Protein AF-0000000065782827 (afdb_homodimer)

Foldseek 3Di:
DAEEEEEAEQVCLVQFALCVLVLQVVCVVVVYFYAYFYYNVVQLCVQCVVVPHHWDDDQLDTQAAPVSQVSRCCCQQVPSQVVVCVSSVVVVQAEDEDECPVVVQWAWDCDDVRSHQAIATDDGPPVVVVVCRNPHHYYYYQWHAHPVVGDIGGYDRLRVSLVVLLNVLHEYEYADQDQAQDFVRDFDLEDALVCLVVCVVVVRQDDNVNCNVVSQSVSQVRRHAKYFYGHSNDRPQSVCVVVVNRTTYIYHNDDD/DAEEEEEAEQVCLVQFALCVLVLQVVCVVVVYFYAYFYYNVVQLCVQCVVVPHHWDDDQLHTQAAPVSQVSRCCRQQVPSQVVVCVSNVVVVQAEDEDECPVVVQWAWDCDDVRSHQAIATDDGPPVSVVVCRNPHHYYYYQWHAHPVVGDIGGYDRLRVSLVVLLNVLHEYEYADQDQAQDFVNDFDLEDALVCLVVCVVVVRQDDNVNCNVVSQSVSQVRRHAKYFYGHSNDRPVSVCVVVVVRTTYIYHNDDD

Organism: Staphylococcus aureus (strain bovine RF122 / ET3-1) (NCBI:txid273036)

Solvent-accessible surface area (backbone atoms only — not comparable to full-atom values): 25688 Å² total; per-residue (Å²): 136,50,53,35,30,36,31,40,31,32,77,17,65,85,55,44,30,75,42,49,59,55,39,54,48,50,40,44,76,69,68,28,40,56,36,37,27,36,47,40,58,65,58,36,51,51,55,33,48,75,70,73,43,80,88,46,72,58,96,83,36,68,47,19,49,73,70,52,42,52,51,40,46,29,36,38,54,44,46,51,34,47,53,51,30,48,55,32,41,76,70,72,34,50,18,29,52,41,40,19,57,36,50,55,33,28,40,40,44,75,65,44,77,91,30,44,38,24,29,41,79,76,45,71,32,59,68,52,52,53,57,48,43,75,76,29,37,43,37,31,35,38,44,32,38,25,82,88,80,72,43,68,21,49,31,58,36,65,58,50,40,31,49,52,14,12,76,66,50,15,37,32,41,37,26,25,86,43,59,31,53,47,50,90,86,34,69,36,59,64,45,37,52,82,48,49,64,56,36,42,74,72,57,50,40,52,76,72,51,42,62,54,52,49,42,46,46,52,17,41,76,56,44,13,66,34,39,33,30,23,35,32,58,43,77,46,43,60,50,33,51,73,69,65,40,92,58,34,13,37,36,30,76,60,82,129,135,50,53,36,29,37,31,41,31,32,78,18,65,85,56,45,30,74,42,48,58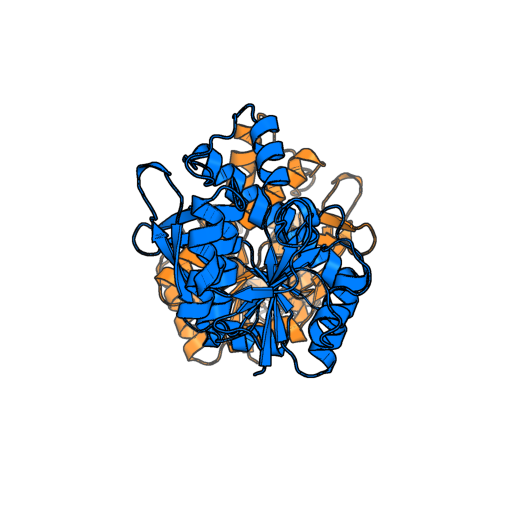,55,39,52,47,50,38,42,76,68,67,28,39,55,36,35,27,35,47,42,61,63,59,35,49,51,56,32,46,78,69,74,41,79,86,46,69,57,96,84,37,68,46,19,50,73,70,52,41,54,51,39,46,29,36,37,55,44,44,50,34,47,51,52,30,48,54,32,40,76,68,73,34,51,18,30,52,39,40,18,56,35,48,55,34,28,41,40,44,76,64,46,78,91,30,43,38,24,28,41,77,75,44,73,33,57,67,54,52,52,58,48,43,75,78,31,36,44,36,31,35,40,43,31,38,26,82,87,80,73,43,69,22,48,30,59,36,64,57,50,40,32,51,54,14,12,74,66,50,15,38,32,40,38,25,25,85,42,58,30,54,48,50,91,89,33,69,36,59,64,44,38,51,81,48,49,63,57,35,41,74,72,56,49,42,50,76,72,49,42,60,54,53,51,43,47,46,51,18,40,76,56,43,11,67,33,38,33,30,22,35,33,61,41,78,45,41,60,51,32,51,74,71,64,42,89,64,34,15,36,36,28,76,61,84,128

Nearest PDB structures (foldseek):
  2bty-assembly1_A  TM=9.067E-01  e=7.007E-28  Thermotoga maritima
  2v5h-assembly1_D  TM=9.063E-01  e=8.331E-27  Synechococcus elongatus PCC 7942 = FACHB-805
  2rd5-assembly1_B  TM=9.238E-01  e=1.991E-25  Arabidopsis thaliana
  3t7b-assembly1_B-2  TM=8.990E-01  e=4.314E-22  Yersinia pestis CO92
  3t7b-assembly1_A-2  TM=8.815E-01  e=3.505E-21  Yersinia pestis CO92

Radius of gyration: 24.43 Å; Cα contacts (8 Å, |Δi|>4): 1159; chains: 2; bounding box: 47×82×51 Å

Secondary structure (DSSP, 8-state):
-EEEEEEE-HHHHTT--THHHHHHHHHHHTTEEEEEEE--HHHHHHHHHHTT----EETTEE-B-HHHHHHHHIIIIIIIIHHHHHHHHHTT--EEEE-TTGGG-EEEEE--GGGBSBEEEEEE-HHHHHHHHTTSEEEE-SEEEETTTTEEEE--HHHHHHHHHHHHT--EEEEESSSS-EETTEE-SEEEHHHHHHHHHTTSS-TTHHHHHHHHHHHHHTT---EEEEETTSTTHHHHHHTT---SEEEESS--/-EEEEEEE-HHHHTT--THHHHHHHHHHHTTEEEEEEE--HHHHHHHHHHTT----EETTEE-B-HHHHHHHHIIIIIIIIHHHHHHHHHTT--EEEE-TTGGG-EEEEE--GGGBSBEEEEEE-HHHHHHHHTTSEEEE-SEEEETTTTEEEE--HHHHHHHHHHHHT--EEEEESSSS-EETTEE-SEEEHHHHHHHHHTTSS-TTHHHHHHHHHHHHHTT---EEEEETTSTTHHHHHHTT---SEEEESS--

Sequence (512 aa):
MKFIVIKIGGSTLSDMHPSIINNIKHLRSNNIYPIIVHGGGPFINEALSNQQIEPHFVNGLRVTDKATMTITKHTLIADVNTALVAQFNQHQCSAIGLCGLDAQLFEIKRFDQQYGYVGVPTTLNIDSLSYLCTKFVPIINSIGFNNHDGEFYNINADTLAYFIAASLEAPIYVLSNIAGVLINDVVIPQLPLADINQYIEHGDIYGGMIPKVLDAKNAIENGCPKVIIASGNKPNIIEAIYNNDFVGTTILKSLVMKFIVIKIGGSTLSDMHPSIINNIKHLRSNNIYPIIVHGGGPFINEALSNQQIEPHFVNGLRVTDKATMTITKHTLIADVNTALVAQFNQHQCSAIGLCGLDAQLFEIKRFDQQYGYVGVPTTLNIDSLSYLCTKFVPIINSIGFNNHDGEFYNINADTLAYFIAASLEAPIYVLSNIAGVLINDVVIPQLPLADINQYIEHGDIYGGMIPKVLDAKNAIENGCPKVIIASGNKPNIIEAIYNNDFVGTTILKSLV

InterPro domains:
  IPR001048 Aspartate/glutamate/uridylate kinase [PF00696] (2-231)
  IPR004662 Acetylglutamate kinase family [PIRSF000728] (2-253)
  IPR004662 Acetylglutamate kinase family [TIGR00761] (3-229)
  IPR036393 Acetylglutamate kinase-like superfamily [G3DSA:3.40.1160.10] (1-255)
  IPR036393 Acetylglutamate kinase-like superfamily [SSF53633] (1-253)
  IPR037528 Acetylglutamate kinase ArgB [MF_00082] (1-247)

Structure (mmCIF, N/CA/C/O backbone):
data_AF-0000000065782827-model_v1
#
loop_
_entity.id
_entity.type
_entity.pdbx_description
1 polymer 'Acetylglutamate kinase'
#
loop_
_atom_site.group_PDB
_atom_site.id
_atom_site.type_symbol
_atom_site.label_atom_id
_atom_site.label_alt_id
_atom_site.label_comp_id
_atom_site.label_asym_id
_atom_site.label_entity_id
_atom_site.label_seq_id
_atom_site.pdbx_PDB_ins_code
_atom_site.Cartn_x
_atom_site.Cartn_y
_atom_site.Cartn_z
_atom_site.occupancy
_atom_site.B_iso_or_equiv
_atom_site.auth_seq_id
_atom_site.auth_comp_id
_atom_site.auth_asym_id
_atom_site.auth_atom_id
_atom_site.pdbx_PDB_model_num
ATOM 1 N N . MET A 1 1 ? -21.578 10.297 5.32 1 92.56 1 MET A N 1
ATOM 2 C CA . MET A 1 1 ? -20.516 9.875 6.23 1 92.56 1 MET A CA 1
ATOM 3 C C . MET A 1 1 ? -19.828 11.078 6.855 1 92.56 1 MET A C 1
ATOM 5 O O . MET A 1 1 ? -19.625 12.102 6.191 1 92.56 1 MET A O 1
ATOM 9 N N . LYS A 1 2 ? -19.578 11.047 8.148 1 97.31 2 LYS A N 1
ATOM 10 C CA . LYS A 1 2 ? -18.859 12.117 8.836 1 97.31 2 LYS A CA 1
ATOM 11 C C . LYS A 1 2 ? -17.359 11.836 8.859 1 97.31 2 LYS A C 1
ATOM 13 O O . LYS A 1 2 ? -16.891 10.969 9.609 1 97.31 2 LYS A O 1
ATOM 18 N N . PHE A 1 3 ? -16.609 12.617 8.062 1 98.56 3 PHE A N 1
ATOM 19 C CA . PHE A 1 3 ? -15.18 12.406 7.949 1 98.56 3 PHE A CA 1
ATOM 20 C C . PHE A 1 3 ? -14.414 13.391 8.836 1 98.56 3 PHE A C 1
ATOM 22 O O . PHE A 1 3 ? -14.875 14.508 9.07 1 98.56 3 PHE A O 1
ATOM 29 N N . ILE A 1 4 ? -13.258 12.977 9.281 1 98.38 4 ILE A N 1
ATOM 30 C CA . ILE A 1 4 ? -12.227 13.844 9.852 1 98.38 4 ILE A CA 1
ATOM 31 C C . ILE A 1 4 ? -10.867 13.477 9.266 1 98.38 4 ILE A C 1
ATOM 33 O O . ILE A 1 4 ? -10.484 12.305 9.25 1 98.38 4 ILE A O 1
ATOM 37 N N . VAL A 1 5 ? -10.18 14.445 8.766 1 98.75 5 VAL A N 1
ATOM 38 C CA . VAL A 1 5 ? -8.828 14.211 8.281 1 98.75 5 VAL A CA 1
ATOM 39 C C . VAL A 1 5 ? -7.82 14.508 9.391 1 98.75 5 VAL A C 1
ATOM 41 O O . VAL A 1 5 ? -7.918 15.547 10.062 1 98.75 5 VAL A O 1
ATOM 44 N N . ILE A 1 6 ? -6.938 13.617 9.648 1 98.44 6 ILE A N 1
ATOM 45 C CA . ILE A 1 6 ? -5.891 13.781 10.648 1 98.44 6 ILE A CA 1
ATOM 46 C C . ILE A 1 6 ? -4.52 13.695 9.984 1 98.44 6 ILE A C 1
ATOM 48 O O . ILE A 1 6 ? -4.137 12.641 9.469 1 98.44 6 ILE A O 1
ATOM 52 N N . LYS A 1 7 ? -3.865 14.797 9.953 1 97.69 7 LYS A N 1
ATOM 53 C CA . LYS A 1 7 ? -2.5 14.852 9.445 1 97.69 7 LYS A CA 1
ATOM 54 C C . LYS A 1 7 ? -1.484 14.688 10.57 1 97.69 7 LYS A C 1
ATOM 56 O O . LYS A 1 7 ? -1.479 15.477 11.523 1 97.69 7 LYS A O 1
ATOM 61 N N . ILE A 1 8 ? -0.674 13.68 10.477 1 97.25 8 ILE A N 1
ATOM 62 C CA . ILE A 1 8 ? 0.397 13.477 11.445 1 97.25 8 ILE A CA 1
ATOM 63 C C . ILE A 1 8 ? 1.738 13.852 10.82 1 97.25 8 ILE A C 1
ATOM 65 O O . ILE A 1 8 ? 2.207 13.188 9.898 1 97.25 8 ILE A O 1
ATOM 69 N N . GLY A 1 9 ? 2.355 14.875 11.375 1 94.62 9 GLY A N 1
ATOM 70 C CA . GLY A 1 9 ? 3.635 15.328 10.859 1 94.62 9 GLY A CA 1
ATOM 71 C C . GLY A 1 9 ? 4.742 14.305 11.016 1 94.62 9 GLY A C 1
ATOM 72 O O . GLY A 1 9 ? 4.746 13.531 11.977 1 94.62 9 GLY A O 1
ATOM 73 N N . GLY A 1 10 ? 5.703 14.344 10.086 1 92.38 10 GLY A N 1
ATOM 74 C CA . GLY A 1 10 ? 6.82 13.414 10.141 1 92.38 10 GLY A CA 1
ATOM 75 C C . GLY A 1 10 ? 7.586 13.469 11.445 1 92.38 10 GLY A C 1
ATOM 76 O O . GLY A 1 10 ? 7.973 12.438 11.992 1 92.38 10 GLY A O 1
ATOM 77 N N . SER A 1 11 ? 7.762 14.641 11.93 1 89.19 11 SER A N 1
ATOM 78 C CA . SER A 1 11 ? 8.5 14.828 13.18 1 89.19 11 SER A CA 1
ATOM 79 C C . SER A 1 11 ? 7.699 14.336 14.375 1 89.19 11 SER A C 1
ATOM 81 O O . SER A 1 11 ? 8.258 14.109 15.453 1 89.19 11 SER A O 1
ATOM 83 N N . THR A 1 12 ? 6.418 14.258 14.164 1 91.31 12 THR A N 1
ATOM 84 C CA . THR A 1 12 ? 5.523 13.844 15.242 1 91.31 12 THR A CA 1
ATOM 85 C C . THR A 1 12 ? 5.426 12.328 15.312 1 91.31 12 THR A C 1
ATOM 87 O O . THR A 1 12 ? 5.09 11.766 16.359 1 91.31 12 THR A O 1
ATOM 90 N N . LEU A 1 13 ? 5.754 11.648 14.289 1 93.25 13 LEU A N 1
ATOM 91 C CA . LEU A 1 13 ? 5.551 10.211 14.188 1 93.25 13 LEU A CA 1
ATOM 92 C C . LEU A 1 13 ? 6.383 9.469 15.227 1 93.25 13 LEU A C 1
ATOM 94 O O . LEU A 1 13 ? 5.945 8.453 15.766 1 93.25 13 LEU A O 1
ATOM 98 N N . SER A 1 14 ? 7.57 9.961 15.539 1 89.44 14 SER A N 1
ATOM 99 C CA . SER A 1 14 ? 8.469 9.289 16.469 1 89.44 14 SER A CA 1
ATOM 100 C C . SER A 1 14 ? 8.039 9.492 17.922 1 89.44 14 SER A C 1
ATOM 102 O O . SER A 1 14 ? 8.367 8.688 18.797 1 89.44 14 SER A O 1
ATOM 104 N N . ASP A 1 15 ? 7.297 10.578 18.172 1 89.94 15 ASP A N 1
ATOM 105 C CA . ASP A 1 15 ? 6.926 10.906 19.547 1 89.94 15 ASP A CA 1
ATOM 106 C C . ASP A 1 15 ? 5.41 11.062 19.688 1 89.94 15 ASP A C 1
ATOM 108 O O . ASP A 1 15 ? 4.934 11.766 20.578 1 89.94 15 ASP A O 1
ATOM 112 N N . MET A 1 16 ? 4.746 10.484 18.703 1 91.31 16 MET A N 1
ATOM 113 C CA . MET A 1 16 ? 3.293 10.578 18.766 1 91.31 16 MET A CA 1
ATOM 114 C C . MET A 1 16 ? 2.752 9.875 20.016 1 91.31 16 MET A C 1
ATOM 116 O O . MET A 1 16 ? 3.186 8.766 20.328 1 91.31 16 MET A O 1
ATOM 120 N N . HIS A 1 17 ? 1.92 10.523 20.703 1 92.75 17 HIS A N 1
ATOM 121 C CA . HIS A 1 17 ? 1.367 9.914 21.906 1 92.75 17 HIS A CA 1
ATOM 122 C C . HIS A 1 17 ? 0.542 8.68 21.578 1 92.75 17 HIS A C 1
ATOM 124 O O . HIS A 1 17 ? -0.251 8.695 20.625 1 92.75 17 HIS A O 1
ATOM 130 N N . PRO A 1 18 ? 0.599 7.645 22.344 1 91.06 18 PRO A N 1
ATOM 131 C CA . PRO A 1 18 ? -0.082 6.383 22.047 1 91.06 18 PRO A CA 1
ATOM 132 C C . PRO A 1 18 ? -1.604 6.512 22.062 1 91.06 18 PRO A C 1
ATOM 134 O O . PRO A 1 18 ? -2.305 5.738 21.406 1 91.06 18 PRO A O 1
ATOM 137 N N . SER A 1 19 ? -2.088 7.551 22.797 1 95.94 19 SER A N 1
ATOM 138 C CA . SER A 1 19 ? -3.533 7.715 22.922 1 95.94 19 SER A CA 1
ATOM 139 C C . SER A 1 19 ? -4.156 8.102 21.578 1 95.94 19 SER A C 1
ATOM 141 O O . SER A 1 19 ? -5.371 8 21.406 1 95.94 19 SER A O 1
ATOM 143 N N . ILE A 1 20 ? -3.342 8.523 20.672 1 96.38 20 ILE A N 1
ATOM 144 C CA . ILE A 1 20 ? -3.844 8.969 19.375 1 96.38 20 ILE A CA 1
ATOM 145 C C . ILE A 1 20 ? -4.582 7.824 18.688 1 96.38 20 ILE A C 1
ATOM 147 O O . ILE A 1 20 ? -5.691 8.008 18.188 1 96.38 20 ILE A O 1
ATOM 151 N N . ILE A 1 21 ? -4.023 6.656 18.703 1 97 21 ILE A N 1
ATOM 152 C CA . ILE A 1 21 ? -4.629 5.504 18.047 1 97 21 ILE A CA 1
ATOM 153 C C . ILE A 1 21 ? -5.938 5.141 18.75 1 97 21 ILE A C 1
ATOM 155 O O . ILE A 1 21 ? -6.938 4.848 18.094 1 97 21 ILE A O 1
ATOM 159 N N . ASN A 1 22 ? -5.93 5.211 20.047 1 96.75 22 ASN A N 1
ATOM 160 C CA . ASN A 1 22 ? -7.148 4.941 20.812 1 96.75 22 ASN A CA 1
ATOM 161 C C . ASN A 1 22 ? -8.227 5.984 20.516 1 96.75 22 ASN A C 1
ATOM 163 O O . ASN A 1 22 ? -9.414 5.66 20.453 1 96.75 22 ASN A O 1
ATOM 167 N N . ASN A 1 23 ? -7.777 7.23 20.422 1 97.69 23 ASN A N 1
ATOM 168 C CA . ASN A 1 23 ? -8.711 8.289 20.062 1 97.69 23 ASN A CA 1
ATOM 169 C C . ASN A 1 23 ? -9.359 8.023 18.703 1 97.69 23 ASN A C 1
ATOM 171 O O . ASN A 1 23 ? -10.57 8.219 18.531 1 97.69 23 ASN A O 1
ATOM 175 N N . ILE A 1 24 ? -8.594 7.594 17.766 1 97.62 24 ILE A N 1
ATOM 176 C CA . ILE A 1 24 ? -9.062 7.316 16.422 1 97.62 24 ILE A CA 1
ATOM 177 C C . ILE A 1 24 ? -10.039 6.145 16.438 1 97.62 24 ILE A C 1
ATOM 179 O O . ILE A 1 24 ? -11.086 6.184 15.781 1 97.62 24 ILE A O 1
ATOM 183 N N . LYS A 1 25 ? -9.758 5.113 17.219 1 96.44 25 LYS A N 1
ATOM 184 C CA . LYS A 1 25 ? -10.656 3.977 17.391 1 96.44 25 LYS A CA 1
ATOM 185 C C . LYS A 1 25 ? -12.008 4.422 17.953 1 96.44 25 LYS A C 1
ATOM 187 O O . LYS A 1 25 ? -13.055 3.936 17.531 1 96.44 25 LYS A O 1
ATOM 192 N N . HIS A 1 26 ? -11.875 5.32 18.891 1 96.5 26 HIS A N 1
ATOM 193 C CA . HIS A 1 26 ? -13.086 5.836 19.516 1 96.5 26 HIS A CA 1
ATOM 194 C C . HIS A 1 26 ? -13.945 6.605 18.516 1 96.5 26 HIS A C 1
ATOM 196 O O . HIS A 1 26 ? -15.172 6.473 18.516 1 96.5 26 HIS A O 1
ATOM 202 N N . LEU A 1 27 ? -13.312 7.449 17.703 1 96.94 27 LEU A N 1
ATOM 203 C CA . LEU A 1 27 ? -14.055 8.141 16.656 1 96.94 27 LEU A CA 1
ATOM 204 C C . LEU A 1 27 ? -14.797 7.148 15.773 1 96.94 27 LEU A C 1
ATOM 206 O O . LEU A 1 27 ? -15.992 7.328 15.5 1 96.94 27 LEU A O 1
ATOM 210 N N . ARG A 1 28 ? -14.141 6.121 15.422 1 96.25 28 ARG A N 1
ATOM 211 C CA . ARG A 1 28 ? -14.727 5.109 14.547 1 96.25 28 ARG A CA 1
ATOM 212 C C . ARG A 1 28 ? -15.938 4.453 15.203 1 96.25 28 ARG A C 1
ATOM 214 O O . ARG A 1 28 ? -16.953 4.203 14.547 1 96.25 28 ARG A O 1
ATOM 221 N N . SER A 1 29 ? -15.812 4.164 16.438 1 95.5 29 SER A N 1
ATOM 222 C CA . SER A 1 29 ? -16.891 3.527 17.188 1 95.5 29 SER A CA 1
ATOM 223 C C . SER A 1 29 ? -18.109 4.441 17.266 1 95.5 29 SER A C 1
ATOM 225 O O . SER A 1 29 ? -19.234 3.977 17.531 1 95.5 29 SER A O 1
ATOM 227 N N . ASN A 1 30 ? -17.938 5.715 17.031 1 96.12 30 ASN A N 1
ATOM 228 C CA . ASN A 1 30 ? -19.016 6.695 17.062 1 96.12 30 ASN A CA 1
ATOM 229 C C . ASN A 1 30 ? -19.469 7.07 15.656 1 96.12 30 ASN A C 1
ATOM 231 O O . ASN A 1 30 ? -20.047 8.141 15.453 1 96.12 30 ASN A O 1
ATOM 235 N N . ASN A 1 31 ? -19.094 6.266 14.695 1 96.81 31 ASN A N 1
ATOM 236 C CA . ASN A 1 31 ? -19.5 6.398 13.305 1 96.81 31 ASN A CA 1
ATOM 237 C C . ASN A 1 31 ? -18.891 7.648 12.664 1 96.81 31 ASN A C 1
ATOM 239 O O . ASN A 1 31 ? -19.547 8.312 11.852 1 96.81 31 ASN A O 1
ATOM 243 N N . ILE A 1 32 ? -17.781 8.07 13.203 1 97.62 32 ILE A N 1
ATOM 244 C CA . ILE A 1 32 ? -16.922 9.07 12.562 1 97.62 32 ILE A CA 1
ATOM 245 C C . ILE A 1 32 ? -15.781 8.367 11.82 1 97.62 32 ILE A C 1
ATOM 247 O O . ILE A 1 32 ? -15.227 7.383 12.312 1 97.62 32 ILE A O 1
ATOM 251 N N . TYR A 1 33 ? -15.43 8.836 10.672 1 98.44 33 TYR A N 1
ATOM 252 C CA . TYR A 1 33 ? -14.492 8.133 9.805 1 98.44 33 TYR A CA 1
ATOM 253 C C . TYR A 1 33 ? -13.203 8.93 9.641 1 98.44 33 TYR A C 1
ATOM 255 O O . TYR A 1 33 ? -13.102 9.805 8.781 1 98.44 33 TYR A O 1
ATOM 263 N N . PRO A 1 34 ? -12.188 8.586 10.438 1 98.56 34 PRO A N 1
ATOM 264 C CA . PRO A 1 34 ? -10.906 9.281 10.344 1 98.56 34 PRO A CA 1
ATOM 265 C C . PRO A 1 34 ? -10.07 8.828 9.148 1 98.56 34 PRO A C 1
ATOM 267 O O . PRO A 1 34 ? -10.047 7.641 8.82 1 98.56 34 PRO A O 1
ATOM 270 N N . ILE A 1 35 ? -9.492 9.742 8.469 1 98.81 35 ILE A N 1
ATOM 271 C CA . ILE A 1 35 ? -8.531 9.531 7.391 1 98.81 35 ILE A CA 1
ATOM 272 C C . ILE A 1 35 ? -7.172 10.102 7.789 1 98.81 35 ILE A C 1
ATOM 274 O O . ILE A 1 35 ? -7.051 11.289 8.086 1 98.81 35 ILE A O 1
ATOM 278 N N . ILE A 1 36 ? -6.18 9.258 7.82 1 98.81 36 ILE A N 1
ATOM 279 C CA . ILE A 1 36 ? -4.859 9.664 8.297 1 98.81 36 ILE A CA 1
ATOM 280 C C . ILE A 1 36 ? -3.953 9.961 7.102 1 98.81 36 ILE A C 1
ATOM 282 O O . ILE A 1 36 ? -3.881 9.172 6.156 1 98.81 36 ILE A O 1
ATOM 286 N N . VAL A 1 37 ? -3.379 11.078 7.082 1 98.81 37 VAL A N 1
ATOM 287 C CA . VAL A 1 37 ? -2.299 11.438 6.164 1 98.81 37 VAL A CA 1
ATOM 288 C C . VAL A 1 37 ? -1.019 11.695 6.953 1 98.81 37 VAL A C 1
ATOM 290 O O . VAL A 1 37 ? -1.032 12.43 7.949 1 98.81 37 VAL A O 1
ATOM 293 N N . HIS A 1 38 ? 0.056 11.062 6.555 1 98.44 38 HIS A N 1
ATOM 294 C CA . HIS A 1 38 ? 1.264 11.258 7.352 1 98.44 38 HIS A CA 1
ATOM 295 C C . HIS A 1 38 ? 2.381 11.867 6.516 1 98.44 38 HIS A C 1
ATOM 297 O O . HIS A 1 38 ? 2.408 11.711 5.293 1 98.44 38 HIS A O 1
ATOM 303 N N . GLY A 1 39 ? 3.254 12.609 7.219 1 96.25 39 GLY A N 1
ATOM 304 C CA . GLY A 1 39 ? 4.496 13.055 6.609 1 96.25 39 GLY A CA 1
ATOM 305 C C . GLY A 1 39 ? 5.621 12.039 6.746 1 96.25 39 GLY A C 1
ATOM 306 O O . GLY A 1 39 ? 5.371 10.852 6.922 1 96.25 39 GLY A O 1
ATOM 307 N N . GLY A 1 40 ? 6.84 12.516 6.488 1 96.69 40 GLY A N 1
ATOM 308 C CA . GLY A 1 40 ? 7.984 11.633 6.621 1 96.69 40 GLY A CA 1
ATOM 309 C C . GLY A 1 40 ? 9.312 12.336 6.426 1 96.69 40 GLY A C 1
ATOM 310 O O . GLY A 1 40 ? 10.32 11.703 6.125 1 96.69 40 GLY A O 1
ATOM 311 N N . GLY A 1 41 ? 9.344 13.672 6.578 1 95.12 41 GLY A N 1
ATOM 312 C CA . GLY A 1 41 ? 10.508 14.492 6.293 1 95.12 41 GLY A CA 1
ATOM 313 C C . GLY A 1 41 ? 11.781 13.977 6.938 1 95.12 41 GLY A C 1
ATOM 314 O O . GLY A 1 41 ? 12.773 13.727 6.254 1 95.12 41 GLY A O 1
ATOM 315 N N . PRO A 1 42 ? 11.766 13.812 8.297 1 95.62 42 PRO A N 1
ATOM 316 C CA . PRO A 1 42 ? 12.977 13.336 8.969 1 95.62 42 PRO A CA 1
ATOM 317 C C . PRO A 1 42 ? 13.453 11.984 8.445 1 95.62 42 PRO A C 1
ATOM 319 O O . PRO A 1 42 ? 14.656 11.75 8.344 1 95.62 42 PRO A O 1
ATOM 322 N N . PHE A 1 43 ? 12.547 11.109 8.078 1 97.69 43 PHE A N 1
ATOM 323 C CA . PHE A 1 43 ? 12.891 9.781 7.594 1 97.69 43 PHE A CA 1
ATOM 324 C C . PHE A 1 43 ? 13.461 9.844 6.184 1 97.69 43 PHE A C 1
ATOM 326 O O . PHE A 1 43 ? 14.398 9.117 5.852 1 97.69 43 PHE A O 1
ATOM 333 N N . ILE A 1 44 ? 12.867 10.703 5.355 1 98.19 44 ILE A N 1
ATOM 334 C CA . ILE A 1 44 ? 13.406 10.914 4.016 1 98.19 44 ILE A CA 1
ATOM 335 C C . ILE A 1 44 ? 14.82 11.477 4.109 1 98.19 44 ILE A C 1
ATOM 337 O O . ILE A 1 44 ? 15.727 11.023 3.406 1 98.19 44 ILE A O 1
ATOM 341 N N . ASN A 1 45 ? 14.977 12.484 5.016 1 97.56 45 ASN A N 1
ATOM 342 C CA . ASN A 1 45 ? 16.297 13.086 5.203 1 97.56 45 ASN A CA 1
ATOM 343 C C . ASN A 1 45 ? 17.328 12.047 5.625 1 97.56 45 ASN A C 1
ATOM 345 O O . ASN A 1 45 ? 18.453 12.039 5.121 1 97.56 45 ASN A O 1
ATOM 349 N N . GLU A 1 46 ? 16.969 11.227 6.566 1 97.62 46 GLU A N 1
ATOM 350 C CA . GLU A 1 46 ? 17.875 10.164 7.023 1 97.62 46 GLU A CA 1
ATOM 351 C C . GLU A 1 46 ? 18.219 9.211 5.887 1 97.62 46 GLU A C 1
ATOM 353 O O . GLU A 1 46 ? 19.375 8.836 5.719 1 97.62 46 GLU A O 1
ATOM 358 N N . ALA A 1 47 ? 17.25 8.797 5.113 1 97.69 47 ALA A N 1
ATOM 359 C CA . ALA A 1 47 ? 17.453 7.883 3.996 1 97.69 47 ALA A CA 1
ATOM 360 C C . ALA A 1 47 ? 18.375 8.5 2.943 1 97.69 47 ALA A C 1
ATOM 362 O O . ALA A 1 47 ? 19.234 7.82 2.381 1 97.69 47 ALA A O 1
ATOM 363 N N . LEU A 1 48 ? 18.141 9.812 2.637 1 98 48 LEU A N 1
ATOM 364 C CA . LEU A 1 48 ? 19 10.531 1.699 1 98 48 LEU A CA 1
ATOM 365 C C . LEU A 1 48 ? 20.438 10.586 2.209 1 98 48 LEU A C 1
ATOM 367 O O . LEU A 1 48 ? 21.375 10.336 1.454 1 98 48 LEU A O 1
ATOM 371 N N . SER A 1 49 ? 20.562 10.875 3.49 1 97.5 49 SER A N 1
ATOM 372 C CA . SER A 1 49 ? 21.891 10.953 4.105 1 97.5 49 SER A CA 1
ATOM 373 C C . SER A 1 49 ? 22.625 9.617 4.008 1 97.5 49 SER A C 1
ATOM 375 O O . SER A 1 49 ? 23.828 9.586 3.752 1 97.5 49 SER A O 1
ATOM 377 N N . ASN A 1 50 ? 21.953 8.523 4.234 1 95.69 50 ASN A N 1
ATOM 378 C CA . ASN A 1 50 ? 22.531 7.184 4.141 1 95.69 50 ASN A CA 1
ATOM 379 C C . ASN A 1 50 ? 23.078 6.91 2.748 1 95.69 50 ASN A C 1
ATOM 381 O O . ASN A 1 50 ? 23.938 6.043 2.578 1 95.69 50 ASN A O 1
ATOM 385 N N . GLN A 1 51 ? 22.594 7.578 1.753 1 94.56 51 GLN A N 1
ATOM 386 C CA . GLN A 1 51 ? 23.062 7.422 0.379 1 94.56 51 GLN A CA 1
ATOM 387 C C . GLN A 1 51 ? 23.953 8.602 -0.038 1 94.56 51 GLN A C 1
ATOM 389 O O . GLN A 1 51 ? 24.219 8.789 -1.226 1 94.56 51 GLN A O 1
ATOM 394 N N . GLN A 1 52 ? 24.25 9.5 0.909 1 96.06 52 GLN A N 1
ATOM 395 C CA . GLN A 1 52 ? 25.141 10.641 0.73 1 96.06 52 GLN A CA 1
ATOM 396 C C . GLN A 1 52 ? 24.547 11.68 -0.209 1 96.06 52 GLN A C 1
ATOM 398 O O . GLN A 1 52 ? 25.25 12.273 -1.026 1 96.06 52 GLN A O 1
ATOM 403 N N . ILE A 1 53 ? 23.281 11.805 -0.19 1 96.94 53 ILE A N 1
ATOM 404 C CA . ILE A 1 53 ? 22.578 12.836 -0.934 1 96.94 53 ILE A CA 1
ATOM 405 C C . ILE A 1 53 ? 22.109 13.93 0.021 1 96.94 53 ILE A C 1
ATOM 407 O O . ILE A 1 53 ? 21.484 13.648 1.044 1 96.94 53 ILE A O 1
ATOM 411 N N . GLU A 1 54 ? 22.438 15.172 -0.253 1 96.62 54 GLU A N 1
ATOM 412 C CA . GLU A 1 54 ? 22.016 16.297 0.577 1 96.62 54 GLU A CA 1
ATOM 413 C C . GLU A 1 54 ? 20.625 16.766 0.186 1 96.62 54 GLU A C 1
ATOM 415 O O . GLU A 1 54 ? 20.359 17.078 -0.981 1 96.62 54 GLU A O 1
ATOM 420 N N . PRO A 1 55 ? 19.75 16.812 1.153 1 95.75 55 PRO A N 1
ATOM 421 C CA . PRO A 1 55 ? 18.438 17.391 0.832 1 95.75 55 PRO A CA 1
ATOM 422 C C . PRO A 1 55 ? 18.531 18.844 0.384 1 95.75 55 PRO A C 1
ATOM 424 O O . PRO A 1 55 ? 19.344 19.609 0.896 1 95.75 55 PRO A O 1
ATOM 427 N N . HIS A 1 56 ? 17.719 19.203 -0.566 1 94.12 56 HIS A N 1
ATOM 428 C CA . HIS A 1 56 ? 17.641 20.562 -1.093 1 94.12 56 HIS A CA 1
ATOM 429 C C . HIS A 1 56 ? 16.203 21.062 -1.072 1 94.12 56 HIS A C 1
ATOM 431 O O . HIS A 1 56 ? 15.281 20.375 -1.53 1 94.12 56 HIS A O 1
ATOM 437 N N . PHE A 1 57 ? 16.016 22.281 -0.519 1 92.31 57 PHE A N 1
ATOM 438 C CA . PHE A 1 57 ? 14.695 22.875 -0.408 1 92.31 57 PHE A CA 1
ATOM 439 C C . PHE A 1 57 ? 14.648 24.234 -1.07 1 92.31 57 PHE A C 1
ATOM 441 O O . PHE A 1 57 ? 15.602 25.016 -0.962 1 92.31 57 PHE A O 1
ATOM 448 N N . VAL A 1 58 ? 13.578 24.469 -1.77 1 89.94 58 VAL A N 1
ATOM 449 C CA . VAL A 1 58 ? 13.273 25.781 -2.34 1 89.94 58 VAL A CA 1
ATOM 450 C C . VAL A 1 58 ? 11.867 26.203 -1.923 1 89.94 58 VAL A C 1
ATOM 452 O O . VAL A 1 58 ? 10.891 25.484 -2.156 1 89.94 58 VAL A O 1
ATOM 455 N N . ASN A 1 59 ? 11.695 27.312 -1.21 1 82.12 59 ASN A N 1
ATOM 456 C CA . ASN A 1 59 ? 10.422 27.844 -0.743 1 82.12 59 ASN A CA 1
ATOM 457 C C . ASN A 1 59 ? 9.672 26.828 0.113 1 82.12 59 ASN A C 1
ATOM 459 O O . ASN A 1 59 ? 8.461 26.625 -0.055 1 82.12 59 ASN A O 1
ATOM 463 N N . GLY A 1 60 ? 10.406 26.062 0.881 1 82.12 60 GLY A N 1
ATOM 464 C CA . GLY A 1 60 ? 9.812 25.141 1.845 1 82.12 60 GLY A CA 1
ATOM 465 C C . GLY A 1 60 ? 9.461 23.797 1.246 1 82.12 60 GLY A C 1
ATOM 466 O O . GLY A 1 60 ? 9.008 22.891 1.955 1 82.12 60 GLY A O 1
ATOM 467 N N . LEU A 1 61 ? 9.711 23.688 -0.038 1 89.25 61 LEU A N 1
ATOM 468 C CA . LEU A 1 61 ? 9.391 22.438 -0.716 1 89.25 61 LEU A CA 1
ATOM 469 C C . LEU A 1 61 ? 10.656 21.656 -1.056 1 89.25 61 LEU A C 1
ATOM 471 O O . LEU A 1 61 ? 11.656 22.25 -1.486 1 89.25 61 LEU A O 1
ATOM 475 N N . ARG A 1 62 ? 10.641 20.422 -0.792 1 93.19 62 ARG A N 1
ATOM 476 C CA . ARG A 1 62 ? 11.781 19.578 -1.144 1 93.19 62 ARG A CA 1
ATOM 477 C C . ARG A 1 62 ? 11.938 19.469 -2.656 1 93.19 62 ARG A C 1
ATOM 479 O O . ARG A 1 62 ? 11.016 19.031 -3.348 1 93.19 62 ARG A O 1
ATOM 486 N N . VAL A 1 63 ? 13.078 19.938 -3.131 1 96.5 63 VAL A N 1
ATOM 487 C CA . VAL A 1 63 ? 13.406 19.672 -4.527 1 96.5 63 VAL A CA 1
ATOM 488 C C . VAL A 1 63 ? 13.641 18.172 -4.715 1 96.5 63 VAL A C 1
ATOM 490 O O . VAL A 1 63 ? 14.406 17.562 -3.973 1 96.5 63 VAL A O 1
ATOM 493 N N . THR A 1 64 ? 12.961 17.562 -5.645 1 98.06 64 THR A N 1
ATOM 494 C CA . THR A 1 64 ? 12.938 16.125 -5.773 1 98.06 64 THR A CA 1
ATOM 495 C C . THR A 1 64 ? 13.406 15.688 -7.16 1 98.06 64 THR A C 1
ATOM 497 O O . THR A 1 64 ? 12.609 15.578 -8.086 1 98.06 64 THR A O 1
ATOM 500 N N . ASP A 1 65 ? 14.68 15.43 -7.324 1 97.88 65 ASP A N 1
ATOM 501 C CA . ASP A 1 65 ? 15.172 14.836 -8.562 1 97.88 65 ASP A CA 1
ATOM 502 C C . ASP A 1 65 ? 14.891 13.336 -8.609 1 97.88 65 ASP A C 1
ATOM 504 O O . ASP A 1 65 ? 14.195 12.805 -7.738 1 97.88 65 ASP A O 1
ATOM 508 N N . LYS A 1 66 ? 15.336 12.641 -9.633 1 97.19 66 LYS A N 1
ATOM 509 C CA . LYS A 1 66 ? 14.992 11.242 -9.844 1 97.19 66 LYS A CA 1
ATOM 510 C C . LYS A 1 66 ? 15.477 10.375 -8.688 1 97.19 66 LYS A C 1
ATOM 512 O O . LYS A 1 66 ? 14.742 9.508 -8.203 1 97.19 66 LYS A O 1
ATOM 517 N N . ALA A 1 67 ? 16.719 10.555 -8.266 1 97.06 67 ALA A N 1
ATOM 518 C CA . ALA A 1 67 ? 17.281 9.789 -7.16 1 97.06 67 ALA A CA 1
ATOM 519 C C . ALA A 1 67 ? 16.516 10.055 -5.867 1 97.06 67 ALA A C 1
ATOM 521 O O . ALA A 1 67 ? 16.188 9.125 -5.133 1 97.06 67 ALA A O 1
ATOM 522 N N . THR A 1 68 ? 16.25 11.352 -5.582 1 98.25 68 THR A N 1
ATOM 523 C CA . THR A 1 68 ? 15.484 11.742 -4.398 1 98.25 68 THR A CA 1
ATOM 524 C C . THR A 1 68 ? 14.078 11.156 -4.438 1 98.25 68 THR A C 1
ATOM 526 O O . THR A 1 68 ? 13.547 10.734 -3.408 1 98.25 68 THR A O 1
ATOM 529 N N . MET A 1 69 ? 13.523 11.102 -5.605 1 98.5 69 MET A N 1
ATOM 530 C CA . MET A 1 69 ? 12.172 10.555 -5.754 1 98.5 69 MET A CA 1
ATOM 531 C C . MET A 1 69 ? 12.148 9.07 -5.391 1 98.5 69 MET A C 1
ATOM 533 O O . MET A 1 69 ? 11.234 8.609 -4.703 1 98.5 69 MET A O 1
ATOM 537 N N . THR A 1 70 ? 13.117 8.336 -5.887 1 97.94 70 THR A N 1
ATOM 538 C CA . THR A 1 70 ? 13.203 6.906 -5.598 1 97.94 70 THR A CA 1
ATOM 539 C C . THR A 1 70 ? 13.312 6.664 -4.094 1 97.94 70 THR A C 1
ATOM 541 O O . THR A 1 70 ? 12.586 5.832 -3.541 1 97.94 70 THR A O 1
ATOM 544 N N . ILE A 1 71 ? 14.156 7.406 -3.449 1 98.19 71 ILE A N 1
ATOM 545 C CA . ILE A 1 71 ? 14.398 7.27 -2.016 1 98.19 71 ILE A CA 1
ATOM 546 C C . ILE A 1 71 ? 13.141 7.684 -1.245 1 98.19 71 ILE A C 1
ATOM 548 O O . ILE A 1 71 ? 12.75 7.016 -0.285 1 98.19 71 ILE A O 1
ATOM 552 N N . THR A 1 72 ? 12.547 8.781 -1.665 1 98.69 72 THR A N 1
ATOM 553 C CA . THR A 1 72 ? 11.328 9.281 -1.025 1 98.69 72 THR A CA 1
ATOM 554 C C . THR A 1 72 ? 10.203 8.258 -1.142 1 98.69 72 THR A C 1
ATOM 556 O O . THR A 1 72 ? 9.516 7.973 -0.158 1 98.69 72 THR A O 1
ATOM 559 N N . LYS A 1 73 ? 10.031 7.703 -2.326 1 98.75 73 LYS A N 1
ATOM 560 C CA . LYS A 1 73 ? 9 6.707 -2.578 1 98.75 73 LYS A CA 1
ATOM 561 C C . LYS A 1 73 ? 9.195 5.477 -1.698 1 98.75 73 LYS A C 1
ATOM 563 O O . LYS A 1 73 ? 8.258 5.023 -1.036 1 98.75 73 LYS A O 1
ATOM 568 N N . HIS A 1 74 ? 10.414 4.957 -1.629 1 98.75 74 HIS A N 1
ATOM 569 C CA . HIS A 1 74 ? 10.734 3.803 -0.797 1 98.75 74 HIS A CA 1
ATOM 570 C C . HIS A 1 74 ? 10.461 4.09 0.675 1 98.75 74 HIS A C 1
ATOM 572 O O . HIS A 1 74 ? 9.852 3.273 1.369 1 98.75 74 HIS A O 1
ATOM 578 N N . THR A 1 75 ? 10.898 5.246 1.073 1 98.75 75 THR A N 1
ATOM 579 C CA . THR A 1 75 ? 10.812 5.621 2.48 1 98.75 75 THR A CA 1
ATOM 580 C C . THR A 1 75 ? 9.359 5.797 2.912 1 98.75 75 THR A C 1
ATOM 582 O O . THR A 1 75 ? 8.938 5.25 3.934 1 98.75 75 THR A O 1
ATOM 585 N N . LEU A 1 76 ? 8.594 6.531 2.131 1 98.81 76 LEU A N 1
ATOM 586 C CA . LEU A 1 76 ? 7.234 6.859 2.543 1 98.81 76 LEU A CA 1
ATOM 587 C C . LEU A 1 76 ? 6.316 5.648 2.398 1 98.81 76 LEU A C 1
ATOM 589 O O . LEU A 1 76 ? 5.477 5.395 3.266 1 98.81 76 LEU A O 1
ATOM 593 N N . ILE A 1 77 ? 6.449 4.875 1.331 1 98.81 77 ILE A N 1
ATOM 594 C CA . ILE A 1 77 ? 5.539 3.768 1.063 1 98.81 77 ILE A CA 1
ATOM 595 C C . ILE A 1 77 ? 5.93 2.561 1.911 1 98.81 77 ILE A C 1
ATOM 597 O O . ILE A 1 77 ? 5.102 2.004 2.633 1 98.81 77 ILE A O 1
ATOM 601 N N . ALA A 1 78 ? 7.215 2.209 1.91 1 98.69 78 ALA A N 1
ATOM 602 C CA . ALA A 1 78 ? 7.617 0.907 2.436 1 98.69 78 ALA A CA 1
ATOM 603 C C . ALA A 1 78 ? 8.062 1.018 3.891 1 98.69 78 ALA A C 1
ATOM 605 O O . ALA A 1 78 ? 8.102 0.018 4.613 1 98.69 78 ALA A O 1
ATOM 606 N N . ASP A 1 79 ? 8.477 2.184 4.355 1 98.38 79 ASP A N 1
ATOM 607 C CA . ASP A 1 79 ? 9 2.297 5.711 1 98.38 79 ASP A CA 1
ATOM 608 C C . ASP A 1 79 ? 8.016 3.025 6.625 1 98.38 79 ASP A C 1
ATOM 610 O O . ASP A 1 79 ? 7.465 2.43 7.555 1 98.38 79 ASP A O 1
ATOM 614 N N . VAL A 1 80 ? 7.695 4.254 6.281 1 98.56 80 VAL A N 1
ATOM 615 C CA . VAL A 1 80 ? 6.922 5.09 7.195 1 98.56 80 VAL A CA 1
ATOM 616 C C . VAL A 1 80 ? 5.473 4.617 7.223 1 98.56 80 VAL A C 1
ATOM 618 O O . VAL A 1 80 ? 4.906 4.391 8.297 1 98.56 80 VAL A O 1
ATOM 621 N N . ASN A 1 81 ? 4.883 4.48 6.047 1 98.75 81 ASN A N 1
ATOM 622 C CA . ASN A 1 81 ? 3.48 4.086 5.977 1 98.75 81 ASN A CA 1
ATOM 623 C C . ASN A 1 81 ? 3.246 2.723 6.621 1 98.75 81 ASN A C 1
ATOM 625 O O . ASN A 1 81 ? 2.32 2.561 7.418 1 98.75 81 ASN A O 1
ATOM 629 N N . THR A 1 82 ? 4.098 1.751 6.281 1 98.5 82 THR A N 1
ATOM 630 C CA . THR A 1 82 ? 3.92 0.405 6.816 1 98.5 82 THR A CA 1
ATOM 631 C C . THR A 1 82 ? 4.121 0.394 8.328 1 98.5 82 THR A C 1
ATOM 633 O O . THR A 1 82 ? 3.432 -0.335 9.047 1 98.5 82 THR A O 1
ATOM 636 N N . ALA A 1 83 ? 5.062 1.185 8.852 1 97.38 83 ALA A N 1
ATOM 637 C CA . ALA A 1 83 ? 5.281 1.264 10.289 1 97.38 83 ALA A CA 1
ATOM 638 C C . ALA A 1 83 ? 4.047 1.81 11 1 97.38 83 ALA A C 1
ATOM 640 O O . ALA A 1 83 ? 3.664 1.312 12.062 1 97.38 83 ALA A O 1
ATOM 641 N N . LEU A 1 84 ? 3.486 2.82 10.422 1 97.69 84 LEU A N 1
ATOM 642 C CA . LEU A 1 84 ? 2.299 3.416 11.023 1 97.69 84 LEU A CA 1
ATOM 643 C C . LEU A 1 84 ? 1.118 2.451 10.969 1 97.69 84 LEU A C 1
ATOM 645 O O . LEU A 1 84 ? 0.381 2.309 11.945 1 97.69 84 LEU A O 1
ATOM 649 N N . VAL A 1 85 ? 0.895 1.753 9.867 1 98.25 85 VAL A N 1
ATOM 650 C CA . VAL A 1 85 ? -0.164 0.757 9.734 1 98.25 85 VAL A CA 1
ATOM 651 C C . VAL A 1 85 ? 0.034 -0.347 10.773 1 98.25 85 VAL A C 1
ATOM 653 O O . VAL A 1 85 ? -0.926 -0.796 11.406 1 98.25 85 VAL A O 1
ATOM 656 N N . ALA A 1 86 ? 1.27 -0.791 10.922 1 97.19 86 ALA A N 1
ATOM 657 C CA . ALA A 1 86 ? 1.578 -1.817 11.914 1 97.19 86 ALA A CA 1
ATOM 658 C C . ALA A 1 86 ? 1.166 -1.37 13.312 1 97.19 86 ALA A C 1
ATOM 660 O O . ALA A 1 86 ? 0.589 -2.148 14.07 1 97.19 86 ALA A O 1
ATOM 661 N N . GLN A 1 87 ? 1.48 -0.129 13.641 1 95.81 87 GLN A N 1
ATOM 662 C CA . GLN A 1 87 ? 1.14 0.405 14.953 1 95.81 87 GLN A CA 1
ATOM 663 C C . GLN A 1 87 ? -0.37 0.402 15.172 1 95.81 87 GLN A C 1
ATOM 665 O O . GLN A 1 87 ? -0.845 0.019 16.25 1 95.81 87 GLN A O 1
ATOM 670 N N . PHE A 1 88 ? -1.11 0.854 14.172 1 96.69 88 PHE A N 1
ATOM 671 C CA . PHE A 1 88 ? -2.566 0.865 14.266 1 96.69 88 PHE A CA 1
ATOM 672 C C . PHE A 1 88 ? -3.107 -0.548 14.445 1 96.69 88 PHE A C 1
ATOM 674 O O . PHE A 1 88 ? -3.945 -0.789 15.312 1 96.69 88 PHE A O 1
ATOM 681 N N . ASN A 1 89 ? -2.607 -1.456 13.633 1 93.88 89 ASN A N 1
ATOM 682 C CA . ASN A 1 89 ? -3.105 -2.828 13.664 1 93.88 89 ASN A CA 1
ATOM 683 C C . ASN A 1 89 ? -2.77 -3.518 14.984 1 93.88 89 ASN A C 1
ATOM 685 O O . ASN A 1 89 ? -3.553 -4.328 15.484 1 93.88 89 ASN A O 1
ATOM 689 N N . GLN A 1 90 ? -1.615 -3.229 15.539 1 92.25 90 GLN A N 1
ATOM 690 C CA . GLN A 1 90 ? -1.209 -3.783 16.828 1 92.25 90 GLN A CA 1
ATOM 691 C C . GLN A 1 90 ? -2.148 -3.334 17.938 1 92.25 90 GLN A C 1
ATOM 693 O O . GLN A 1 90 ? -2.273 -4.008 18.969 1 92.25 90 GLN A O 1
ATOM 698 N N . HIS A 1 91 ? -2.781 -2.213 17.734 1 93 91 HIS A N 1
ATOM 699 C CA . HIS A 1 91 ? -3.746 -1.705 18.703 1 93 91 HIS A CA 1
ATOM 700 C C . HIS A 1 91 ? -5.172 -2.043 18.281 1 93 91 HIS A C 1
ATOM 702 O O . HIS A 1 91 ? -6.125 -1.398 18.734 1 93 91 HIS A O 1
ATOM 708 N N . GLN A 1 92 ? -5.309 -2.959 17.375 1 92.38 92 GLN A N 1
ATOM 709 C CA . GLN A 1 92 ? -6.586 -3.498 16.922 1 92.38 92 GLN A CA 1
ATOM 710 C C . GLN A 1 92 ? -7.414 -2.428 16.203 1 92.38 92 GLN A C 1
ATOM 712 O O . GLN A 1 92 ? -8.633 -2.385 16.359 1 92.38 92 GLN A O 1
ATOM 717 N N . CYS A 1 93 ? -6.766 -1.505 15.672 1 95.12 93 CYS A N 1
ATOM 718 C CA . CYS A 1 93 ? -7.363 -0.537 14.758 1 95.12 93 CYS A CA 1
ATOM 719 C C . CYS A 1 93 ? -7.082 -0.911 13.305 1 95.12 93 CYS A C 1
ATOM 721 O O . CYS A 1 93 ? -6.012 -0.598 12.773 1 95.12 93 CYS A O 1
ATOM 723 N N . SER A 1 94 ? -8.016 -1.576 12.664 1 96.12 94 SER A N 1
ATOM 724 C CA . SER A 1 94 ? -7.797 -2.115 11.328 1 96.12 94 SER A CA 1
ATOM 725 C C . SER A 1 94 ? -7.484 -1.005 10.328 1 96.12 94 SER A C 1
ATOM 727 O O . SER A 1 94 ? -8.391 -0.32 9.852 1 96.12 94 SER A O 1
ATOM 729 N N . ALA A 1 95 ? -6.242 -0.89 10.039 1 98.31 95 ALA A N 1
ATOM 730 C CA . ALA A 1 95 ? -5.777 0.153 9.125 1 98.31 95 ALA A CA 1
ATOM 731 C C . ALA A 1 95 ? -5.344 -0.441 7.789 1 98.31 95 ALA A C 1
ATOM 733 O O . ALA A 1 95 ? -5.07 -1.64 7.695 1 98.31 95 ALA A O 1
ATOM 734 N N . ILE A 1 96 ? -5.383 0.36 6.777 1 98.75 96 ILE A N 1
ATOM 735 C CA . ILE A 1 96 ? -4.918 0.019 5.438 1 98.75 96 ILE A CA 1
ATOM 736 C C . ILE A 1 96 ? -4.02 1.133 4.902 1 98.75 96 ILE A C 1
ATOM 738 O O . ILE A 1 96 ? -4.375 2.312 4.977 1 98.75 96 ILE A O 1
ATOM 742 N N . GLY A 1 97 ? -2.816 0.72 4.504 1 98.81 97 GLY A N 1
ATOM 743 C CA . GLY A 1 97 ? -1.888 1.678 3.926 1 98.81 97 GLY A CA 1
ATOM 744 C C . GLY A 1 97 ? -2.152 1.957 2.457 1 98.81 97 GLY A C 1
ATOM 745 O O . GLY A 1 97 ? -2.402 1.034 1.68 1 98.81 97 GLY A O 1
ATOM 746 N N . LEU A 1 98 ? -2.086 3.299 2.074 1 98.75 98 LEU A N 1
ATOM 747 C CA . LEU A 1 98 ? -2.436 3.672 0.708 1 98.75 98 LEU A CA 1
ATOM 748 C C . LEU A 1 98 ? -1.513 4.77 0.191 1 98.75 98 LEU A C 1
ATOM 750 O O . LEU A 1 98 ? -0.961 5.543 0.977 1 98.75 98 LEU A O 1
ATOM 754 N N . CYS A 1 99 ? -1.302 4.797 -1.072 1 98.31 99 CYS A N 1
ATOM 755 C CA . CYS A 1 99 ? -0.81 5.965 -1.796 1 98.31 99 CYS A CA 1
ATOM 756 C C . CYS A 1 99 ? -1.78 6.371 -2.898 1 98.31 99 CYS A C 1
ATOM 758 O O . CYS A 1 99 ? -2.871 5.809 -3.01 1 98.31 99 CYS A O 1
ATOM 760 N N . GLY A 1 100 ? -1.44 7.367 -3.666 1 97.94 100 GLY A N 1
ATOM 761 C CA . GLY A 1 100 ? -2.348 7.906 -4.668 1 97.94 100 GLY A CA 1
ATOM 762 C C . GLY A 1 100 ? -2.773 6.879 -5.699 1 97.94 100 GLY A C 1
ATOM 763 O O . GLY A 1 100 ? -3.891 6.938 -6.219 1 97.94 100 GLY A O 1
ATOM 764 N N . LEU A 1 101 ? -1.932 5.926 -5.98 1 96.69 101 LEU A N 1
ATOM 765 C CA . LEU A 1 101 ? -2.125 4.926 -7.027 1 96.69 101 LEU A CA 1
ATOM 766 C C . LEU A 1 101 ? -3.166 3.895 -6.605 1 96.69 101 LEU A C 1
ATOM 768 O O . LEU A 1 101 ? -3.914 3.385 -7.441 1 96.69 101 LEU A O 1
ATOM 772 N N . ASP A 1 102 ? -3.285 3.541 -5.359 1 97.69 102 ASP A N 1
ATOM 773 C CA . ASP A 1 102 ? -4.168 2.5 -4.84 1 97.69 102 ASP A CA 1
ATOM 774 C C . ASP A 1 102 ? -5.633 2.896 -4.992 1 97.69 102 ASP A C 1
ATOM 776 O O . ASP A 1 102 ? -6.055 3.938 -4.484 1 97.69 102 ASP A O 1
ATOM 780 N N . ALA A 1 103 ? -6.418 2.064 -5.746 1 96.62 103 ALA A N 1
ATOM 781 C CA . ALA A 1 103 ? -7.84 2.328 -5.949 1 96.62 103 ALA A CA 1
ATOM 782 C C . ALA A 1 103 ? -8.055 3.66 -6.66 1 96.62 103 ALA A C 1
ATOM 784 O O . ALA A 1 103 ? -9.102 4.293 -6.504 1 96.62 103 ALA A O 1
ATOM 785 N N . GLN A 1 104 ? -6.965 4.109 -7.352 1 96.19 104 GLN A N 1
ATOM 786 C CA . GLN A 1 104 ? -7.016 5.402 -8.031 1 96.19 104 GLN A CA 1
ATOM 787 C C . GLN A 1 104 ? -7.5 6.5 -7.09 1 96.19 104 GLN A C 1
ATOM 789 O O . GLN A 1 104 ? -8.391 7.277 -7.441 1 96.19 104 GLN A O 1
ATOM 794 N N . LEU A 1 105 ? -6.902 6.551 -5.949 1 98.06 105 LEU A N 1
ATOM 795 C CA . LEU A 1 105 ? -7.395 7.336 -4.82 1 98.06 105 LEU A CA 1
ATOM 796 C C . LEU A 1 105 ? -7.391 8.82 -5.148 1 98.06 105 LEU A C 1
ATOM 798 O O . LEU A 1 105 ? -8.328 9.539 -4.797 1 98.06 105 LEU A O 1
ATOM 802 N N . PHE A 1 106 ? -6.316 9.352 -5.785 1 98.12 106 PHE A N 1
ATOM 803 C CA . PHE A 1 106 ? -6.297 10.742 -6.23 1 98.12 106 PHE A CA 1
ATOM 804 C C . PHE A 1 106 ? -5.398 10.906 -7.449 1 98.12 106 PHE A C 1
ATOM 806 O O . PHE A 1 106 ? -4.422 10.172 -7.609 1 98.12 106 PHE A O 1
ATOM 813 N N . GLU A 1 107 ? -5.73 11.836 -8.258 1 97.56 107 GLU A N 1
ATOM 814 C CA . GLU A 1 107 ? -4.918 12.242 -9.398 1 97.56 107 GLU A CA 1
ATOM 815 C C . GLU A 1 107 ? -4.016 13.422 -9.047 1 97.56 107 GLU A C 1
ATOM 817 O O . GLU A 1 107 ? -4.293 14.164 -8.109 1 97.56 107 GLU A O 1
ATOM 822 N N . ILE A 1 108 ? -2.906 13.492 -9.766 1 98.06 108 ILE A N 1
ATOM 823 C CA . ILE A 1 108 ? -1.993 14.602 -9.516 1 98.06 108 ILE A CA 1
ATOM 824 C C . ILE A 1 108 ? -1.537 15.203 -10.836 1 98.06 108 ILE A C 1
ATOM 826 O O . ILE A 1 108 ? -1.733 14.609 -11.898 1 98.06 108 ILE A O 1
ATOM 830 N N . LYS A 1 109 ? -1.033 16.375 -10.781 1 97.62 109 LYS A N 1
ATOM 831 C CA . LYS A 1 109 ? -0.24 16.984 -11.844 1 97.62 109 LYS A CA 1
ATOM 832 C C . LYS A 1 109 ? 1.097 17.484 -11.305 1 97.62 109 LYS A C 1
ATOM 834 O O . LYS A 1 109 ? 1.233 17.75 -10.109 1 97.62 109 LYS A O 1
ATOM 839 N N . ARG A 1 110 ? 2.037 17.562 -12.156 1 97.12 110 ARG A N 1
ATOM 840 C CA . ARG A 1 110 ? 3.32 18.141 -11.773 1 97.12 110 ARG A CA 1
ATOM 841 C C . ARG A 1 110 ? 3.154 19.578 -11.305 1 97.12 110 ARG A C 1
ATOM 843 O O . ARG A 1 110 ? 2.387 20.344 -11.898 1 97.12 110 ARG A O 1
ATOM 850 N N . PHE A 1 111 ? 3.803 19.953 -10.219 1 95.19 111 PHE A N 1
ATOM 851 C CA . PHE A 1 111 ? 3.697 21.297 -9.664 1 95.19 111 PHE A CA 1
ATOM 852 C C . PHE A 1 111 ? 4.473 22.297 -10.516 1 95.19 111 PHE A C 1
ATOM 854 O O . PHE A 1 111 ? 3.875 23.156 -11.164 1 95.19 111 PHE A O 1
ATOM 861 N N . ASP A 1 112 ? 5.738 22.188 -10.508 1 94.75 112 ASP A N 1
ATOM 862 C CA . ASP A 1 112 ? 6.656 23.047 -11.234 1 94.75 112 ASP A CA 1
ATOM 863 C C . ASP A 1 112 ? 7.949 22.328 -11.586 1 94.75 112 ASP A C 1
ATOM 865 O O . ASP A 1 112 ? 8.469 21.547 -10.773 1 94.75 112 ASP A O 1
ATOM 869 N N . GLN A 1 113 ? 8.477 22.609 -12.758 1 94.06 113 GLN A N 1
ATOM 870 C CA . GLN A 1 113 ? 9.664 21.906 -13.234 1 94.06 113 GLN A CA 1
ATOM 871 C C . GLN A 1 113 ? 10.859 22.156 -12.328 1 94.06 113 GLN A C 1
ATOM 873 O O . GLN A 1 113 ? 11.734 21.312 -12.188 1 94.06 113 GLN A O 1
ATOM 878 N N . GLN A 1 114 ? 10.844 23.312 -11.727 1 95.12 114 GLN A N 1
ATOM 879 C CA . GLN A 1 114 ? 11.992 23.703 -10.914 1 95.12 114 GLN A CA 1
ATOM 880 C C . GLN A 1 114 ? 12.141 22.766 -9.703 1 95.12 114 GLN A C 1
ATOM 882 O O . GLN A 1 114 ? 13.234 22.609 -9.164 1 95.12 114 GLN A O 1
ATOM 887 N N . TYR A 1 115 ? 11.078 22.094 -9.352 1 96.31 115 TYR A N 1
ATOM 888 C CA . TYR A 1 115 ? 11.117 21.25 -8.156 1 96.31 115 TYR A CA 1
ATOM 889 C C . TYR A 1 115 ? 11.32 19.797 -8.531 1 96.31 115 TYR A C 1
ATOM 891 O O . TYR A 1 115 ? 11.461 18.938 -7.652 1 96.31 115 TYR A O 1
ATOM 899 N N . GLY A 1 116 ? 11.336 19.422 -9.867 1 97.81 116 GLY A N 1
ATOM 900 C CA . GLY A 1 116 ? 11.477 18.047 -10.297 1 97.81 116 GLY A CA 1
ATOM 901 C C . GLY A 1 116 ? 10.195 17.234 -10.141 1 97.81 116 GLY A C 1
ATOM 902 O O . GLY A 1 116 ? 9.141 17.656 -10.609 1 97.81 116 GLY A O 1
ATOM 903 N N . TYR A 1 117 ? 10.258 16.172 -9.445 1 98.38 117 TYR A N 1
ATOM 904 C CA . TYR A 1 117 ? 9.133 15.258 -9.281 1 98.38 117 TYR A CA 1
ATOM 905 C C . TYR A 1 117 ? 8.297 15.633 -8.062 1 98.38 117 TYR A C 1
ATOM 907 O O . TYR A 1 117 ? 8.07 14.805 -7.176 1 98.38 117 TYR A O 1
ATOM 915 N N . VAL A 1 118 ? 7.879 16.844 -8.07 1 98.12 118 VAL A N 1
ATOM 916 C CA . VAL A 1 118 ? 6.934 17.344 -7.078 1 98.12 118 VAL A CA 1
ATOM 917 C C . VAL A 1 118 ? 5.566 17.547 -7.723 1 98.12 118 VAL A C 1
ATOM 919 O O . VAL A 1 118 ? 5.469 18.062 -8.844 1 98.12 118 VAL A O 1
ATOM 922 N N . GLY A 1 119 ? 4.512 17 -7.074 1 97.62 119 GLY A N 1
ATOM 923 C CA . GLY A 1 119 ? 3.178 17.094 -7.648 1 97.62 119 GLY A CA 1
ATOM 924 C C . GLY A 1 119 ? 2.172 17.734 -6.707 1 97.62 119 GLY A C 1
ATOM 925 O O . GLY A 1 119 ? 2.48 17.984 -5.543 1 97.62 119 GLY A O 1
ATOM 926 N N . VAL A 1 120 ? 1.015 18.094 -7.25 1 96.56 120 VAL A N 1
ATOM 927 C CA . VAL A 1 120 ? -0.134 18.562 -6.48 1 96.56 120 VAL A CA 1
ATOM 928 C C . VAL A 1 120 ? -1.371 17.75 -6.848 1 96.56 120 VAL A C 1
ATOM 930 O O . VAL A 1 120 ? -1.555 17.375 -8.008 1 96.56 120 VAL A O 1
ATOM 933 N N . PRO A 1 121 ? -2.133 17.422 -5.836 1 97.31 121 PRO A N 1
ATOM 934 C CA . PRO A 1 121 ? -3.338 16.641 -6.129 1 97.31 121 PRO A CA 1
ATOM 935 C C . PRO A 1 121 ? -4.398 17.453 -6.871 1 97.31 121 PRO A C 1
ATOM 937 O O . PRO A 1 121 ? -4.539 18.656 -6.637 1 97.31 121 PRO A O 1
ATOM 940 N N . THR A 1 122 ? -5.234 16.781 -7.73 1 97.5 122 THR A N 1
ATOM 941 C CA . THR A 1 122 ? -6.219 17.484 -8.555 1 97.5 122 THR A CA 1
ATOM 942 C C . THR A 1 122 ? -7.613 16.906 -8.336 1 97.5 122 THR A C 1
ATOM 944 O O . THR A 1 122 ? -8.609 17.625 -8.406 1 97.5 122 THR A O 1
ATOM 947 N N . THR A 1 123 ? -7.711 15.641 -8.195 1 97.44 123 THR A N 1
ATOM 948 C CA . THR A 1 123 ? -9 14.969 -8.039 1 97.44 123 THR A CA 1
ATOM 949 C C . THR A 1 123 ? -8.914 13.875 -6.984 1 97.44 123 THR A C 1
ATOM 951 O O . THR A 1 123 ? -7.934 13.125 -6.934 1 97.44 123 THR A O 1
ATOM 954 N N . LEU A 1 124 ? -9.953 13.852 -6.145 1 98.5 124 LEU A N 1
ATOM 955 C CA . LEU A 1 124 ? -10.07 12.797 -5.137 1 98.5 124 LEU A CA 1
ATOM 956 C C . LEU A 1 124 ? -11.156 11.805 -5.512 1 98.5 124 LEU A C 1
ATOM 958 O O . LEU A 1 124 ? -12.25 12.195 -5.922 1 98.5 124 LEU A O 1
ATOM 962 N N . ASN A 1 125 ? -10.82 10.547 -5.473 1 98.5 125 ASN A N 1
ATOM 963 C CA . ASN A 1 125 ? -11.82 9.492 -5.648 1 98.5 125 ASN A CA 1
ATOM 964 C C . ASN A 1 125 ? -12.617 9.258 -4.371 1 98.5 125 ASN A C 1
ATOM 966 O O . ASN A 1 125 ? -12.344 8.305 -3.635 1 98.5 125 ASN A O 1
ATOM 970 N N . ILE A 1 126 ? -13.602 10.094 -4.207 1 98.62 126 ILE A N 1
ATOM 971 C CA . ILE A 1 126 ? -14.375 10.109 -2.971 1 98.62 126 ILE A CA 1
ATOM 972 C C . ILE A 1 126 ? -15.086 8.766 -2.795 1 98.62 126 ILE A C 1
ATOM 974 O O . ILE A 1 126 ? -15.172 8.242 -1.68 1 98.62 126 ILE A O 1
ATOM 978 N N . ASP A 1 127 ? -15.523 8.203 -3.865 1 98.38 127 ASP A N 1
ATOM 979 C CA . ASP A 1 127 ? -16.25 6.934 -3.818 1 98.38 127 ASP A CA 1
ATOM 980 C C . ASP A 1 127 ? -15.359 5.824 -3.256 1 98.38 127 ASP A C 1
ATOM 982 O O . ASP A 1 127 ? -15.766 5.109 -2.334 1 98.38 127 ASP A O 1
ATOM 986 N N . SER A 1 128 ? -14.18 5.668 -3.77 1 98.44 128 SER A N 1
ATOM 987 C CA . SER A 1 128 ? -13.258 4.641 -3.301 1 98.44 128 SER A CA 1
ATOM 988 C C . SER A 1 128 ? -12.828 4.895 -1.858 1 98.44 128 SER A C 1
ATOM 990 O O . SER A 1 128 ? -12.742 3.957 -1.061 1 98.44 128 SER A O 1
ATOM 992 N N . LEU A 1 129 ? -12.547 6.141 -1.543 1 98.75 129 LEU A N 1
ATOM 993 C CA . LEU A 1 129 ? -12.133 6.477 -0.186 1 98.75 129 LEU A CA 1
ATOM 994 C C . LEU A 1 129 ? -13.242 6.18 0.814 1 98.75 129 LEU A C 1
ATOM 996 O O . LEU A 1 129 ? -12.992 5.609 1.879 1 98.75 129 LEU A O 1
ATOM 1000 N N . SER A 1 130 ? -14.484 6.566 0.45 1 98.62 130 SER A N 1
ATOM 1001 C CA . SER A 1 130 ? -15.633 6.305 1.31 1 98.62 130 SER A CA 1
ATOM 1002 C C . SER A 1 130 ? -15.836 4.809 1.524 1 98.62 130 SER A C 1
ATOM 1004 O O . SER A 1 130 ? -16.094 4.367 2.645 1 98.62 130 SER A O 1
ATOM 1006 N N . TYR A 1 131 ? -15.719 4.082 0.439 1 98.69 131 TYR A N 1
ATOM 1007 C CA . TYR A 1 131 ? -15.852 2.631 0.524 1 98.69 131 TYR A CA 1
ATOM 1008 C C . TYR A 1 131 ? -14.844 2.045 1.506 1 98.69 131 TYR A C 1
ATOM 1010 O O . TYR A 1 131 ? -15.211 1.268 2.391 1 98.69 131 TYR A O 1
ATOM 1018 N N . LEU A 1 132 ? -13.562 2.438 1.401 1 98.69 132 LEU A N 1
ATOM 1019 C CA . LEU A 1 132 ? -12.5 1.937 2.271 1 98.69 132 LEU A CA 1
ATOM 1020 C C . LEU A 1 132 ? -12.758 2.34 3.721 1 98.69 132 LEU A C 1
ATOM 1022 O O . LEU A 1 132 ? -12.516 1.554 4.641 1 98.69 132 LEU A O 1
ATOM 1026 N N . CYS A 1 133 ? -13.305 3.525 3.951 1 98.38 133 CYS A N 1
ATOM 1027 C CA . CYS A 1 133 ? -13.531 4.066 5.285 1 98.38 133 CYS A CA 1
ATOM 1028 C C . CYS A 1 133 ? -14.617 3.279 6.016 1 98.38 133 CYS A C 1
ATOM 1030 O O . CYS A 1 133 ? -14.664 3.279 7.246 1 98.38 133 CYS A O 1
ATOM 1032 N N . THR A 1 134 ? -15.516 2.602 5.258 1 97.88 134 THR A N 1
ATOM 1033 C CA . THR A 1 134 ? -16.578 1.849 5.906 1 97.88 134 THR A CA 1
ATOM 1034 C C . THR A 1 134 ? -16 0.686 6.715 1 97.88 134 THR A C 1
ATOM 1036 O O . THR A 1 134 ? -16.625 0.227 7.676 1 97.88 134 THR A O 1
ATOM 1039 N N . LYS A 1 135 ? -14.789 0.26 6.387 1 97.75 135 LYS A N 1
ATOM 1040 C CA . LYS A 1 135 ? -14.281 -0.935 7.059 1 97.75 135 LYS A CA 1
ATOM 1041 C C . LYS A 1 135 ? -12.922 -0.671 7.703 1 97.75 135 LYS A C 1
ATOM 1043 O O . LYS A 1 135 ? -12.586 -1.273 8.727 1 97.75 135 LYS A O 1
ATOM 1048 N N . PHE A 1 136 ? -12.148 0.21 7.141 1 98.38 136 PHE A N 1
ATOM 1049 C CA . PHE A 1 136 ? -10.773 0.389 7.586 1 98.38 136 PHE A CA 1
ATOM 1050 C C . PHE A 1 136 ? -10.5 1.85 7.93 1 98.38 136 PHE A C 1
ATOM 1052 O O . PHE A 1 136 ? -11.289 2.732 7.57 1 98.38 136 PHE A O 1
ATOM 1059 N N . VAL A 1 137 ? -9.445 2.129 8.664 1 98.62 137 VAL A N 1
ATOM 1060 C CA . VAL A 1 137 ? -8.836 3.449 8.773 1 98.62 137 VAL A CA 1
ATOM 1061 C C . VAL A 1 137 ? -7.766 3.619 7.703 1 98.62 137 VAL A C 1
ATOM 1063 O O . VAL A 1 137 ? -6.707 2.988 7.77 1 98.62 137 VAL A O 1
ATOM 1066 N N . PRO A 1 138 ? -8.031 4.469 6.711 1 98.81 138 PRO A N 1
ATOM 1067 C CA . PRO A 1 138 ? -6.996 4.688 5.695 1 98.81 138 PRO A CA 1
ATOM 1068 C C . PRO A 1 138 ? -5.809 5.488 6.223 1 98.81 138 PRO A C 1
ATOM 1070 O O . PRO A 1 138 ? -5.996 6.512 6.887 1 98.81 138 PRO A O 1
ATOM 1073 N N . ILE A 1 139 ? -4.648 4.98 6.023 1 98.88 139 ILE A N 1
ATOM 1074 C CA . ILE A 1 139 ? -3.396 5.684 6.281 1 98.88 139 ILE A CA 1
ATOM 1075 C C . ILE A 1 139 ? -2.686 5.973 4.961 1 98.88 139 ILE A C 1
ATOM 1077 O O . ILE A 1 139 ? -2.174 5.059 4.309 1 98.88 139 ILE A O 1
ATOM 1081 N N . ILE A 1 140 ? -2.658 7.254 4.594 1 98.94 140 ILE A N 1
ATOM 1082 C CA . ILE A 1 140 ? -2.287 7.664 3.244 1 98.94 140 ILE A CA 1
ATOM 1083 C C . ILE A 1 140 ? -0.952 8.406 3.279 1 98.94 140 ILE A C 1
ATOM 1085 O O . ILE A 1 140 ? -0.791 9.375 4.027 1 98.94 140 ILE A O 1
ATOM 1089 N N . ASN A 1 141 ? 0.019 7.84 2.549 1 98.81 141 ASN A N 1
ATOM 1090 C CA . ASN A 1 141 ? 1.241 8.609 2.336 1 98.81 141 ASN A CA 1
ATOM 1091 C C . ASN A 1 141 ? 1.11 9.555 1.146 1 98.81 141 ASN A C 1
ATOM 1093 O O . ASN A 1 141 ? 0.133 9.484 0.398 1 98.81 141 ASN A O 1
ATOM 1097 N N . SER A 1 142 ? 2.055 10.422 0.945 1 98.44 142 SER A N 1
ATOM 1098 C CA . SER A 1 142 ? 1.895 11.547 0.026 1 98.44 142 SER A CA 1
ATOM 1099 C C . SER A 1 142 ? 2.574 11.266 -1.311 1 98.44 142 SER A C 1
ATOM 1101 O O . SER A 1 142 ? 3.078 12.188 -1.96 1 98.44 142 SER A O 1
ATOM 1103 N N . ILE A 1 143 ? 2.67 10 -1.715 1 98.81 143 ILE A N 1
ATOM 1104 C CA . ILE A 1 143 ? 3.195 9.664 -3.033 1 98.81 143 ILE A CA 1
ATOM 1105 C C . ILE A 1 143 ? 2.049 9.57 -4.035 1 98.81 143 ILE A C 1
ATOM 1107 O O . ILE A 1 143 ? 1.057 8.875 -3.793 1 98.81 143 ILE A O 1
ATOM 1111 N N . GLY A 1 144 ? 2.154 10.359 -5.082 1 98.44 144 GLY A N 1
ATOM 1112 C CA . GLY A 1 144 ? 1.164 10.328 -6.145 1 98.44 144 GLY A CA 1
ATOM 1113 C C . GLY A 1 144 ? 1.702 9.758 -7.445 1 98.44 144 GLY A C 1
ATOM 1114 O O . GLY A 1 144 ? 2.914 9.594 -7.602 1 98.44 144 GLY A O 1
ATOM 1115 N N . PHE A 1 145 ? 0.85 9.359 -8.258 1 97.88 145 PHE A N 1
ATOM 1116 C CA . PHE A 1 145 ? 1.17 8.859 -9.594 1 97.88 145 PHE A CA 1
ATOM 1117 C C . PHE A 1 145 ? 0.441 9.664 -10.664 1 97.88 145 PHE A C 1
ATOM 1119 O O . PHE A 1 145 ? -0.766 9.898 -10.555 1 97.88 145 PHE A O 1
ATOM 1126 N N . ASN A 1 146 ? 1.178 10.164 -11.57 1 96.56 146 ASN A N 1
ATOM 1127 C CA . ASN A 1 146 ? 0.598 10.891 -12.695 1 96.56 146 ASN A CA 1
ATOM 1128 C C . ASN A 1 146 ? 0.307 9.961 -13.875 1 96.56 146 ASN A C 1
ATOM 1130 O O . ASN A 1 146 ? 1.228 9.531 -14.57 1 96.56 146 ASN A O 1
ATOM 1134 N N . ASN A 1 147 ? -0.924 9.781 -14.195 1 91.88 147 ASN A N 1
ATOM 1135 C CA . ASN A 1 147 ? -1.34 8.844 -15.234 1 91.88 147 ASN A CA 1
ATOM 1136 C C . ASN A 1 147 ? -0.959 9.344 -16.625 1 91.88 147 ASN A C 1
ATOM 1138 O O . ASN A 1 147 ? -0.913 8.562 -17.578 1 91.88 147 ASN A O 1
ATOM 1142 N N . HIS A 1 148 ? -0.76 10.586 -16.766 1 92.44 148 HIS A N 1
ATOM 1143 C CA . HIS A 1 148 ? -0.451 11.156 -18.078 1 92.44 148 HIS A CA 1
ATOM 1144 C C . HIS A 1 148 ? 0.983 10.844 -18.484 1 92.44 148 HIS A C 1
ATOM 1146 O O . HIS A 1 148 ? 1.24 10.5 -19.641 1 92.44 148 HIS A O 1
ATOM 1152 N N . ASP A 1 149 ? 1.948 10.914 -17.562 1 94.56 149 ASP A N 1
ATOM 1153 C CA . ASP A 1 149 ? 3.34 10.695 -17.938 1 94.56 149 ASP A CA 1
ATOM 1154 C C . ASP A 1 149 ? 3.893 9.422 -17.312 1 94.56 149 ASP A C 1
ATOM 1156 O O . ASP A 1 149 ? 5.023 9.016 -17.594 1 94.56 149 ASP A O 1
ATOM 1160 N N . GLY A 1 150 ? 3.117 8.773 -16.469 1 94.94 150 GLY A N 1
ATOM 1161 C CA . GLY A 1 150 ? 3.482 7.477 -15.922 1 94.94 150 GLY A CA 1
ATOM 1162 C C . GLY A 1 150 ? 4.559 7.559 -14.859 1 94.94 150 GLY A C 1
ATOM 1163 O O . GLY A 1 150 ? 5.309 6.602 -14.656 1 94.94 150 GLY A O 1
ATOM 1164 N N . GLU A 1 151 ? 4.652 8.727 -14.148 1 96.88 151 GLU A N 1
ATOM 1165 C CA . GLU A 1 151 ? 5.703 8.93 -13.156 1 96.88 151 GLU A CA 1
ATOM 1166 C C . GLU A 1 151 ? 5.109 9.141 -11.766 1 96.88 151 GLU A C 1
ATOM 1168 O O . GLU A 1 151 ? 3.953 9.539 -11.625 1 96.88 151 GLU A O 1
ATOM 1173 N N . PHE A 1 152 ? 5.926 8.766 -10.789 1 98.19 152 PHE A N 1
ATOM 1174 C CA . PHE A 1 152 ? 5.582 9.039 -9.398 1 98.19 152 PHE A CA 1
ATOM 1175 C C . PHE A 1 152 ? 6.039 10.43 -8.984 1 98.19 152 PHE A C 1
ATOM 1177 O O . PHE A 1 152 ? 7.039 10.938 -9.5 1 98.19 152 PHE A O 1
ATOM 1184 N N . TYR A 1 153 ? 5.297 11.039 -8.102 1 98.62 153 TYR A N 1
ATOM 1185 C CA . TYR A 1 153 ? 5.613 12.375 -7.613 1 98.62 153 TYR A CA 1
ATOM 1186 C C . TYR A 1 153 ? 5.5 12.445 -6.094 1 98.62 153 TYR A C 1
ATOM 1188 O O . TYR A 1 153 ? 4.668 11.758 -5.496 1 98.62 153 TYR A O 1
ATOM 1196 N N . ASN A 1 154 ? 6.41 13.234 -5.555 1 98.19 154 ASN A N 1
ATOM 1197 C CA . ASN A 1 154 ? 6.344 13.617 -4.148 1 98.19 154 ASN A CA 1
ATOM 1198 C C . ASN A 1 154 ? 5.371 14.781 -3.93 1 98.19 154 ASN A C 1
ATOM 1200 O O . ASN A 1 154 ? 5.488 15.82 -4.57 1 98.19 154 ASN A O 1
ATOM 1204 N N . ILE A 1 155 ? 4.395 14.586 -3.084 1 97.06 155 ILE A N 1
ATOM 1205 C CA . ILE A 1 155 ? 3.451 15.641 -2.725 1 97.06 155 ILE A CA 1
ATOM 1206 C C . ILE A 1 155 ? 3.703 16.094 -1.289 1 97.06 155 ILE A C 1
ATOM 1208 O O . ILE A 1 155 ? 3.955 15.266 -0.407 1 97.06 155 ILE A O 1
ATOM 1212 N N . ASN A 1 156 ? 3.713 17.391 -1.042 1 93.88 156 ASN A N 1
ATOM 1213 C CA . ASN A 1 156 ? 3.715 17.859 0.34 1 93.88 156 ASN A CA 1
ATOM 1214 C C . ASN A 1 156 ? 2.557 17.266 1.136 1 93.88 156 ASN A C 1
ATOM 1216 O O . ASN A 1 156 ? 1.401 17.344 0.715 1 93.88 156 ASN A O 1
ATOM 1220 N N . ALA A 1 157 ? 2.91 16.672 2.268 1 95.5 157 ALA A N 1
ATOM 1221 C CA . ALA A 1 157 ? 1.898 15.93 3.012 1 95.5 157 ALA A CA 1
ATOM 1222 C C . ALA A 1 157 ? 0.794 16.859 3.516 1 95.5 157 ALA A C 1
ATOM 1224 O O . ALA A 1 157 ? -0.371 16.453 3.588 1 95.5 157 ALA A O 1
ATOM 1225 N N . ASP A 1 158 ? 1.103 18.078 3.953 1 93.38 158 ASP A N 1
ATOM 1226 C CA . ASP A 1 158 ? 0.084 19.031 4.359 1 93.38 158 ASP A CA 1
ATOM 1227 C C . ASP A 1 158 ? -0.842 19.375 3.195 1 93.38 158 ASP A C 1
ATOM 1229 O O . ASP A 1 158 ? -2.064 19.391 3.348 1 93.38 158 ASP A O 1
ATOM 1233 N N . THR A 1 159 ? -0.234 19.625 2.037 1 93.94 159 THR A N 1
ATOM 1234 C CA . THR A 1 159 ? -1.009 19.938 0.843 1 93.94 159 THR A CA 1
ATOM 1235 C C . THR A 1 159 ? -1.998 18.828 0.526 1 93.94 159 THR A C 1
ATOM 1237 O O . THR A 1 159 ? -3.166 19.078 0.232 1 93.94 159 THR A O 1
ATOM 1240 N N . LEU A 1 160 ? -1.533 17.594 0.594 1 96.94 160 LEU A N 1
ATOM 1241 C CA . LEU A 1 160 ? -2.4 16.453 0.312 1 96.94 160 LEU A CA 1
ATOM 1242 C C . LEU A 1 160 ? -3.527 16.359 1.336 1 96.94 160 LEU A C 1
ATOM 1244 O O . LEU A 1 160 ? -4.688 16.172 0.971 1 96.94 160 LEU A O 1
ATOM 1248 N N . ALA A 1 161 ? -3.17 16.5 2.609 1 98.06 161 ALA A N 1
ATOM 1249 C CA . ALA A 1 161 ? -4.156 16.391 3.68 1 98.06 161 ALA A CA 1
ATOM 1250 C C . ALA A 1 161 ? -5.23 17.469 3.545 1 98.06 161 ALA A C 1
ATOM 1252 O O . ALA A 1 161 ? -6.422 17.188 3.689 1 98.06 161 ALA A O 1
ATOM 1253 N N . TYR A 1 162 ? -4.805 18.688 3.27 1 97.31 162 TYR A N 1
ATOM 1254 C CA . TYR A 1 162 ? -5.73 19.797 3.084 1 97.31 162 TYR A CA 1
ATOM 1255 C C . TYR A 1 162 ? -6.637 19.562 1.884 1 97.31 162 TYR A C 1
ATOM 1257 O O . TYR A 1 162 ? -7.836 19.844 1.935 1 97.31 162 TYR A O 1
ATOM 1265 N N . PHE A 1 163 ? -6.094 19.078 0.82 1 97.5 163 PHE A N 1
ATOM 1266 C CA . PHE A 1 163 ? -6.852 18.781 -0.386 1 97.5 163 PHE A CA 1
ATOM 1267 C C . PHE A 1 163 ? -7.938 17.75 -0.097 1 97.5 163 PHE A C 1
ATOM 1269 O O . PHE A 1 163 ? -9.086 17.906 -0.52 1 97.5 163 PHE A O 1
ATOM 1276 N N . ILE A 1 164 ? -7.551 16.672 0.645 1 98.69 164 ILE A N 1
ATOM 1277 C CA . ILE A 1 164 ? -8.508 15.633 0.997 1 98.69 164 ILE A CA 1
ATOM 1278 C C . ILE A 1 164 ? -9.609 16.219 1.88 1 98.69 164 ILE A C 1
ATOM 1280 O O . ILE A 1 164 ? -10.797 15.977 1.649 1 98.69 164 ILE A O 1
ATOM 1284 N N . ALA A 1 165 ? -9.25 17.016 2.873 1 98.56 165 ALA A N 1
ATOM 1285 C CA . ALA A 1 165 ? -10.211 17.641 3.777 1 98.56 165 ALA A CA 1
ATOM 1286 C C . ALA A 1 165 ? -11.18 18.531 3.016 1 98.56 165 ALA A C 1
ATOM 1288 O O . ALA A 1 165 ? -12.391 18.469 3.221 1 98.56 165 ALA A O 1
ATOM 1289 N N . ALA A 1 166 ? -10.648 19.344 2.141 1 98.12 166 ALA A N 1
ATOM 1290 C CA . ALA A 1 166 ? -11.469 20.25 1.345 1 98.12 166 ALA A CA 1
ATOM 1291 C C . ALA A 1 166 ? -12.422 19.469 0.44 1 98.12 166 ALA A C 1
ATOM 1293 O O . ALA A 1 166 ? -13.602 19.797 0.344 1 98.12 166 ALA A O 1
ATOM 1294 N N . SER A 1 167 ? -11.914 18.438 -0.228 1 98.31 167 SER A N 1
ATOM 1295 C CA . SER A 1 167 ? -12.695 17.625 -1.158 1 98.31 167 SER A CA 1
ATOM 1296 C C . SER A 1 167 ? -13.859 16.938 -0.452 1 98.31 167 SER A C 1
ATOM 1298 O O . SER A 1 167 ? -14.922 16.75 -1.044 1 98.31 167 SER A O 1
ATOM 1300 N N . LEU A 1 168 ? -13.664 16.609 0.797 1 98.56 168 LEU A N 1
ATOM 1301 C CA . LEU A 1 168 ? -14.68 15.898 1.566 1 98.56 168 LEU A CA 1
ATOM 1302 C C . LEU A 1 168 ? -15.523 16.875 2.379 1 98.56 168 LEU A C 1
ATOM 1304 O O . LEU A 1 168 ? -16.469 16.469 3.055 1 98.56 168 LEU A O 1
ATOM 1308 N N . GLU A 1 169 ? -15.117 18.141 2.309 1 98 169 GLU A N 1
ATOM 1309 C CA . GLU A 1 169 ? -15.734 19.141 3.17 1 98 169 GLU A CA 1
ATOM 1310 C C . GLU A 1 169 ? -15.703 18.703 4.633 1 98 169 GLU A C 1
ATOM 1312 O O . GLU A 1 169 ? -16.719 18.75 5.324 1 98 169 GLU A O 1
ATOM 1317 N N . ALA A 1 170 ? -14.57 18.234 5.078 1 98.38 170 ALA A N 1
ATOM 1318 C CA . ALA A 1 170 ? -14.352 17.719 6.422 1 98.38 170 ALA A CA 1
ATOM 1319 C C . ALA A 1 170 ? -13.336 18.562 7.184 1 98.38 170 ALA A C 1
ATOM 1321 O O . ALA A 1 170 ? -12.445 19.172 6.578 1 98.38 170 ALA A O 1
ATOM 1322 N N . PRO A 1 171 ? -13.477 18.703 8.547 1 97.62 171 PRO A N 1
ATOM 1323 C CA . PRO A 1 171 ? -12.406 19.344 9.32 1 97.62 171 PRO A CA 1
ATOM 1324 C C . PRO A 1 171 ? -11.102 18.547 9.281 1 97.62 171 PRO A C 1
ATOM 1326 O O . PRO A 1 171 ? -11.109 17.344 8.992 1 97.62 171 PRO A O 1
ATOM 1329 N N . ILE A 1 172 ? -10.055 19.281 9.594 1 98.12 172 ILE A N 1
ATOM 1330 C CA . ILE A 1 172 ? -8.758 18.625 9.609 1 98.12 172 ILE A CA 1
ATOM 1331 C C . ILE A 1 172 ? -8.016 18.984 10.898 1 98.12 172 ILE A C 1
ATOM 1333 O O . ILE A 1 172 ? -8.023 20.141 11.328 1 98.12 172 ILE A O 1
ATOM 1337 N N . TYR A 1 173 ? -7.504 17.906 11.516 1 97.25 173 TYR A N 1
ATOM 1338 C CA . TYR A 1 173 ? -6.582 18.031 12.641 1 97.25 173 TYR A CA 1
ATOM 1339 C C . TYR A 1 173 ? -5.141 17.844 12.188 1 97.25 173 TYR A C 1
ATOM 1341 O O . TYR A 1 173 ? -4.754 16.75 11.766 1 97.25 173 TYR A O 1
ATOM 1349 N N . VAL A 1 174 ? -4.395 18.922 12.312 1 96.19 174 VAL A N 1
ATOM 1350 C CA . VAL A 1 174 ? -2.979 18.844 11.977 1 96.19 174 VAL A CA 1
ATOM 1351 C C . VAL A 1 174 ? -2.15 18.672 13.242 1 96.19 174 VAL A C 1
ATOM 1353 O O . VAL A 1 174 ? -1.908 19.641 13.969 1 96.19 174 VAL A O 1
ATOM 1356 N N . LEU A 1 175 ? -1.733 17.438 13.414 1 95.75 175 LEU A N 1
ATOM 1357 C CA . LEU A 1 175 ? -0.898 17.109 14.57 1 95.75 175 LEU A CA 1
ATOM 1358 C C . LEU A 1 175 ? 0.578 17.328 14.242 1 95.75 175 LEU A C 1
ATOM 1360 O O . LEU A 1 175 ? 1.134 16.641 13.391 1 95.75 175 LEU A O 1
ATOM 1364 N N . SER A 1 176 ? 1.166 18.266 14.945 1 91.19 176 SER A N 1
ATOM 1365 C CA . SER A 1 176 ? 2.547 18.672 14.711 1 91.19 176 SER A CA 1
ATOM 1366 C C . SER A 1 176 ? 3.344 18.688 16.016 1 91.19 176 SER A C 1
ATOM 1368 O O . SER A 1 176 ? 2.846 18.266 17.062 1 91.19 176 SER A O 1
ATOM 1370 N N . ASN A 1 177 ? 4.645 18.969 15.867 1 88.25 177 ASN A N 1
ATOM 1371 C CA . ASN A 1 177 ? 5.496 19.047 17.047 1 88.25 177 ASN A CA 1
ATOM 1372 C C . ASN A 1 177 ? 5.426 20.438 17.688 1 88.25 177 ASN A C 1
ATOM 1374 O O . ASN A 1 177 ? 6.203 20.75 18.594 1 88.25 177 ASN A O 1
ATOM 1378 N N . ILE A 1 178 ? 4.504 21.297 17.234 1 85.75 178 ILE A N 1
ATOM 1379 C CA . ILE A 1 178 ? 4.289 22.609 17.812 1 85.75 178 ILE A CA 1
ATOM 1380 C C . ILE A 1 178 ? 2.902 22.672 18.453 1 85.75 178 ILE A C 1
ATOM 1382 O O . ILE A 1 178 ? 1.985 21.953 18.031 1 85.75 178 ILE A O 1
ATOM 1386 N N . ALA A 1 179 ? 2.734 23.562 19.375 1 89 179 ALA A N 1
ATOM 1387 C CA . ALA A 1 179 ? 1.495 23.641 20.141 1 89 179 ALA A CA 1
ATOM 1388 C C . ALA A 1 179 ? 0.405 24.359 19.344 1 89 179 ALA A C 1
ATOM 1390 O O . ALA A 1 179 ? -0.782 24.234 19.656 1 89 179 ALA A O 1
ATOM 1391 N N . GLY A 1 180 ? 0.743 25.047 18.406 1 91.44 180 GLY A N 1
ATOM 1392 C CA . GLY A 1 180 ? -0.123 25.875 17.562 1 91.44 180 GLY A CA 1
ATOM 1393 C C . GLY A 1 180 ? 0.619 26.984 16.844 1 91.44 180 GLY A C 1
ATOM 1394 O O . GLY A 1 180 ? 1.85 26.969 16.781 1 91.44 180 GLY A O 1
ATOM 1395 N N . VAL A 1 181 ? -0.107 27.812 16.219 1 91.75 181 VAL A N 1
ATOM 1396 C CA . VAL A 1 181 ? 0.499 28.984 15.602 1 91.75 181 VAL A CA 1
ATOM 1397 C C . VAL A 1 181 ? 0.937 29.969 16.672 1 91.75 181 VAL A C 1
ATOM 1399 O O . VAL A 1 181 ? 0.131 30.391 17.516 1 91.75 181 VAL A O 1
ATOM 1402 N N . LEU A 1 182 ? 2.189 30.266 16.609 1 90.62 182 LEU A N 1
ATOM 1403 C CA . LEU A 1 182 ? 2.752 31.188 17.594 1 90.62 182 LEU A CA 1
ATOM 1404 C C . LEU A 1 182 ? 2.793 32.594 17.047 1 90.62 182 LEU A C 1
ATOM 1406 O O . LEU A 1 182 ? 3.332 32.844 15.953 1 90.62 182 LEU A O 1
ATOM 1410 N N . ILE A 1 183 ? 2.209 33.5 17.734 1 88.38 183 ILE A N 1
ATOM 1411 C CA . ILE A 1 183 ? 2.355 34.938 17.516 1 88.38 183 ILE A CA 1
ATOM 1412 C C . ILE A 1 183 ? 2.973 35.594 18.75 1 88.38 183 ILE A C 1
ATOM 1414 O O . ILE A 1 183 ? 2.42 35.5 19.844 1 88.38 183 ILE A O 1
ATOM 1418 N N . ASN A 1 184 ? 4.094 36.188 18.578 1 87.62 184 ASN A N 1
ATOM 1419 C CA . ASN A 1 184 ? 4.832 36.75 19.719 1 87.62 184 ASN A CA 1
ATOM 1420 C C . ASN A 1 184 ? 5.035 35.688 20.797 1 87.62 184 ASN A C 1
ATOM 1422 O O . ASN A 1 184 ? 4.719 35.938 21.969 1 87.62 184 ASN A O 1
ATOM 1426 N N . ASP A 1 185 ? 5.305 34.469 20.391 1 87.44 185 ASP A N 1
ATOM 1427 C CA . ASP A 1 185 ? 5.703 33.344 21.234 1 87.44 185 ASP A CA 1
ATOM 1428 C C . ASP A 1 185 ? 4.523 32.844 22.062 1 87.44 185 ASP A C 1
ATOM 1430 O O . ASP A 1 185 ? 4.711 32.156 23.062 1 87.44 185 ASP A O 1
ATOM 1434 N N . VAL A 1 186 ? 3.438 33.281 21.656 1 91.06 186 VAL A N 1
ATOM 1435 C CA . VAL A 1 186 ? 2.23 32.812 22.312 1 91.06 186 VAL A CA 1
ATOM 1436 C C . VAL A 1 186 ? 1.342 32.094 21.312 1 91.06 186 VAL A C 1
ATOM 1438 O O . VAL A 1 186 ? 1.165 32.562 20.172 1 91.06 186 VAL A O 1
ATOM 1441 N N . VAL A 1 187 ? 0.791 30.938 21.75 1 92.81 187 VAL A N 1
ATOM 1442 C CA . VAL A 1 187 ? -0.132 30.203 20.891 1 92.81 187 VAL A CA 1
ATOM 1443 C C . VAL A 1 187 ? -1.45 30.969 20.781 1 92.81 187 VAL A C 1
ATOM 1445 O O . VAL A 1 187 ? -2.074 31.297 21.797 1 92.81 187 VAL A O 1
ATOM 1448 N N . ILE A 1 188 ? -1.852 31.25 19.609 1 91.75 188 ILE A N 1
ATOM 1449 C CA . ILE A 1 188 ? -3.141 31.906 19.438 1 91.75 188 ILE A CA 1
ATOM 1450 C C . ILE A 1 188 ? -4.234 30.859 19.25 1 91.75 188 ILE A C 1
ATOM 1452 O O . ILE A 1 188 ? -4.082 29.938 18.438 1 91.75 188 ILE A O 1
ATOM 1456 N N . PRO A 1 189 ? -5.285 31.031 19.984 1 92.44 189 PRO A N 1
ATOM 1457 C CA . PRO A 1 189 ? -6.32 30 19.938 1 92.44 189 PRO A CA 1
ATOM 1458 C C . PRO A 1 189 ? -7.078 29.984 18.609 1 92.44 189 PRO A C 1
ATOM 1460 O O . PRO A 1 189 ? -7.598 28.953 18.188 1 92.44 189 PRO A O 1
ATOM 1463 N N . GLN A 1 190 ? -7.203 31.172 18.031 1 93.56 190 GLN A N 1
ATOM 1464 C CA . GLN A 1 190 ? -7.926 31.297 16.781 1 93.56 190 GLN A CA 1
ATOM 1465 C C . GLN A 1 190 ? -7.168 32.188 15.797 1 93.56 190 GLN A C 1
ATOM 1467 O O . GLN A 1 190 ? -6.562 33.188 16.203 1 93.56 190 GLN A O 1
ATOM 1472 N N . LEU A 1 191 ? -7.199 31.766 14.609 1 93.44 191 LEU A N 1
ATOM 1473 C CA . LEU A 1 191 ? -6.586 32.531 13.531 1 93.44 191 LEU A CA 1
ATOM 1474 C C . LEU A 1 191 ? -7.555 32.688 12.359 1 93.44 191 LEU A C 1
ATOM 1476 O O . LEU A 1 191 ? -7.664 31.797 11.516 1 93.44 191 LEU A O 1
ATOM 1480 N N . PRO A 1 192 ? -8.266 33.875 12.305 1 93.62 192 PRO A N 1
ATOM 1481 C CA . PRO A 1 192 ? -9.141 34.094 11.156 1 93.62 192 PRO A CA 1
ATOM 1482 C C . PRO A 1 192 ? -8.367 34.219 9.836 1 93.62 192 PRO A C 1
ATOM 1484 O O . PRO A 1 192 ? -7.27 34.75 9.805 1 93.62 192 PRO A O 1
ATOM 1487 N N . LEU A 1 193 ? -9 33.781 8.75 1 93.62 193 LEU A N 1
ATOM 1488 C CA . LEU A 1 193 ? -8.359 33.781 7.438 1 93.62 193 LEU A CA 1
ATOM 1489 C C . LEU A 1 193 ? -7.895 35.188 7.07 1 93.62 193 LEU A C 1
ATOM 1491 O O . LEU A 1 193 ? -6.832 35.375 6.473 1 93.62 193 LEU A O 1
ATOM 1495 N N . ALA A 1 194 ? -8.727 36.125 7.469 1 91.69 194 ALA A N 1
ATOM 1496 C CA . ALA A 1 194 ? -8.5 37.5 7.094 1 91.69 194 ALA A CA 1
ATOM 1497 C C . ALA A 1 194 ? -7.215 38.031 7.707 1 91.69 194 ALA A C 1
ATOM 1499 O O . ALA A 1 194 ? -6.633 39 7.199 1 91.69 194 ALA A O 1
ATOM 1500 N N . ASP A 1 195 ? -6.773 37.406 8.734 1 92.94 195 ASP A N 1
ATOM 1501 C CA . ASP A 1 195 ? -5.629 37.938 9.484 1 92.94 195 ASP A CA 1
ATOM 1502 C C . ASP A 1 195 ? -4.328 37.312 9 1 92.94 195 ASP A C 1
ATOM 1504 O O . ASP A 1 195 ? -3.24 37.781 9.32 1 92.94 195 ASP A O 1
ATOM 1508 N N . ILE A 1 196 ? -4.391 36.219 8.242 1 91.88 196 ILE A N 1
ATOM 1509 C CA . ILE A 1 196 ? -3.236 35.406 7.906 1 91.88 196 ILE A CA 1
ATOM 1510 C C . ILE A 1 196 ? -2.205 36.219 7.156 1 91.88 196 ILE A C 1
ATOM 1512 O O . ILE A 1 196 ? -1.026 36.25 7.52 1 91.88 196 ILE A O 1
ATOM 1516 N N . ASN A 1 197 ? -2.641 36.969 6.152 1 91.56 197 ASN A N 1
ATOM 1517 C CA . ASN A 1 197 ? -1.72 37.75 5.336 1 91.56 197 ASN A CA 1
ATOM 1518 C C . ASN A 1 197 ? -1.018 38.812 6.16 1 91.56 197 ASN A C 1
ATOM 1520 O O . ASN A 1 197 ? 0.173 39.062 5.973 1 91.56 197 ASN A O 1
ATOM 1524 N N . GLN A 1 198 ? -1.744 39.438 6.973 1 92.62 198 GLN A N 1
ATOM 1525 C CA . GLN A 1 198 ? -1.176 40.469 7.82 1 92.62 198 GLN A CA 1
ATOM 1526 C C . GLN A 1 198 ? -0.097 39.906 8.734 1 92.62 198 GLN A C 1
ATOM 1528 O O . GLN A 1 198 ? 0.949 40.531 8.93 1 92.62 198 GLN A O 1
ATOM 1533 N N . TYR A 1 199 ? -0.377 38.75 9.297 1 92.56 199 TYR A N 1
ATOM 1534 C CA . TYR A 1 199 ? 0.586 38.125 10.203 1 92.56 199 TYR A CA 1
ATOM 1535 C C . TYR A 1 199 ? 1.85 37.719 9.453 1 92.56 199 TYR A C 1
ATOM 1537 O O . TYR A 1 199 ? 2.949 37.75 10.008 1 92.56 199 TYR A O 1
ATOM 1545 N N . ILE A 1 200 ? 1.711 37.25 8.211 1 90 200 ILE A N 1
ATOM 1546 C CA . ILE A 1 200 ? 2.854 36.906 7.379 1 90 200 ILE A CA 1
ATOM 1547 C C . ILE A 1 200 ? 3.66 38.156 7.043 1 90 200 ILE A C 1
ATOM 1549 O O . ILE A 1 200 ? 4.883 38.156 7.195 1 90 200 ILE A O 1
ATOM 1553 N N . GLU A 1 201 ? 2.971 39.219 6.629 1 91.81 201 GLU A N 1
ATOM 1554 C CA . GLU A 1 201 ? 3.604 40.469 6.242 1 91.81 201 GLU A CA 1
ATOM 1555 C C . GLU A 1 201 ? 4.363 41.094 7.414 1 91.81 201 GLU A C 1
ATOM 1557 O O . GLU A 1 201 ? 5.438 41.656 7.227 1 91.81 201 GLU A O 1
ATOM 1562 N N . HIS A 1 202 ? 3.814 40.969 8.547 1 92.38 202 HIS A N 1
ATOM 1563 C CA . HIS A 1 202 ? 4.418 41.531 9.742 1 92.38 202 HIS A CA 1
ATOM 1564 C C . HIS A 1 202 ? 5.559 40.656 10.258 1 92.38 202 HIS A C 1
ATOM 1566 O O . HIS A 1 202 ? 6.281 41.062 11.18 1 92.38 202 HIS A O 1
ATOM 1572 N N . GLY A 1 203 ? 5.664 39.469 9.734 1 89.69 203 GLY A N 1
ATOM 1573 C CA . GLY A 1 203 ? 6.762 38.594 10.109 1 89.69 203 GLY A CA 1
ATOM 1574 C C . GLY A 1 203 ? 6.445 37.719 11.312 1 89.69 203 GLY A C 1
ATOM 1575 O O . GLY A 1 203 ? 7.328 37.031 11.844 1 89.69 203 GLY A O 1
ATOM 1576 N N . ASP A 1 204 ? 5.215 37.812 11.797 1 90.62 204 ASP A N 1
ATOM 1577 C CA . ASP A 1 204 ? 4.805 37 12.922 1 90.62 204 ASP A CA 1
ATOM 1578 C C . ASP A 1 204 ? 4.746 35.531 12.531 1 90.62 204 ASP A C 1
ATOM 1580 O O . ASP A 1 204 ? 4.973 34.625 13.359 1 90.62 204 ASP A O 1
ATOM 1584 N N . ILE A 1 205 ? 4.301 35.219 11.383 1 87.25 205 ILE A N 1
ATOM 1585 C CA . ILE A 1 205 ? 4.328 33.906 10.758 1 87.25 205 ILE A CA 1
ATOM 1586 C C . ILE A 1 205 ? 5.438 33.844 9.719 1 87.25 205 ILE A C 1
ATOM 1588 O O . ILE A 1 205 ? 5.512 34.719 8.836 1 87.25 205 ILE A O 1
ATOM 1592 N N . TYR A 1 206 ? 6.32 32.906 9.891 1 80.12 206 TYR A N 1
ATOM 1593 C CA . TYR A 1 206 ? 7.492 32.844 9.016 1 80.12 206 TYR A CA 1
ATOM 1594 C C . TYR A 1 206 ? 7.926 31.406 8.773 1 80.12 206 TYR A C 1
ATOM 1596 O O . TYR A 1 206 ? 7.367 30.469 9.359 1 80.12 206 TYR A O 1
ATOM 1604 N N . GLY A 1 207 ? 8.844 31.25 7.801 1 73.19 207 GLY A N 1
ATOM 1605 C CA . GLY A 1 207 ? 9.43 29.953 7.531 1 73.19 207 GLY A CA 1
ATOM 1606 C C . GLY A 1 207 ? 8.422 28.922 7.066 1 73.19 207 GLY A C 1
ATOM 1607 O O . GLY A 1 207 ? 7.629 29.188 6.164 1 73.19 207 GLY A O 1
ATOM 1608 N N . GLY A 1 208 ? 8.508 27.703 7.648 1 72.06 208 GLY A N 1
ATOM 1609 C CA . GLY A 1 208 ? 7.695 26.562 7.238 1 72.06 208 GLY A CA 1
ATOM 1610 C C . GLY A 1 208 ? 6.234 26.703 7.629 1 72.06 208 GLY A C 1
ATOM 1611 O O . GLY A 1 208 ? 5.371 26.016 7.086 1 72.06 208 GLY A O 1
ATOM 1612 N N . MET A 1 209 ? 5.98 27.641 8.453 1 80.94 209 MET A N 1
ATOM 1613 C CA . MET A 1 209 ? 4.609 27.875 8.891 1 80.94 209 MET A CA 1
ATOM 1614 C C . MET A 1 209 ? 3.809 28.609 7.82 1 80.94 209 MET A C 1
ATOM 1616 O O . MET A 1 209 ? 2.588 28.453 7.742 1 80.94 209 MET A O 1
ATOM 1620 N N . ILE A 1 210 ? 4.512 29.344 6.969 1 81.81 210 ILE A N 1
ATOM 1621 C CA . ILE A 1 210 ? 3.826 30.109 5.93 1 81.81 210 ILE A CA 1
ATOM 1622 C C . ILE A 1 210 ? 3.059 29.141 5.016 1 81.81 210 ILE A C 1
ATOM 1624 O O . ILE A 1 210 ? 1.835 29.234 4.895 1 81.81 210 ILE A O 1
ATOM 1628 N N . PRO A 1 211 ? 3.785 28.141 4.426 1 77.81 211 PRO A N 1
ATOM 1629 C CA . PRO A 1 211 ? 3.014 27.234 3.578 1 77.81 211 PRO A CA 1
ATOM 1630 C C . PRO A 1 211 ? 1.916 26.5 4.348 1 77.81 211 PRO A C 1
ATOM 1632 O O . PRO A 1 211 ? 0.849 26.219 3.793 1 77.81 211 PRO A O 1
ATOM 1635 N N . LYS A 1 212 ? 2.109 26.188 5.551 1 84.31 212 LYS A N 1
ATOM 1636 C CA . LYS A 1 212 ? 1.133 25.484 6.375 1 84.31 212 LYS A CA 1
ATOM 1637 C C . LYS A 1 212 ? -0.156 26.281 6.516 1 84.31 212 LYS A C 1
ATOM 1639 O O . LYS A 1 212 ? -1.251 25.75 6.328 1 84.31 212 LYS A O 1
ATOM 1644 N N . VAL A 1 213 ? -0.027 27.578 6.82 1 88.19 213 VAL A N 1
ATOM 1645 C CA . VAL A 1 213 ? -1.209 28.391 7.066 1 88.19 213 VAL A CA 1
ATOM 1646 C C . VAL A 1 213 ? -1.851 28.781 5.734 1 88.19 213 VAL A C 1
ATOM 1648 O O . VAL A 1 213 ? -3.074 28.906 5.641 1 88.19 213 VAL A O 1
ATOM 1651 N N . LEU A 1 214 ? -0.996 28.953 4.727 1 87.81 214 LEU A N 1
ATOM 1652 C CA . LEU A 1 214 ? -1.546 29.281 3.416 1 87.81 214 LEU A CA 1
ATOM 1653 C C . LEU A 1 214 ? -2.314 28.094 2.836 1 87.81 214 LEU A C 1
ATOM 1655 O O . LEU A 1 214 ? -3.373 28.281 2.229 1 87.81 214 LEU A O 1
ATOM 1659 N N . ASP A 1 215 ? -1.799 26.953 3.037 1 89.88 215 ASP A N 1
ATOM 1660 C CA . ASP A 1 215 ? -2.5 25.734 2.604 1 89.88 215 ASP A CA 1
ATOM 1661 C C . ASP A 1 215 ? -3.809 25.562 3.369 1 89.88 215 ASP A C 1
ATOM 1663 O O . ASP A 1 215 ? -4.809 25.109 2.801 1 89.88 215 ASP A O 1
ATOM 1667 N N . ALA A 1 216 ? -3.734 25.906 4.605 1 93.44 216 ALA A N 1
ATOM 1668 C CA . ALA A 1 216 ? -4.949 25.844 5.418 1 93.44 216 ALA A CA 1
ATOM 1669 C C . ALA A 1 216 ? -6 26.812 4.898 1 93.44 216 ALA A C 1
ATOM 1671 O O . ALA A 1 216 ? -7.184 26.484 4.809 1 93.44 216 ALA A O 1
ATOM 1672 N N . LYS A 1 217 ? -5.512 28.031 4.598 1 93.94 217 LYS A N 1
ATOM 1673 C CA . LYS A 1 217 ? -6.402 29.031 4.027 1 93.94 217 LYS A CA 1
ATOM 1674 C C . LYS A 1 217 ? -7.059 28.531 2.744 1 93.94 217 LYS A C 1
ATOM 1676 O O . LYS A 1 217 ? -8.281 28.609 2.588 1 93.94 217 LYS A O 1
ATOM 1681 N N . ASN A 1 218 ? -6.277 28.016 1.925 1 93.81 218 ASN A N 1
ATOM 1682 C CA . ASN A 1 218 ? -6.773 27.484 0.662 1 93.81 218 ASN A CA 1
ATOM 1683 C C . ASN A 1 218 ? -7.789 26.359 0.888 1 93.81 218 ASN A C 1
ATOM 1685 O O . ASN A 1 218 ? -8.805 26.281 0.199 1 93.81 218 ASN A O 1
ATOM 1689 N N . ALA A 1 219 ? -7.5 25.516 1.798 1 95.94 219 ALA A N 1
ATOM 1690 C CA . ALA A 1 219 ? -8.391 24.406 2.094 1 95.94 219 ALA A CA 1
ATOM 1691 C C . ALA A 1 219 ? -9.758 24.906 2.564 1 95.94 219 ALA A C 1
ATOM 1693 O O . ALA A 1 219 ? -10.797 24.391 2.135 1 95.94 219 ALA A O 1
ATOM 1694 N N . ILE A 1 220 ? -9.727 25.875 3.418 1 96.12 220 ILE A N 1
ATOM 1695 C CA . ILE A 1 220 ? -10.961 26.422 3.971 1 96.12 220 ILE A CA 1
ATOM 1696 C C . ILE A 1 220 ? -11.766 27.109 2.867 1 96.12 220 ILE A C 1
ATOM 1698 O O . ILE A 1 220 ? -12.984 26.953 2.787 1 96.12 220 ILE A O 1
ATOM 1702 N N . GLU A 1 221 ? -11.07 27.781 2.027 1 95.62 221 GLU A N 1
ATOM 1703 C CA . GLU A 1 221 ? -11.719 28.469 0.916 1 95.62 221 GLU A CA 1
ATOM 1704 C C . GLU A 1 221 ? -12.305 27.469 -0.081 1 95.62 221 GLU A C 1
ATOM 1706 O O . GLU A 1 221 ? -13.18 27.812 -0.879 1 95.62 221 GLU A O 1
ATOM 1711 N N . ASN A 1 222 ? -11.844 26.219 0.018 1 95.44 222 ASN A N 1
ATOM 1712 C CA . ASN A 1 222 ? -12.273 25.219 -0.954 1 95.44 222 ASN A CA 1
ATOM 1713 C C . ASN A 1 222 ? -13.148 24.156 -0.305 1 95.44 222 ASN A C 1
ATOM 1715 O O . ASN A 1 222 ? -13.32 23.062 -0.865 1 95.44 222 ASN A O 1
ATOM 1719 N N . GLY A 1 223 ? -13.602 24.406 0.916 1 95.81 223 GLY A N 1
ATOM 1720 C CA . GLY A 1 223 ? -14.625 23.516 1.425 1 95.81 223 GLY A CA 1
ATOM 1721 C C . GLY A 1 223 ? -14.32 22.969 2.811 1 95.81 223 GLY A C 1
ATOM 1722 O O . GLY A 1 223 ? -15.219 22.516 3.514 1 95.81 223 GLY A O 1
ATOM 1723 N N . CYS A 1 224 ? -13.102 23.016 3.271 1 97.12 224 CYS A N 1
ATOM 1724 C CA . CYS A 1 224 ? -12.742 22.578 4.617 1 97.12 224 CYS A CA 1
ATOM 1725 C C . CYS A 1 224 ? -13.336 23.516 5.668 1 97.12 224 CYS A C 1
ATOM 1727 O O . CYS A 1 224 ? -13.094 24.719 5.648 1 97.12 224 CYS A O 1
ATOM 1729 N N . PRO A 1 225 ? -14.078 23.016 6.586 1 96.06 225 PRO A N 1
ATOM 1730 C CA . PRO A 1 225 ? -14.75 23.906 7.535 1 96.06 225 PRO A CA 1
ATOM 1731 C C . PRO A 1 225 ? -13.789 24.547 8.531 1 96.06 225 PRO A C 1
ATOM 1733 O O . PRO A 1 225 ? -13.977 25.703 8.922 1 96.06 225 PRO A O 1
ATOM 1736 N N . LYS A 1 226 ? -12.812 23.812 8.953 1 95.19 226 LYS A N 1
ATOM 1737 C CA . LYS A 1 226 ? -11.828 24.359 9.883 1 95.19 226 LYS A CA 1
ATOM 1738 C C . LYS A 1 226 ? -10.562 23.516 9.906 1 95.19 226 LYS A C 1
ATOM 1740 O O . LYS A 1 226 ? -10.617 22.297 9.656 1 95.19 226 LYS A O 1
ATOM 1745 N N . VAL A 1 227 ? -9.516 24.156 10.227 1 96.69 227 VAL A N 1
ATOM 1746 C CA . VAL A 1 227 ? -8.203 23.547 10.406 1 96.69 227 VAL A CA 1
ATOM 1747 C C . VAL A 1 227 ? -7.734 23.734 11.844 1 96.69 227 VAL A C 1
ATOM 1749 O O . VAL A 1 227 ? -7.746 24.859 12.359 1 96.69 227 VAL A O 1
ATOM 1752 N N . ILE A 1 228 ? -7.398 22.672 12.492 1 96 228 ILE A N 1
ATOM 1753 C CA . ILE A 1 228 ? -6.871 22.766 13.852 1 96 228 ILE A CA 1
ATOM 1754 C C . ILE A 1 228 ? -5.418 22.281 13.867 1 96 228 ILE A C 1
ATOM 1756 O O . ILE A 1 228 ? -5.117 21.188 13.398 1 96 228 ILE A O 1
ATOM 1760 N N . ILE A 1 229 ? -4.59 23.125 14.344 1 94.56 229 ILE A N 1
ATOM 1761 C CA . ILE A 1 229 ? -3.184 22.781 14.531 1 94.56 229 ILE A CA 1
ATOM 1762 C C . ILE A 1 229 ? -2.9 22.547 16.016 1 94.56 229 ILE A C 1
ATOM 1764 O O . ILE A 1 229 ? -3.176 23.406 16.844 1 94.56 229 ILE A O 1
ATOM 1768 N N . ALA A 1 230 ? -2.389 21.422 16.328 1 94.69 230 ALA A N 1
ATOM 1769 C CA . ALA A 1 230 ? -2.131 21.062 17.719 1 94.69 230 ALA A CA 1
ATOM 1770 C C . ALA A 1 230 ? -0.93 20.141 17.844 1 94.69 230 ALA A C 1
ATOM 1772 O O . ALA A 1 230 ? -0.431 19.625 16.828 1 94.69 230 ALA A O 1
ATOM 1773 N N . SER A 1 231 ? -0.487 19.969 19.078 1 93.25 231 SER A N 1
ATOM 1774 C CA . SER A 1 231 ? 0.654 19.094 19.344 1 93.25 231 SER A CA 1
ATOM 1775 C C . SER A 1 231 ? 0.229 17.625 19.406 1 93.25 231 SER A C 1
ATOM 1777 O O . SER A 1 231 ? -0.65 17.266 20.188 1 93.25 231 SER A O 1
ATOM 1779 N N . GLY A 1 232 ? 0.927 16.797 18.609 1 93.19 232 GLY A N 1
ATOM 1780 C CA . GLY A 1 232 ? 0.611 15.375 18.578 1 93.19 232 GLY A CA 1
ATOM 1781 C C . GLY A 1 232 ? 1.201 14.602 19.734 1 93.19 232 GLY A C 1
ATOM 1782 O O . GLY A 1 232 ? 0.939 13.406 19.891 1 93.19 232 GLY A O 1
ATOM 1783 N N . ASN A 1 233 ? 1.972 15.25 20.578 1 92.88 233 ASN A N 1
ATOM 1784 C CA . ASN A 1 233 ? 2.613 14.578 21.703 1 92.88 233 ASN A CA 1
ATOM 1785 C C . ASN A 1 233 ? 1.79 14.719 22.984 1 92.88 233 ASN A C 1
ATOM 1787 O O . ASN A 1 233 ? 2.158 14.172 24.031 1 92.88 233 ASN A O 1
ATOM 1791 N N . LYS A 1 234 ? 0.696 15.352 22.891 1 92.69 234 LYS A N 1
ATOM 1792 C CA . LYS A 1 234 ? -0.164 15.547 24.047 1 92.69 234 LYS A CA 1
ATOM 1793 C C . LYS A 1 234 ? -1.167 14.406 24.188 1 92.69 234 LYS A C 1
ATOM 1795 O O . LYS A 1 234 ? -1.72 13.93 23.203 1 92.69 234 LYS A O 1
ATOM 1800 N N . PRO A 1 235 ? -1.374 13.984 25.422 1 94.31 235 PRO A N 1
ATOM 1801 C CA . PRO A 1 235 ? -2.342 12.906 25.641 1 94.31 235 PRO A CA 1
ATOM 1802 C C . PRO A 1 235 ? -3.76 13.297 25.219 1 94.31 235 PRO A C 1
ATOM 1804 O O . PRO A 1 235 ? -4.184 14.43 25.453 1 94.31 235 PRO A O 1
ATOM 1807 N N . ASN A 1 236 ? -4.434 12.406 24.531 1 95.94 236 ASN A N 1
ATOM 1808 C CA . ASN A 1 236 ? -5.844 12.5 24.172 1 95.94 236 ASN A CA 1
ATOM 1809 C C . ASN A 1 236 ? -6.137 13.766 23.375 1 95.94 236 ASN A C 1
ATOM 1811 O O . ASN A 1 236 ? -7.18 14.391 23.547 1 95.94 236 ASN A O 1
ATOM 1815 N N . ILE A 1 237 ? -5.184 14.117 2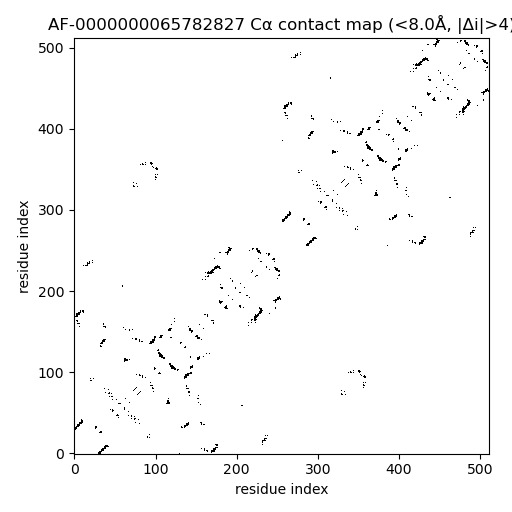2.547 1 94.94 237 ILE A N 1
ATOM 1816 C CA . ILE A 1 237 ? -5.246 15.375 21.812 1 94.94 237 ILE A CA 1
ATOM 1817 C C . ILE A 1 237 ? -6.426 15.352 20.844 1 94.94 237 ILE A C 1
ATOM 1819 O O . ILE A 1 237 ? -7.125 16.359 20.672 1 94.94 237 ILE A O 1
ATOM 1823 N N . ILE A 1 238 ? -6.703 14.242 20.234 1 96.12 238 ILE A N 1
ATOM 1824 C CA . ILE A 1 238 ? -7.781 14.156 19.25 1 96.12 238 ILE A CA 1
ATOM 1825 C C . ILE A 1 238 ? -9.133 14.281 19.969 1 96.12 238 ILE A C 1
ATOM 1827 O O . ILE A 1 238 ? -10.023 14.977 19.484 1 96.12 238 ILE A O 1
ATOM 1831 N N . GLU A 1 239 ? -9.242 13.656 21.047 1 94.69 239 GLU A N 1
ATOM 1832 C CA . GLU A 1 239 ? -10.469 13.758 21.844 1 94.69 239 GLU A CA 1
ATOM 1833 C C . GLU A 1 239 ? -10.68 15.188 22.344 1 94.69 239 GLU A C 1
ATOM 1835 O O . GLU A 1 239 ? -11.805 15.688 22.328 1 94.69 239 GLU A O 1
ATOM 1840 N N . ALA A 1 240 ? -9.625 15.766 22.797 1 94.56 240 ALA A N 1
ATOM 1841 C CA . ALA A 1 240 ? -9.695 17.141 23.25 1 94.56 240 ALA A CA 1
ATOM 1842 C C . ALA A 1 240 ? -10.188 18.078 22.141 1 94.56 240 ALA A C 1
ATOM 1844 O O . ALA A 1 240 ? -11.07 18.906 22.359 1 94.56 240 ALA A O 1
ATOM 1845 N N . ILE A 1 241 ? -9.664 17.891 20.953 1 93.31 241 ILE A N 1
ATOM 1846 C CA . ILE A 1 241 ? -10.055 18.703 19.797 1 93.31 241 ILE A CA 1
ATOM 1847 C C . ILE A 1 241 ? -11.516 18.438 19.453 1 93.31 241 ILE A C 1
ATOM 1849 O O . ILE A 1 241 ? -12.297 19.391 19.281 1 93.31 241 ILE A O 1
ATOM 1853 N N . TYR A 1 242 ? -11.875 17.188 19.453 1 92.62 242 TYR A N 1
ATOM 1854 C CA . TYR A 1 242 ? -13.219 16.797 19.062 1 92.62 242 TYR A CA 1
ATOM 1855 C C . TYR A 1 242 ? -14.258 17.375 20.016 1 92.62 242 TYR A C 1
ATOM 1857 O O . TYR A 1 242 ? -15.359 17.75 19.578 1 92.62 242 TYR A O 1
ATOM 1865 N N . ASN A 1 243 ? -13.891 17.484 21.281 1 92 243 ASN A N 1
ATOM 1866 C CA . ASN A 1 243 ? -14.812 17.953 22.312 1 92 243 ASN A CA 1
ATOM 1867 C C . ASN A 1 243 ? -14.719 19.469 22.484 1 92 243 ASN A C 1
ATOM 1869 O O . ASN A 1 243 ? -15.289 20.016 23.422 1 92 243 ASN A O 1
ATOM 1873 N N . ASN A 1 244 ? -13.891 20.094 21.719 1 87.81 244 ASN A N 1
ATOM 1874 C CA . ASN A 1 244 ? -13.719 21.547 21.719 1 87.81 244 ASN A CA 1
ATOM 1875 C C . ASN A 1 244 ? -13.031 22.031 23 1 87.81 244 ASN A C 1
ATOM 1877 O O . ASN A 1 244 ? -13.359 23.094 23.516 1 87.81 244 ASN A O 1
ATOM 1881 N N . ASP A 1 245 ? -12.328 21.156 23.5 1 86 245 ASP A N 1
ATOM 1882 C CA . ASP A 1 245 ? -11.43 21.594 24.562 1 86 245 ASP A CA 1
ATOM 1883 C C . ASP A 1 245 ? -10.203 22.297 23.984 1 86 245 ASP A C 1
ATOM 1885 O O . ASP A 1 245 ? -9.555 21.781 23.078 1 86 245 ASP A O 1
ATOM 1889 N N . PHE A 1 246 ? -10.141 23.484 24.281 1 71.38 246 PHE A N 1
ATOM 1890 C CA . PHE A 1 246 ? -9.164 24.328 23.594 1 71.38 246 PHE A CA 1
ATOM 1891 C C . PHE A 1 246 ? -7.793 23.656 23.578 1 71.38 246 PHE A C 1
ATOM 1893 O O . PHE A 1 246 ? -7.262 23.312 24.641 1 71.38 246 PHE A O 1
ATOM 1900 N N . VAL A 1 247 ? -7.426 23.312 22.344 1 85.25 247 VAL A N 1
ATOM 1901 C CA . VAL A 1 247 ? -6.113 22.719 22.109 1 85.25 247 VAL A CA 1
ATOM 1902 C C . VAL A 1 247 ? -5.488 23.328 20.844 1 85.25 247 VAL A C 1
ATOM 1904 O O . VAL A 1 247 ? -6.035 23.203 19.75 1 85.25 247 VAL A O 1
ATOM 1907 N N . GLY A 1 248 ? -4.484 24.203 21.031 1 94.12 248 GLY A N 1
ATOM 1908 C CA . GLY A 1 248 ? -3.727 24.703 19.891 1 94.12 248 GLY A CA 1
ATOM 1909 C C . GLY A 1 248 ? -4.402 25.875 19.203 1 94.12 248 GLY A C 1
ATOM 1910 O O . GLY A 1 248 ? -4.902 26.797 19.859 1 94.12 248 GLY A O 1
ATOM 1911 N N . THR A 1 249 ? -4.344 25.969 17.828 1 95.56 249 THR A N 1
ATOM 1912 C CA . THR A 1 249 ? -4.895 27.047 17.031 1 95.56 249 THR A CA 1
ATOM 1913 C C . THR A 1 249 ? -5.945 26.531 16.047 1 95.56 249 THR A C 1
ATOM 1915 O O . THR A 1 249 ? -5.715 25.547 15.344 1 95.56 249 THR A O 1
ATOM 1918 N N . THR A 1 250 ? -7.082 27.156 16.047 1 95.19 250 THR A N 1
ATOM 1919 C CA . THR A 1 250 ? -8.117 26.875 15.07 1 95.19 250 THR A CA 1
ATOM 1920 C C . THR A 1 250 ? -8.141 27.938 13.977 1 95.19 250 THR A C 1
ATOM 1922 O O . THR A 1 250 ? -8.281 29.141 14.273 1 95.19 250 THR A O 1
ATOM 1925 N N . ILE A 1 251 ? -7.906 27.547 12.773 1 94.31 251 ILE A N 1
ATOM 1926 C CA . ILE A 1 251 ? -8.016 28.422 11.617 1 94.31 251 ILE A CA 1
ATOM 1927 C C . ILE A 1 251 ? -9.398 28.266 10.984 1 94.31 251 ILE A C 1
ATOM 1929 O O . ILE A 1 251 ? -9.812 27.156 10.656 1 94.31 251 ILE A O 1
ATOM 1933 N N . LEU A 1 252 ? -10.094 29.312 10.82 1 92.94 252 LEU A N 1
ATOM 1934 C CA . LEU A 1 252 ? -11.453 29.281 10.289 1 92.94 252 LEU A CA 1
ATOM 1935 C C . LEU A 1 252 ? -11.766 30.578 9.547 1 92.94 252 LEU A C 1
ATOM 1937 O O . LEU A 1 252 ? -10.984 31.516 9.578 1 92.94 252 LEU A O 1
ATOM 1941 N N . LYS A 1 253 ? -12.883 30.609 8.734 1 90.19 253 LYS A N 1
ATOM 1942 C CA . LYS A 1 253 ? -13.258 31.75 7.918 1 90.19 253 LYS A CA 1
ATOM 1943 C C . LYS A 1 253 ? -13.508 33 8.781 1 90.19 253 LYS A C 1
ATOM 1945 O O . LYS A 1 253 ? -12.977 34.062 8.508 1 90.19 253 LYS A O 1
ATOM 1950 N N . SER A 1 254 ? -14.367 32.875 9.703 1 82.19 254 SER A N 1
ATOM 1951 C CA . SER A 1 254 ? -14.672 33.969 10.625 1 82.19 254 SER A CA 1
ATOM 1952 C C . SER A 1 254 ? -14.641 33.469 12.078 1 82.19 254 SER A C 1
ATOM 1954 O O . SER A 1 254 ? -14.695 32.281 12.344 1 82.19 254 SER A O 1
ATOM 1956 N N . LEU A 1 255 ? -14.273 34.406 12.891 1 70 255 LEU A N 1
ATOM 1957 C CA . LEU A 1 255 ? -14.227 34.094 14.312 1 70 255 LEU A CA 1
ATOM 1958 C C . LEU A 1 255 ? -15.562 33.531 14.781 1 70 255 LEU A C 1
ATOM 1960 O O . LEU A 1 255 ? -16.625 33.938 14.305 1 70 255 LEU A O 1
ATOM 1964 N N . VAL A 1 256 ? -15.531 32.406 15.453 1 56.97 256 VAL A N 1
ATOM 1965 C CA . VAL A 1 256 ? -16.75 31.859 16.047 1 56.97 256 VAL A CA 1
ATOM 1966 C C . VAL A 1 256 ? -17.094 32.625 17.312 1 56.97 256 VAL A C 1
ATOM 1968 O O . VAL A 1 256 ? -16.203 33.094 18.031 1 56.97 256 VAL A O 1
ATOM 1971 N N . MET B 1 1 ? -18.891 -15.797 -2.896 1 92.62 1 MET B N 1
ATOM 1972 C CA . MET B 1 1 ? -18.094 -15.148 -3.924 1 92.62 1 MET B CA 1
ATOM 1973 C C . MET B 1 1 ? -17.219 -16.172 -4.648 1 92.62 1 MET B C 1
ATOM 1975 O O . MET B 1 1 ? -16.703 -17.094 -4.031 1 92.62 1 MET B O 1
ATOM 1979 N N . LYS B 1 2 ? -17.156 -16.094 -5.953 1 97.31 2 LYS B N 1
ATOM 1980 C CA . LYS B 1 2 ? -16.281 -16.969 -6.742 1 97.31 2 LYS B CA 1
ATOM 1981 C C . LYS B 1 2 ? -14.914 -16.344 -6.957 1 97.31 2 LYS B C 1
ATOM 1983 O O . LYS B 1 2 ? -14.766 -15.406 -7.746 1 97.31 2 LYS B O 1
ATOM 1988 N N . PHE B 1 3 ? -13.914 -16.922 -6.258 1 98.56 3 PHE B N 1
ATOM 1989 C CA . PHE B 1 3 ? -12.562 -16.375 -6.324 1 98.56 3 PHE B CA 1
ATOM 1990 C C . PHE B 1 3 ? -11.703 -17.156 -7.312 1 98.56 3 PHE B C 1
ATOM 1992 O O . PHE B 1 3 ? -11.914 -18.359 -7.504 1 98.56 3 PHE B O 1
ATOM 1999 N N . ILE B 1 4 ? -10.742 -16.484 -7.891 1 98.38 4 ILE B N 1
ATOM 2000 C CA . ILE B 1 4 ? -9.609 -17.078 -8.594 1 98.38 4 ILE B CA 1
ATOM 2001 C C . ILE B 1 4 ? -8.312 -16.391 -8.18 1 98.38 4 ILE B C 1
ATOM 2003 O O . ILE B 1 4 ? -8.227 -15.164 -8.18 1 98.38 4 ILE B O 1
ATOM 2007 N N . VAL B 1 5 ? -7.367 -17.172 -7.785 1 98.75 5 VAL B N 1
ATOM 2008 C CA . VAL B 1 5 ? -6.059 -16.609 -7.465 1 98.75 5 VAL B CA 1
ATOM 2009 C C . VAL B 1 5 ? -5.152 -16.688 -8.695 1 98.75 5 VAL B C 1
ATOM 2011 O O . VAL B 1 5 ? -5.078 -17.719 -9.352 1 98.75 5 VAL B O 1
ATOM 2014 N N . ILE B 1 6 ? -4.555 -15.602 -9.047 1 98.44 6 ILE B N 1
ATOM 2015 C CA . ILE B 1 6 ? -3.629 -15.523 -10.164 1 98.44 6 ILE B CA 1
ATOM 2016 C C . ILE B 1 6 ? -2.246 -15.109 -9.672 1 98.44 6 ILE B C 1
ATOM 2018 O O . ILE B 1 6 ? -2.064 -13.984 -9.188 1 98.44 6 ILE B O 1
ATOM 2022 N N . LYS B 1 7 ? -1.348 -16.031 -9.742 1 97.62 7 LYS B N 1
ATOM 2023 C CA . LYS B 1 7 ? 0.043 -15.742 -9.398 1 97.62 7 LYS B CA 1
ATOM 2024 C C . LYS B 1 7 ? 0.847 -15.367 -10.641 1 97.62 7 LYS B C 1
ATOM 2026 O O . LYS B 1 7 ? 0.92 -16.141 -11.602 1 97.62 7 LYS B O 1
ATOM 2031 N N . ILE B 1 8 ? 1.395 -14.188 -10.633 1 97.19 8 ILE B N 1
ATOM 2032 C CA . ILE B 1 8 ? 2.258 -13.742 -11.727 1 97.19 8 ILE B CA 1
ATOM 2033 C C . ILE B 1 8 ? 3.717 -13.781 -11.273 1 97.19 8 ILE B C 1
ATOM 2035 O O . ILE B 1 8 ? 4.121 -13.008 -10.398 1 97.19 8 ILE B O 1
ATOM 2039 N N . GLY B 1 9 ? 4.496 -14.625 -11.914 1 94.44 9 GLY B N 1
ATOM 2040 C CA . GLY B 1 9 ? 5.898 -14.758 -11.562 1 94.44 9 GLY B CA 1
ATOM 2041 C C . GLY B 1 9 ? 6.703 -13.5 -11.844 1 94.44 9 GLY B C 1
ATOM 2042 O O . GLY B 1 9 ? 6.402 -12.758 -12.781 1 94.44 9 GLY B O 1
ATOM 2043 N N . GLY B 1 10 ? 7.75 -13.297 -11.031 1 92.25 10 GLY B N 1
ATOM 2044 C CA . GLY B 1 10 ? 8.602 -12.133 -11.211 1 92.25 10 GLY B CA 1
ATOM 2045 C C . GLY B 1 10 ? 9.188 -12.023 -12.602 1 92.25 10 GLY B C 1
ATOM 2046 O O . GLY B 1 10 ? 9.25 -10.938 -13.18 1 92.25 10 GLY B O 1
ATOM 20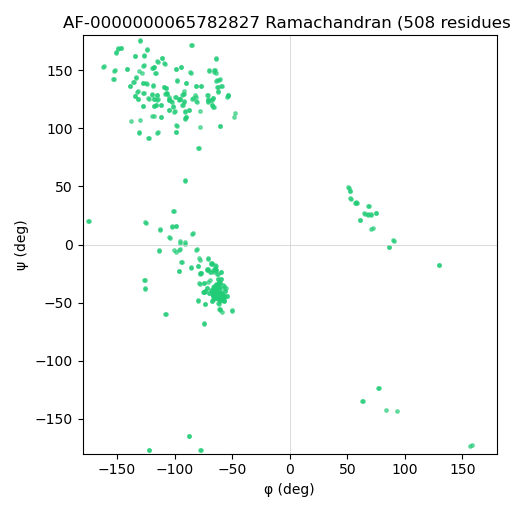47 N N . SER B 1 11 ? 9.57 -13.117 -13.133 1 89.06 11 SER B N 1
ATOM 2048 C CA . SER B 1 11 ? 10.18 -13.148 -14.461 1 89.06 11 SER B CA 1
ATOM 2049 C C . SER B 1 11 ? 9.141 -12.883 -15.547 1 89.06 11 SER B C 1
ATOM 2051 O O . SER B 1 11 ? 9.492 -12.555 -16.672 1 89.06 11 SER B O 1
ATOM 2053 N N . THR B 1 12 ? 7.918 -13.117 -15.172 1 91.19 12 THR B N 1
ATOM 2054 C CA . THR B 1 12 ? 6.828 -12.945 -16.125 1 91.19 12 THR B CA 1
ATOM 2055 C C . THR B 1 12 ? 6.359 -11.5 -16.156 1 91.19 12 THR B C 1
ATOM 2057 O O . THR B 1 12 ? 5.777 -11.055 -17.156 1 91.19 12 THR B O 1
ATOM 2060 N N . LEU B 1 13 ? 6.633 -10.742 -15.18 1 93.19 13 LEU B N 1
ATOM 2061 C CA . LEU B 1 13 ? 6.105 -9.391 -15.039 1 93.19 13 LEU B CA 1
ATOM 2062 C C . LEU B 1 13 ? 6.602 -8.492 -16.156 1 93.19 13 LEU B C 1
ATOM 2064 O O . LEU B 1 13 ? 5.867 -7.617 -16.641 1 93.19 13 LEU B O 1
ATOM 2068 N N . SER B 1 14 ? 7.816 -8.688 -16.625 1 89.5 14 SER B N 1
ATOM 2069 C CA . SER B 1 14 ? 8.406 -7.832 -17.641 1 89.5 14 SER B CA 1
ATOM 2070 C C . SER B 1 14 ? 7.863 -8.156 -19.031 1 89.5 14 SER B C 1
ATOM 2072 O O . SER B 1 14 ? 7.867 -7.312 -19.922 1 89.5 14 SER B O 1
ATOM 2074 N N . ASP B 1 15 ? 7.383 -9.398 -19.203 1 89.94 15 ASP B N 1
ATOM 2075 C CA . ASP B 1 15 ? 6.941 -9.828 -20.531 1 89.94 15 ASP B CA 1
ATOM 2076 C C . ASP B 1 15 ? 5.5 -10.336 -20.484 1 89.94 15 ASP B C 1
ATOM 2078 O O . ASP B 1 15 ? 5.094 -11.125 -21.344 1 89.94 15 ASP B O 1
ATOM 2082 N N . MET B 1 16 ? 4.848 -9.93 -19.422 1 91.25 16 MET B N 1
ATOM 2083 C CA . MET B 1 16 ? 3.459 -10.367 -19.312 1 91.25 16 MET B CA 1
ATOM 2084 C C . MET B 1 16 ? 2.623 -9.812 -20.469 1 91.25 16 MET B C 1
ATOM 2086 O O . MET B 1 16 ? 2.746 -8.641 -20.828 1 91.25 16 MET B O 1
ATOM 2090 N N . HIS B 1 17 ? 1.886 -10.656 -21.078 1 92.69 17 HIS B N 1
ATOM 2091 C CA . HIS B 1 17 ? 1.063 -10.203 -22.188 1 92.69 17 HIS B CA 1
ATOM 2092 C C . HIS B 1 17 ? 0.019 -9.195 -21.734 1 92.69 17 HIS B C 1
ATOM 2094 O O . HIS B 1 17 ? -0.623 -9.383 -20.703 1 92.69 17 HIS B O 1
ATOM 2100 N N . PRO B 1 18 ? -0.267 -8.188 -22.484 1 90.81 18 PRO B N 1
ATOM 2101 C CA . PRO B 1 18 ? -1.184 -7.121 -22.078 1 90.81 18 PRO B CA 1
ATOM 2102 C C . PRO B 1 18 ? -2.623 -7.605 -21.922 1 90.81 18 PRO B C 1
ATOM 2104 O O . PRO B 1 18 ? -3.4 -7.008 -21.172 1 90.81 18 PRO B O 1
ATOM 2107 N N . SER B 1 19 ? -2.932 -8.734 -22.594 1 95.88 19 SER B N 1
ATOM 2108 C CA . SER B 1 19 ? -4.301 -9.242 -22.547 1 95.88 19 SER B CA 1
ATOM 2109 C C . SER B 1 19 ? -4.645 -9.75 -21.141 1 95.88 19 SER B C 1
ATOM 2111 O O . SER B 1 19 ? -5.82 -9.93 -20.828 1 95.88 19 SER B O 1
ATOM 2113 N N . ILE B 1 20 ? -3.646 -9.953 -20.359 1 96.25 20 ILE B N 1
ATOM 2114 C CA . ILE B 1 20 ? -3.867 -10.492 -19.016 1 96.25 20 ILE B CA 1
ATOM 2115 C C . ILE B 1 20 ? -4.766 -9.539 -18.219 1 96.25 20 ILE B C 1
ATOM 2117 O O . ILE B 1 20 ? -5.73 -9.977 -17.594 1 96.25 20 ILE B O 1
ATOM 2121 N N . ILE B 1 21 ? -4.508 -8.273 -18.297 1 96.94 21 ILE B N 1
ATOM 2122 C CA . ILE B 1 21 ? -5.285 -7.289 -17.547 1 96.94 21 ILE B CA 1
ATOM 2123 C C . ILE B 1 21 ? -6.719 -7.262 -18.078 1 96.94 21 ILE B C 1
ATOM 2125 O O . ILE B 1 21 ? -7.672 -7.211 -17.297 1 96.94 21 ILE B O 1
ATOM 2129 N N . ASN B 1 22 ? -6.852 -7.348 -19.375 1 96.62 22 ASN B N 1
ATOM 2130 C CA . ASN B 1 22 ? -8.188 -7.387 -19.969 1 96.62 22 ASN B CA 1
ATOM 2131 C C . ASN B 1 22 ? -8.938 -8.656 -19.562 1 96.62 22 ASN B C 1
ATOM 2133 O O . ASN B 1 22 ? -10.148 -8.625 -19.359 1 96.62 22 ASN B O 1
ATOM 2137 N N . ASN B 1 23 ? -8.188 -9.75 -19.547 1 97.56 23 ASN B N 1
ATOM 2138 C CA . ASN B 1 23 ? -8.789 -11 -19.078 1 97.56 23 ASN B CA 1
ATOM 2139 C C . ASN B 1 23 ? -9.32 -10.867 -17.656 1 97.56 23 ASN B C 1
ATOM 2141 O O . ASN B 1 23 ? -10.414 -11.344 -17.344 1 97.56 23 ASN B O 1
ATOM 2145 N N . ILE B 1 24 ? -8.57 -10.258 -16.812 1 97.56 24 ILE B N 1
ATOM 2146 C CA . ILE B 1 24 ? -8.922 -10.078 -15.406 1 97.56 24 ILE B CA 1
ATOM 2147 C C . ILE B 1 24 ? -10.148 -9.18 -15.297 1 97.56 24 ILE B C 1
ATOM 2149 O O . ILE B 1 24 ? -11.062 -9.453 -14.516 1 97.56 24 ILE B O 1
ATOM 2153 N N . LYS B 1 25 ? -10.211 -8.125 -16.078 1 96.25 25 LYS B N 1
ATOM 2154 C CA . LYS B 1 25 ? -11.367 -7.238 -16.125 1 96.25 25 LYS B CA 1
ATOM 2155 C C . LYS B 1 25 ? -12.633 -7.996 -16.531 1 96.25 25 LYS B C 1
ATOM 2157 O O . LYS B 1 25 ? -13.703 -7.77 -15.977 1 96.25 25 LYS B O 1
ATOM 2162 N N . HIS B 1 26 ? -12.414 -8.852 -17.484 1 96.38 26 HIS B N 1
ATOM 2163 C CA . HIS B 1 26 ? -13.531 -9.648 -17.969 1 96.38 26 HIS B CA 1
ATOM 2164 C C . HIS B 1 26 ? -14.055 -10.586 -16.891 1 96.38 26 HIS B C 1
ATOM 2166 O O . HIS B 1 26 ? -15.266 -10.75 -16.734 1 96.38 26 HIS B O 1
ATOM 2172 N N . LEU B 1 27 ? -13.141 -11.234 -16.172 1 96.94 27 LEU B N 1
ATOM 2173 C CA . LEU B 1 27 ? -13.562 -12.062 -15.047 1 96.94 27 LEU B CA 1
ATOM 2174 C C . LEU B 1 27 ? -14.406 -11.266 -14.07 1 96.94 27 LEU B C 1
ATOM 2176 O O . LEU B 1 27 ? -15.477 -11.719 -13.648 1 96.94 27 LEU B O 1
ATOM 2180 N N . ARG B 1 28 ? -13.977 -10.109 -13.781 1 96.12 28 ARG B N 1
ATOM 2181 C CA . ARG B 1 28 ? -14.672 -9.258 -12.828 1 96.12 28 ARG B CA 1
ATOM 2182 C C . ARG B 1 28 ? -16.078 -8.914 -13.32 1 96.12 28 ARG B C 1
ATOM 2184 O O . ARG B 1 28 ? -17.031 -8.906 -12.539 1 96.12 28 ARG B O 1
ATOM 2191 N N . SER B 1 29 ? -16.172 -8.625 -14.562 1 95.38 29 SER B N 1
ATOM 2192 C CA . SER B 1 29 ? -17.453 -8.273 -15.148 1 95.38 29 SER B CA 1
ATOM 2193 C C . SER B 1 29 ? -18.422 -9.453 -15.102 1 95.38 29 SER B C 1
ATOM 2195 O O . SER B 1 29 ? -19.641 -9.273 -15.227 1 95.38 29 SER B O 1
ATOM 2197 N N . ASN B 1 30 ? -17.922 -10.648 -14.906 1 96.06 30 ASN B N 1
ATOM 2198 C CA . ASN B 1 30 ? -18.734 -11.859 -14.82 1 96.06 30 ASN B CA 1
ATOM 2199 C C . ASN B 1 30 ? -18.922 -12.32 -13.375 1 96.06 30 ASN B C 1
ATOM 2201 O O . ASN B 1 30 ? -19.172 -13.492 -13.117 1 96.06 30 ASN B O 1
ATOM 2205 N N . ASN B 1 31 ? -18.625 -11.438 -12.461 1 96.81 31 ASN B N 1
ATOM 2206 C CA . ASN B 1 31 ? -18.812 -11.641 -11.031 1 96.81 31 ASN B CA 1
ATOM 2207 C C . ASN B 1 31 ? -17.859 -12.703 -10.484 1 96.81 31 ASN B C 1
ATOM 2209 O O . ASN B 1 31 ? -18.219 -13.484 -9.609 1 96.81 31 ASN B O 1
ATOM 2213 N N . ILE B 1 32 ? -16.75 -12.852 -11.156 1 97.62 32 ILE B N 1
ATOM 2214 C CA . ILE B 1 32 ? -15.609 -13.602 -10.633 1 97.62 32 ILE B CA 1
ATOM 2215 C C . ILE B 1 32 ? -14.594 -12.641 -10.023 1 97.62 32 ILE B C 1
ATOM 2217 O O . ILE B 1 32 ? -14.359 -11.555 -10.555 1 97.62 32 ILE B O 1
ATOM 2221 N N . TYR B 1 33 ? -13.992 -13 -8.945 1 98.44 33 TYR B N 1
ATOM 2222 C CA . TYR B 1 33 ? -13.156 -12.086 -8.188 1 98.44 33 TYR B CA 1
ATOM 2223 C C . TYR B 1 33 ? -11.703 -12.539 -8.195 1 98.44 33 TYR B C 1
ATOM 2225 O O . TYR B 1 33 ? -11.297 -13.359 -7.367 1 98.44 33 TYR B O 1
ATOM 2233 N N . PRO B 1 34 ? -10.906 -11.984 -9.109 1 98.56 34 PRO B N 1
ATOM 2234 C CA . PRO B 1 34 ? -9.492 -12.352 -9.18 1 98.56 34 PRO B CA 1
ATOM 2235 C C . PRO B 1 34 ? -8.648 -11.695 -8.094 1 98.56 34 PRO B C 1
ATOM 2237 O O . PRO B 1 34 ? -8.875 -10.531 -7.758 1 98.56 34 PRO B O 1
ATOM 2240 N N . ILE B 1 35 ? -7.789 -12.43 -7.504 1 98.81 35 ILE B N 1
ATOM 2241 C CA . ILE B 1 35 ? -6.781 -11.984 -6.547 1 98.81 35 ILE B CA 1
ATOM 2242 C C . ILE B 1 35 ? -5.387 -12.219 -7.117 1 98.81 35 ILE B C 1
ATOM 2244 O O . ILE B 1 35 ? -5.023 -13.352 -7.445 1 98.81 35 ILE B O 1
ATOM 2248 N N . ILE B 1 36 ? -4.637 -11.156 -7.266 1 98.81 36 ILE B N 1
ATOM 2249 C CA . ILE B 1 36 ? -3.326 -11.25 -7.898 1 98.81 36 ILE B CA 1
ATOM 2250 C C . ILE B 1 36 ? -2.236 -11.305 -6.832 1 98.81 36 ILE B C 1
ATOM 2252 O O . ILE B 1 36 ? -2.24 -10.5 -5.891 1 98.81 36 ILE B O 1
ATOM 2256 N N . VAL B 1 37 ? -1.408 -12.258 -6.891 1 98.75 37 VAL B N 1
ATOM 2257 C CA . VAL B 1 37 ? -0.172 -12.328 -6.121 1 98.75 37 VAL B CA 1
ATOM 2258 C C . VAL B 1 37 ? 1.028 -12.289 -7.062 1 98.75 37 VAL B C 1
ATOM 2260 O O . VAL B 1 37 ? 1.069 -13.016 -8.055 1 98.75 37 VAL B O 1
ATOM 2263 N N . HIS B 1 38 ? 1.95 -11.406 -6.793 1 98.44 38 HIS B N 1
ATOM 2264 C CA . HIS B 1 38 ? 3.061 -11.312 -7.734 1 98.44 38 HIS B CA 1
ATOM 2265 C C . HIS B 1 38 ? 4.387 -11.633 -7.051 1 98.44 38 HIS B C 1
ATOM 2267 O O . HIS B 1 38 ? 4.527 -11.453 -5.84 1 98.44 38 HIS B O 1
ATOM 2273 N N . GLY B 1 39 ? 5.324 -12.148 -7.863 1 96.19 39 GLY B N 1
ATOM 2274 C CA . GLY B 1 39 ? 6.703 -12.273 -7.422 1 96.19 39 GLY B CA 1
ATOM 2275 C C . GLY B 1 39 ? 7.527 -11.023 -7.676 1 96.19 39 GLY B C 1
ATOM 2276 O O . GLY B 1 39 ? 6.98 -9.922 -7.785 1 96.19 39 GLY B O 1
ATOM 2277 N N . GLY B 1 40 ? 8.852 -11.188 -7.594 1 96.56 40 GLY B N 1
ATOM 2278 C CA . GLY B 1 40 ? 9.719 -10.055 -7.852 1 96.56 40 GLY B CA 1
ATOM 2279 C C . GLY B 1 40 ? 11.195 -10.414 -7.828 1 96.56 40 GLY B C 1
ATOM 2280 O O . GLY B 1 40 ? 12.047 -9.547 -7.648 1 96.56 40 GLY B O 1
ATOM 2281 N N . GLY B 1 41 ? 11.531 -11.703 -8 1 95.06 41 GLY B N 1
ATOM 2282 C CA . GLY B 1 41 ? 12.883 -12.219 -7.867 1 95.06 41 GLY B CA 1
ATOM 2283 C C . GLY B 1 41 ? 13.898 -11.422 -8.656 1 95.06 41 GLY B C 1
ATOM 2284 O O . GLY B 1 41 ? 14.891 -10.938 -8.094 1 95.06 41 GLY B O 1
ATOM 2285 N N . PRO B 1 42 ? 13.688 -11.289 -10 1 95.56 42 PRO B N 1
ATOM 2286 C CA . PRO B 1 42 ? 14.648 -10.555 -10.812 1 95.56 42 PRO B CA 1
ATOM 2287 C C . PRO B 1 42 ? 14.852 -9.117 -10.328 1 95.56 42 PRO B C 1
ATOM 2289 O O . PRO B 1 42 ? 15.969 -8.594 -10.367 1 95.56 42 PRO B O 1
ATOM 2292 N N . PHE B 1 43 ? 13.812 -8.477 -9.844 1 97.62 43 PHE B N 1
ATOM 2293 C CA . PHE B 1 43 ? 13.883 -7.094 -9.383 1 97.62 43 PHE B CA 1
ATOM 2294 C C . PHE B 1 43 ? 14.625 -7 -8.055 1 97.62 43 PHE B C 1
ATOM 2296 O O . PHE B 1 43 ? 15.391 -6.062 -7.828 1 97.62 43 PHE B O 1
ATOM 2303 N N . ILE B 1 44 ? 14.359 -7.957 -7.18 1 98.12 44 ILE B N 1
ATOM 2304 C CA . ILE B 1 44 ? 15.086 -8.016 -5.918 1 98.12 44 ILE B CA 1
ATOM 2305 C C . ILE B 1 44 ? 16.578 -8.227 -6.191 1 98.12 44 ILE B C 1
ATOM 2307 O O . ILE B 1 44 ? 17.422 -7.559 -5.598 1 98.12 44 ILE B O 1
ATOM 2311 N N . ASN B 1 45 ? 16.859 -9.18 -7.121 1 97.5 45 ASN B N 1
ATOM 2312 C CA . ASN B 1 45 ? 18.25 -9.453 -7.473 1 97.5 45 ASN B CA 1
ATOM 2313 C C . ASN B 1 45 ? 18.938 -8.195 -8.008 1 97.5 45 ASN B C 1
ATOM 2315 O O . ASN B 1 45 ? 20.078 -7.918 -7.645 1 97.5 45 ASN B O 1
ATOM 2319 N N . GLU B 1 46 ? 18.297 -7.504 -8.883 1 97.62 46 GLU B N 1
ATOM 2320 C CA . GLU B 1 46 ? 18.844 -6.27 -9.438 1 97.62 46 GLU B CA 1
ATOM 2321 C C . GLU B 1 46 ? 19.094 -5.238 -8.336 1 97.62 46 GLU B C 1
ATOM 2323 O O . GLU B 1 46 ? 20.141 -4.594 -8.312 1 97.62 46 GLU B O 1
ATOM 2328 N N . ALA B 1 47 ? 18.141 -5.062 -7.441 1 97.69 47 ALA B N 1
ATOM 2329 C CA . ALA B 1 47 ? 18.266 -4.102 -6.348 1 97.69 47 ALA B CA 1
ATOM 2330 C C . ALA B 1 47 ? 19.422 -4.473 -5.422 1 97.69 47 ALA B C 1
ATOM 2332 O O . ALA B 1 47 ? 20.156 -3.598 -4.957 1 97.69 47 ALA B O 1
ATOM 2333 N N . LEU B 1 48 ? 19.562 -5.785 -5.109 1 98 48 LEU B N 1
ATOM 2334 C CA . LEU B 1 48 ? 20.672 -6.266 -4.297 1 98 48 LEU B CA 1
ATOM 2335 C C . LEU B 1 48 ? 22 -5.984 -4.977 1 98 48 LEU B C 1
ATOM 2337 O O . LEU B 1 48 ? 22.938 -5.5 -4.344 1 98 48 LEU B O 1
ATOM 2341 N N . SER B 1 49 ? 22.047 -6.254 -6.27 1 97.5 49 SER B N 1
ATOM 2342 C CA . SER B 1 49 ? 23.266 -6.023 -7.043 1 97.5 49 SER B CA 1
ATOM 2343 C C . SER B 1 49 ? 23.672 -4.555 -7.02 1 97.5 49 SER B C 1
ATOM 2345 O O . SER B 1 49 ? 24.844 -4.23 -6.914 1 97.5 49 SER B O 1
ATOM 2347 N N . ASN B 1 50 ? 22.719 -3.658 -7.148 1 95.75 50 ASN B N 1
ATOM 2348 C CA . ASN B 1 50 ? 22.969 -2.219 -7.113 1 95.75 50 ASN B CA 1
ATOM 2349 C C . ASN B 1 50 ? 23.609 -1.793 -5.793 1 95.75 50 ASN B C 1
ATOM 2351 O O . ASN B 1 50 ? 24.234 -0.741 -5.723 1 95.75 50 ASN B O 1
ATOM 2355 N N . GLN B 1 51 ? 23.422 -2.543 -4.758 1 94.62 51 GLN B N 1
ATOM 2356 C CA . GLN B 1 51 ? 24 -2.256 -3.451 1 94.62 51 GLN B CA 1
ATOM 2357 C C . GLN B 1 51 ? 25.172 -3.178 -3.158 1 94.62 51 GLN B C 1
ATOM 2359 O O . GLN B 1 51 ? 25.625 -3.275 -2.014 1 94.62 51 GLN B O 1
ATOM 2364 N N . GLN B 1 52 ? 25.578 -3.994 -4.148 1 96.06 52 GLN B N 1
ATOM 2365 C CA . GLN B 1 52 ? 26.734 -4.879 -4.094 1 96.06 52 GLN B CA 1
ATOM 2366 C C . GLN B 1 52 ? 26.516 -6.016 -3.1 1 96.06 52 GLN B C 1
ATOM 2368 O O . GLN B 1 52 ? 27.438 -6.406 -2.381 1 96.06 52 GLN B O 1
ATOM 2373 N N . ILE B 1 53 ? 25.344 -6.449 -2.973 1 97 53 ILE B N 1
ATOM 2374 C CA . ILE B 1 53 ? 24.984 -7.609 -2.16 1 97 53 ILE B CA 1
ATOM 2375 C C . ILE B 1 53 ? 24.688 -8.797 -3.064 1 97 53 ILE B C 1
ATOM 2377 O O . ILE B 1 53 ? 23.875 -8.688 -3.994 1 97 53 ILE B O 1
ATOM 2381 N N . GLU B 1 54 ? 25.344 -9.914 -2.859 1 96.62 54 GLU B N 1
ATOM 2382 C CA . GLU B 1 54 ? 25.094 -11.117 -3.648 1 96.62 54 GLU B CA 1
ATOM 2383 C C . GLU B 1 54 ? 23.906 -11.906 -3.096 1 96.62 54 GLU B C 1
ATOM 2385 O O . GLU B 1 54 ? 23.875 -12.242 -1.909 1 96.62 54 GLU B O 1
ATOM 2390 N N . PRO B 1 55 ? 22.969 -12.172 -3.945 1 95.75 55 PRO B N 1
ATOM 2391 C CA . PRO B 1 55 ? 21.875 -13.031 -3.473 1 95.75 55 PRO B CA 1
ATOM 2392 C C . PRO B 1 55 ? 22.359 -14.422 -3.057 1 95.75 55 PRO B C 1
ATOM 2394 O O . PRO B 1 55 ? 23.281 -14.969 -3.68 1 95.75 55 PRO B O 1
ATOM 2397 N N . HIS B 1 56 ? 21.797 -14.953 -2.02 1 94.12 56 HIS B N 1
ATOM 2398 C CA . HIS B 1 56 ? 22.109 -16.281 -1.504 1 94.12 56 HIS B CA 1
ATOM 2399 C C . HIS B 1 56 ? 20.844 -17.125 -1.355 1 94.12 56 HIS B C 1
ATOM 2401 O O . HIS B 1 56 ? 19.859 -16.672 -0.773 1 94.12 56 HIS B O 1
ATOM 2407 N N . PHE B 1 57 ? 20.906 -18.344 -1.895 1 92.25 57 PHE B N 1
ATOM 2408 C CA . PHE B 1 57 ? 19.75 -19.234 -1.851 1 92.25 57 PHE B CA 1
ATOM 2409 C C . PHE B 1 57 ? 20.125 -20.562 -1.206 1 92.25 57 PHE B C 1
ATOM 2411 O O . PHE B 1 57 ? 21.203 -21.094 -1.44 1 92.25 57 PHE B O 1
ATOM 2418 N N . VAL B 1 58 ? 19.234 -21.047 -0.386 1 89.81 58 VAL B N 1
ATOM 2419 C CA . VAL B 1 58 ? 19.312 -22.375 0.201 1 89.81 58 VAL B CA 1
ATOM 2420 C C . VAL B 1 58 ? 18.016 -23.141 -0.044 1 89.81 58 VAL B C 1
ATOM 2422 O O . VAL B 1 58 ? 16.938 -22.656 0.312 1 89.81 58 VAL B O 1
ATOM 2425 N N . ASN B 1 59 ? 18.031 -24.266 -0.739 1 81.81 59 ASN B N 1
ATOM 2426 C CA . ASN B 1 59 ? 16.875 -25.094 -1.052 1 81.81 59 ASN B CA 1
ATOM 2427 C C . ASN B 1 59 ? 15.797 -24.297 -1.796 1 81.81 59 ASN B C 1
ATOM 2429 O O . ASN B 1 59 ? 14.617 -24.406 -1.477 1 81.81 59 ASN B O 1
ATOM 2433 N N . GLY B 1 60 ? 16.234 -23.391 -2.639 1 81.88 60 GLY B N 1
ATOM 2434 C CA . GLY B 1 60 ? 15.32 -22.672 -3.51 1 81.88 60 GLY B CA 1
ATOM 2435 C C . GLY B 1 60 ? 14.727 -21.438 -2.855 1 81.88 60 GLY B C 1
ATOM 2436 O O . GLY B 1 60 ? 13.984 -20.688 -3.488 1 81.88 60 GLY B O 1
ATOM 2437 N N . LEU B 1 61 ? 15.102 -21.25 -1.61 1 89.12 61 LEU B N 1
ATOM 2438 C CA . LEU B 1 61 ? 14.578 -20.094 -0.882 1 89.12 61 LEU B CA 1
ATOM 2439 C C . LEU B 1 61 ? 15.656 -19.031 -0.692 1 89.12 61 LEU B C 1
ATOM 2441 O O . LEU B 1 61 ? 16.812 -19.359 -0.393 1 89.12 61 LEU B O 1
ATOM 2445 N N . ARG B 1 62 ? 15.312 -17.844 -0.938 1 93.06 62 ARG B N 1
ATOM 2446 C CA . ARG B 1 62 ? 16.25 -16.734 -0.718 1 93.06 62 ARG B CA 1
ATOM 2447 C C . ARG B 1 62 ? 16.562 -16.578 0.767 1 93.06 62 ARG B C 1
ATOM 2449 O O . ARG B 1 62 ? 15.648 -16.375 1.574 1 93.06 62 ARG B O 1
ATOM 2456 N N . VAL B 1 63 ? 17.828 -16.75 1.084 1 96.5 63 VAL B N 1
ATOM 2457 C CA . VAL B 1 63 ? 18.25 -16.375 2.432 1 96.5 63 VAL B CA 1
ATOM 2458 C C . VAL B 1 63 ? 18.141 -14.867 2.611 1 96.5 63 VAL B C 1
ATOM 2460 O O . VAL B 1 63 ? 18.641 -14.102 1.791 1 96.5 63 VAL B O 1
ATOM 2463 N N . THR B 1 64 ? 17.453 -14.43 3.623 1 98 64 THR B N 1
ATOM 2464 C CA . THR B 1 64 ? 17.094 -13.023 3.773 1 98 64 THR B CA 1
ATOM 2465 C C . THR B 1 64 ? 17.625 -12.469 5.098 1 98 64 THR B C 1
ATOM 2467 O O . THR B 1 64 ? 16.938 -12.547 6.117 1 98 64 THR B O 1
ATOM 2470 N N . ASP B 1 65 ? 18.797 -11.922 5.113 1 97.88 65 ASP B N 1
ATOM 2471 C CA . ASP B 1 65 ? 19.281 -11.203 6.293 1 97.88 65 ASP B CA 1
ATOM 2472 C C . ASP B 1 65 ? 18.656 -9.82 6.387 1 97.88 65 ASP B C 1
ATOM 2474 O O . ASP B 1 65 ? 17.75 -9.484 5.621 1 97.88 65 ASP B O 1
ATOM 2478 N N . LYS B 1 66 ? 19.047 -9.023 7.367 1 97.19 66 LYS B N 1
ATOM 2479 C CA . LYS B 1 66 ? 18.406 -7.738 7.637 1 97.19 66 LYS B CA 1
ATOM 2480 C C . LYS B 1 66 ? 18.516 -6.801 6.441 1 97.19 66 LYS B C 1
ATOM 2482 O O . LYS B 1 66 ? 17.547 -6.152 6.059 1 97.19 66 LYS B O 1
ATOM 2487 N N . ALA B 1 67 ? 19.719 -6.684 5.871 1 97.06 67 ALA B N 1
ATOM 2488 C CA . ALA B 1 67 ? 19.938 -5.824 4.711 1 97.06 67 ALA B CA 1
ATOM 2489 C C . ALA B 1 67 ? 19.094 -6.289 3.52 1 97.06 67 ALA B C 1
ATOM 2491 O O . ALA B 1 67 ? 18.469 -5.473 2.844 1 97.06 67 ALA B O 1
ATOM 2492 N N . THR B 1 68 ? 19.109 -7.617 3.25 1 98.31 68 THR B N 1
ATOM 2493 C CA . THR B 1 68 ? 18.328 -8.203 2.166 1 98.31 68 THR B CA 1
ATOM 2494 C C . THR B 1 68 ? 16.828 -7.961 2.385 1 98.31 68 THR B C 1
ATOM 2496 O O . THR B 1 68 ? 16.094 -7.695 1.434 1 98.31 68 THR B O 1
ATOM 2499 N N . MET B 1 69 ? 16.422 -8.023 3.617 1 98.5 69 MET B N 1
ATOM 2500 C CA . MET B 1 69 ? 15.016 -7.809 3.936 1 98.5 69 MET B CA 1
ATOM 2501 C C . MET B 1 69 ? 14.594 -6.383 3.6 1 98.5 69 MET B C 1
ATOM 2503 O O . MET B 1 69 ? 13.523 -6.168 3.035 1 98.5 69 MET B O 1
ATOM 2507 N N . THR B 1 70 ? 15.414 -5.426 3.98 1 97.88 70 THR B N 1
ATOM 2508 C CA . THR B 1 70 ? 15.117 -4.023 3.701 1 97.88 70 THR B CA 1
ATOM 2509 C C . THR B 1 70 ? 14.977 -3.787 2.199 1 97.88 70 THR B C 1
ATOM 2511 O O . THR B 1 70 ? 14.016 -3.162 1.749 1 97.88 70 THR B O 1
ATOM 2514 N N . ILE B 1 71 ? 15.891 -4.312 1.444 1 98.19 71 ILE B N 1
ATOM 2515 C CA . ILE B 1 71 ? 15.914 -4.148 -0.004 1 98.19 71 ILE B CA 1
ATOM 2516 C C . ILE B 1 71 ? 14.711 -4.859 -0.623 1 98.19 71 ILE B C 1
ATOM 2518 O O . ILE B 1 71 ? 14.055 -4.32 -1.517 1 98.19 71 ILE B O 1
ATOM 2522 N N . THR B 1 72 ? 14.445 -6.066 -0.148 1 98.69 72 THR B N 1
ATOM 2523 C CA . THR B 1 72 ? 13.32 -6.852 -0.64 1 98.69 72 THR B CA 1
ATOM 2524 C C . THR B 1 72 ? 12 -6.129 -0.372 1 98.69 72 THR B C 1
ATOM 2526 O O . THR B 1 72 ? 11.156 -6.027 -1.26 1 98.69 72 THR B O 1
ATOM 2529 N N . LYS B 1 73 ? 11.859 -5.609 0.834 1 98.69 73 LYS B N 1
ATOM 2530 C CA . LYS B 1 73 ? 10.648 -4.887 1.227 1 98.69 73 LYS B CA 1
ATOM 2531 C C . LYS B 1 73 ? 10.438 -3.654 0.349 1 98.69 73 LYS B C 1
ATOM 2533 O O . LYS B 1 73 ? 9.344 -3.447 -0.183 1 98.69 73 LYS B O 1
ATOM 2538 N N . HIS B 1 74 ? 11.477 -2.857 0.139 1 98.75 74 HIS B N 1
ATOM 2539 C CA . HIS B 1 74 ? 11.406 -1.674 -0.709 1 98.75 74 HIS B CA 1
ATOM 2540 C C . HIS B 1 74 ? 11.031 -2.041 -2.141 1 98.75 74 HIS B C 1
ATOM 2542 O O . HIS B 1 74 ? 10.164 -1.405 -2.744 1 98.75 74 HIS B O 1
ATOM 2548 N N . THR B 1 75 ? 11.672 -3.068 -2.609 1 98.75 75 THR B N 1
ATOM 2549 C CA . THR B 1 75 ? 11.516 -3.471 -4.004 1 98.75 75 THR B CA 1
ATOM 2550 C C . THR B 1 75 ? 10.102 -3.996 -4.254 1 98.75 75 THR B C 1
ATOM 2552 O O . THR B 1 75 ? 9.445 -3.582 -5.207 1 98.75 75 THR B O 1
ATOM 2555 N N . LEU B 1 76 ? 9.641 -4.879 -3.398 1 98.81 76 LEU B N 1
ATOM 2556 C CA . LEU B 1 76 ? 8.359 -5.531 -3.646 1 98.81 76 LEU B CA 1
ATOM 2557 C C . LEU B 1 76 ? 7.199 -4.574 -3.373 1 98.81 76 LEU B C 1
ATOM 2559 O O . LEU B 1 76 ? 6.227 -4.539 -4.129 1 98.81 76 LEU B O 1
ATOM 2563 N N . ILE B 1 77 ? 7.27 -3.773 -2.309 1 98.81 77 ILE B N 1
ATOM 2564 C CA . ILE B 1 77 ? 6.16 -2.914 -1.916 1 98.81 77 ILE B CA 1
ATOM 2565 C C . ILE B 1 77 ? 6.145 -1.66 -2.787 1 98.81 77 ILE B C 1
ATOM 2567 O O . ILE B 1 77 ? 5.121 -1.328 -3.389 1 98.81 77 ILE B O 1
ATOM 2571 N N . ALA B 1 78 ? 7.293 -1.015 -2.941 1 98.69 78 ALA B N 1
ATOM 2572 C CA . ALA B 1 78 ? 7.301 0.338 -3.492 1 98.69 78 ALA B CA 1
ATOM 2573 C C . ALA B 1 78 ? 7.582 0.317 -4.992 1 98.69 78 ALA B C 1
ATOM 2575 O O . ALA B 1 78 ? 7.289 1.287 -5.695 1 98.69 78 ALA B O 1
ATOM 2576 N N . ASP B 1 79 ? 8.203 -0.726 -5.52 1 98.38 79 ASP B N 1
ATOM 2577 C CA . ASP B 1 79 ? 8.57 -0.728 -6.934 1 98.38 79 ASP B CA 1
ATOM 2578 C C . ASP B 1 79 ? 7.684 -1.686 -7.727 1 98.38 79 ASP B C 1
ATOM 2580 O O . ASP B 1 79 ? 6.902 -1.254 -8.578 1 98.38 79 ASP B O 1
ATOM 2584 N N . VAL B 1 80 ? 7.711 -2.951 -7.367 1 98.5 80 VAL B N 1
ATOM 2585 C CA . VAL B 1 80 ? 7.051 -3.959 -8.195 1 98.5 80 VAL B CA 1
ATOM 2586 C C . VAL B 1 80 ? 5.539 -3.85 -8.031 1 98.5 80 VAL B C 1
ATOM 2588 O O . VAL B 1 80 ? 4.805 -3.781 -9.023 1 98.5 80 VAL B O 1
ATOM 2591 N N . ASN B 1 81 ? 5.086 -3.84 -6.793 1 98.75 81 ASN B N 1
ATOM 2592 C CA . ASN B 1 81 ? 3.648 -3.793 -6.543 1 98.75 81 ASN B CA 1
ATOM 2593 C C . ASN B 1 81 ? 3.018 -2.535 -7.133 1 98.75 81 ASN B C 1
ATOM 2595 O O . ASN B 1 81 ? 1.987 -2.611 -7.805 1 98.75 81 ASN B O 1
ATOM 2599 N N . THR B 1 82 ? 3.643 -1.381 -6.883 1 98.5 82 THR B N 1
ATOM 2600 C CA . THR B 1 82 ? 3.084 -0.126 -7.375 1 98.5 82 THR B CA 1
ATOM 2601 C C . THR B 1 82 ? 3.088 -0.089 -8.898 1 98.5 82 THR B C 1
ATOM 2603 O O . THR B 1 82 ? 2.16 0.44 -9.516 1 98.5 82 THR B O 1
ATOM 2606 N N . ALA B 1 83 ? 4.121 -0.637 -9.547 1 97.38 83 ALA B N 1
ATOM 2607 C CA . ALA B 1 83 ? 4.172 -0.683 -11.008 1 97.38 83 ALA B CA 1
ATOM 2608 C C . ALA B 1 83 ? 3.025 -1.519 -11.57 1 97.38 83 ALA B C 1
ATOM 2610 O O . ALA B 1 83 ? 2.408 -1.144 -12.57 1 97.38 83 ALA B O 1
ATOM 2611 N N . LEU B 1 84 ? 2.803 -2.635 -10.938 1 97.69 84 LEU B N 1
ATOM 2612 C CA . LEU B 1 84 ? 1.727 -3.506 -11.398 1 97.69 84 LEU B CA 1
ATOM 2613 C C . LEU B 1 84 ? 0.366 -2.852 -11.188 1 97.69 84 LEU B C 1
ATOM 2615 O O . LEU B 1 84 ? -0.498 -2.902 -12.062 1 97.69 84 LEU B O 1
ATOM 2619 N N . VAL B 1 85 ? 0.127 -2.197 -10.055 1 98.25 85 VAL B N 1
ATOM 2620 C CA . VAL B 1 85 ? -1.115 -1.482 -9.781 1 98.25 85 VAL B CA 1
ATOM 2621 C C . VAL B 1 85 ? -1.315 -0.379 -10.82 1 98.25 85 VAL B C 1
ATOM 2623 O O . VAL B 1 85 ? -2.426 -0.182 -11.32 1 98.25 85 VAL B O 1
ATOM 2626 N N . ALA B 1 86 ? -0.253 0.339 -11.109 1 97.12 86 ALA B N 1
ATOM 2627 C CA . ALA B 1 86 ? -0.323 1.395 -12.117 1 97.12 86 ALA B CA 1
ATOM 2628 C C . ALA B 1 86 ? -0.787 0.841 -13.461 1 97.12 86 ALA B C 1
ATOM 2630 O O . ALA B 1 86 ? -1.622 1.448 -14.133 1 97.12 86 ALA B O 1
ATOM 2631 N N . GLN B 1 87 ? -0.23 -0.297 -13.844 1 95.75 87 GLN B N 1
ATOM 2632 C CA . GLN B 1 87 ? -0.595 -0.916 -15.109 1 95.75 87 GLN B CA 1
ATOM 2633 C C . GLN B 1 87 ? -2.078 -1.273 -15.141 1 95.75 87 GLN B C 1
ATOM 2635 O O . GLN B 1 87 ? -2.76 -1.033 -16.141 1 95.75 87 GLN B O 1
ATOM 2640 N N . PHE B 1 88 ? -2.559 -1.874 -14.07 1 96.56 88 PHE B N 1
ATOM 2641 C CA . PHE B 1 88 ? -3.971 -2.23 -13.977 1 96.56 88 PHE B CA 1
ATOM 2642 C C . PHE B 1 88 ? -4.852 -0.99 -14.07 1 96.56 88 PHE B C 1
ATOM 2644 O O . PHE B 1 88 ? -5.82 -0.969 -14.836 1 96.56 88 PHE B O 1
ATOM 2651 N N . ASN B 1 89 ? -4.48 0.022 -13.312 1 93.75 89 ASN B N 1
ATOM 2652 C CA . ASN B 1 89 ? -5.289 1.237 -13.266 1 93.75 89 ASN B CA 1
ATOM 2653 C C . ASN B 1 89 ? -5.293 1.964 -14.602 1 93.75 89 ASN B C 1
ATOM 2655 O O . ASN B 1 89 ? -6.305 2.553 -14.992 1 93.75 89 ASN B O 1
ATOM 2659 N N . GLN B 1 90 ? -4.18 1.943 -15.297 1 92.12 90 GLN B N 1
ATOM 2660 C CA . GLN B 1 90 ? -4.082 2.559 -16.609 1 92.12 90 GLN B CA 1
ATOM 2661 C C . GLN B 1 90 ? -5.02 1.881 -17.609 1 92.12 90 GLN B C 1
ATOM 2663 O O . GLN B 1 90 ? -5.426 2.49 -18.609 1 92.12 90 GLN B O 1
ATOM 2668 N N . HIS B 1 91 ? -5.34 0.646 -17.344 1 92.88 91 HIS B N 1
ATOM 2669 C CA . HIS B 1 91 ? -6.27 -0.092 -18.188 1 92.88 91 HIS B CA 1
ATOM 2670 C C . HIS B 1 91 ? -7.676 -0.096 -17.594 1 92.88 91 HIS B C 1
ATOM 2672 O O . HIS B 1 91 ? -8.492 -0.958 -17.922 1 92.88 91 HIS B O 1
ATOM 2678 N N . GLN B 1 92 ? -7.906 0.779 -16.672 1 92.25 92 GLN B N 1
ATOM 2679 C CA . GLN B 1 92 ? -9.211 1.005 -16.047 1 92.25 92 GLN B CA 1
ATOM 2680 C C . GLN B 1 92 ? -9.664 -0.218 -15.258 1 92.25 92 GLN B C 1
ATOM 2682 O O . GLN B 1 92 ? -10.852 -0.557 -15.258 1 92.25 92 GLN B O 1
ATOM 2687 N N . CYS B 1 93 ? -8.758 -0.951 -14.82 1 95 93 CYS B N 1
ATOM 2688 C CA . CYS B 1 93 ? -8.984 -2.02 -13.852 1 95 93 CYS B CA 1
ATOM 2689 C C . CYS B 1 93 ? -8.625 -1.567 -12.445 1 95 93 CYS B C 1
ATOM 2691 O O . CYS B 1 93 ? -7.453 -1.6 -12.062 1 95 93 CYS B O 1
ATOM 2693 N N . SER B 1 94 ? -9.602 -1.137 -11.68 1 96.06 94 SER B N 1
ATOM 2694 C CA . SER B 1 94 ? -9.352 -0.545 -10.367 1 96.06 94 SER B CA 1
ATOM 2695 C C . SER B 1 94 ? -8.664 -1.538 -9.438 1 96.06 94 SER B C 1
ATOM 2697 O O . SER B 1 94 ? -9.312 -2.422 -8.875 1 96.06 94 SER B O 1
ATOM 2699 N N . ALA B 1 95 ? -7.406 -1.349 -9.297 1 98.25 95 ALA B N 1
ATOM 2700 C CA . ALA B 1 95 ? -6.598 -2.238 -8.461 1 98.25 95 ALA B CA 1
ATOM 2701 C C . ALA B 1 95 ? -6.152 -1.538 -7.184 1 98.25 95 ALA B C 1
ATOM 2703 O O . ALA B 1 95 ? -6.168 -0.308 -7.102 1 98.25 95 ALA B O 1
ATOM 2704 N N . ILE B 1 96 ? -5.871 -2.305 -6.191 1 98.75 96 ILE B N 1
ATOM 2705 C CA . ILE B 1 96 ? -5.336 -1.841 -4.914 1 98.75 96 ILE B CA 1
ATOM 2706 C C . ILE B 1 96 ? -4.141 -2.701 -4.512 1 98.75 96 ILE B C 1
ATOM 2708 O O . ILE B 1 96 ? -4.211 -3.932 -4.562 1 98.75 96 ILE B O 1
ATOM 2712 N N . GLY B 1 97 ? -3.027 -2.01 -4.258 1 98.81 97 GLY B N 1
ATOM 2713 C CA . GLY B 1 97 ? -1.833 -2.709 -3.812 1 98.81 97 GLY B CA 1
ATOM 2714 C C . GLY B 1 97 ? -1.843 -3.02 -2.328 1 98.81 97 GLY B C 1
ATOM 2715 O O . GLY B 1 97 ? -2.207 -2.17 -1.512 1 98.81 97 GLY B O 1
ATOM 2716 N N . LEU B 1 98 ? -1.415 -4.301 -1.972 1 98.75 98 LEU B N 1
ATOM 2717 C CA . LEU B 1 98 ? -1.493 -4.723 -0.578 1 98.75 98 LEU B CA 1
ATOM 2718 C C . LEU B 1 98 ? -0.278 -5.562 -0.196 1 98.75 98 LEU B C 1
ATOM 2720 O O . LEU B 1 98 ? 0.341 -6.191 -1.057 1 98.75 98 LEU B O 1
ATOM 2724 N N . CYS B 1 99 ? 0.082 -5.52 1.028 1 98.31 99 CYS B N 1
ATOM 2725 C CA . CYS B 1 99 ? 0.924 -6.523 1.667 1 98.31 99 CYS B CA 1
ATOM 2726 C C . CYS B 1 99 ? 0.225 -7.133 2.877 1 98.31 99 CYS B C 1
ATOM 2728 O O . CYS B 1 99 ? -0.948 -6.852 3.127 1 98.31 99 CYS B O 1
ATOM 2730 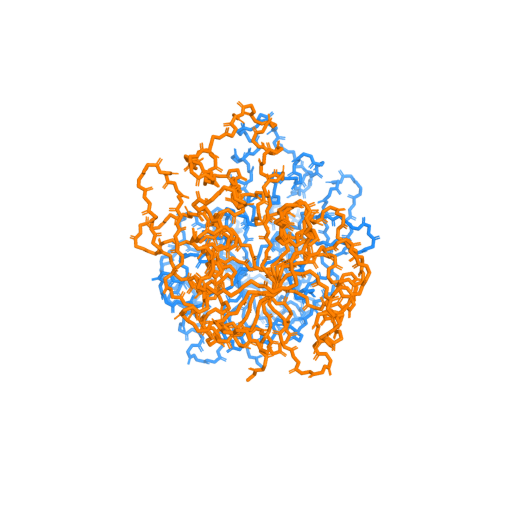N N . GLY B 1 100 ? 0.892 -8 3.59 1 98 100 GLY B N 1
ATOM 2731 C CA . GLY B 1 100 ? 0.273 -8.727 4.688 1 98 100 GLY B CA 1
ATOM 2732 C C . GLY B 1 100 ? -0.26 -7.82 5.777 1 98 100 GLY B C 1
ATOM 2733 O O . GLY B 1 100 ? -1.261 -8.133 6.422 1 98 100 GLY B O 1
ATOM 2734 N N . LEU B 1 101 ? 0.351 -6.68 5.965 1 96.69 101 LEU B N 1
ATOM 2735 C CA . LEU B 1 101 ? 0.05 -5.742 7.039 1 96.69 101 LEU B CA 1
ATOM 2736 C C . LEU B 1 101 ? -1.252 -5 6.766 1 96.69 101 LEU B C 1
ATOM 2738 O O . LEU B 1 101 ? -1.991 -4.668 7.695 1 96.69 101 LEU B O 1
ATOM 2742 N N . ASP B 1 102 ? -1.599 -4.711 5.543 1 97.69 102 ASP B N 1
ATOM 2743 C CA . ASP B 1 102 ? -2.76 -3.922 5.148 1 97.69 102 ASP B CA 1
ATOM 2744 C C . ASP B 1 102 ? -4.059 -4.656 5.473 1 97.69 102 ASP B C 1
ATOM 2746 O O . ASP B 1 102 ? -4.281 -5.773 5 1 97.69 102 ASP B O 1
ATOM 2750 N N . ALA B 1 103 ? -4.914 -4.02 6.336 1 96.69 103 ALA B N 1
ATOM 2751 C CA . ALA B 1 103 ? -6.199 -4.613 6.707 1 96.69 103 ALA B CA 1
ATOM 2752 C C . ALA B 1 103 ? -6 -5.949 7.414 1 96.69 103 ALA B C 1
ATOM 2754 O O . ALA B 1 103 ? -6.871 -6.82 7.375 1 96.69 103 ALA B O 1
ATOM 2755 N N . GLN B 1 104 ? -4.762 -6.121 7.965 1 96.31 104 GLN B N 1
ATOM 2756 C CA . GLN B 1 104 ? -4.418 -7.375 8.633 1 96.31 104 GLN B CA 1
ATOM 2757 C C . GLN B 1 104 ? -4.734 -8.57 7.738 1 96.31 104 GLN B C 1
ATOM 2759 O O . GLN B 1 104 ? -5.363 -9.531 8.18 1 96.31 104 GLN B O 1
ATOM 2764 N N . LEU B 1 105 ? -4.293 -8.484 6.523 1 98.06 105 LEU B N 1
ATOM 2765 C CA . LEU B 1 105 ? -4.715 -9.383 5.453 1 98.06 105 LEU B CA 1
ATOM 2766 C C . LEU B 1 105 ? -4.312 -10.82 5.754 1 98.06 105 LEU B C 1
ATOM 2768 O O . LEU B 1 105 ? -5.086 -11.75 5.512 1 98.06 105 LEU B O 1
ATOM 2772 N N . PHE B 1 106 ? -3.07 -11.062 6.258 1 98.19 106 PHE B N 1
ATOM 2773 C CA . PHE B 1 106 ? -2.664 -12.398 6.672 1 98.19 106 PHE B CA 1
ATOM 2774 C C . PHE B 1 106 ? -1.605 -12.328 7.766 1 98.19 106 PHE B C 1
ATOM 2776 O O . PHE B 1 106 ? -0.817 -11.383 7.812 1 98.19 106 PHE B O 1
ATOM 2783 N N . GLU B 1 107 ? -1.603 -13.289 8.602 1 97.62 107 GLU B N 1
ATOM 2784 C CA . GLU B 1 107 ? -0.582 -13.469 9.633 1 97.62 107 GLU B CA 1
ATOM 2785 C C . GLU B 1 107 ? 0.524 -14.406 9.156 1 97.62 107 GLU B C 1
ATOM 2787 O O . GLU B 1 107 ? 0.312 -15.219 8.25 1 97.62 107 GLU B O 1
ATOM 2792 N N . ILE B 1 108 ? 1.698 -14.211 9.719 1 98.06 108 ILE B N 1
ATOM 2793 C CA . ILE B 1 108 ? 2.809 -15.078 9.344 1 98.06 108 ILE B CA 1
ATOM 2794 C C . ILE B 1 108 ? 3.559 -15.531 10.594 1 98.06 108 ILE B C 1
ATOM 2796 O O . ILE B 1 108 ? 3.361 -14.977 11.68 1 98.06 108 ILE B O 1
ATOM 2800 N N . LYS B 1 109 ? 4.312 -16.531 10.461 1 97.69 109 LYS B N 1
ATOM 2801 C CA . LYS B 1 109 ? 5.352 -16.922 11.406 1 97.69 109 LYS B CA 1
ATOM 2802 C C . LYS B 1 109 ? 6.695 -17.109 10.703 1 97.69 109 LYS B C 1
ATOM 2804 O O . LYS B 1 109 ? 6.742 -17.344 9.5 1 97.69 109 LYS B O 1
ATOM 2809 N N . ARG B 1 110 ? 7.719 -16.938 11.438 1 97.12 110 ARG B N 1
ATOM 2810 C CA . ARG B 1 110 ? 9.047 -17.203 10.891 1 97.12 110 ARG B CA 1
ATOM 2811 C C . ARG B 1 110 ? 9.172 -18.656 10.422 1 97.12 110 ARG B C 1
ATOM 2813 O O . ARG B 1 110 ? 8.688 -19.562 11.094 1 97.12 110 ARG B O 1
ATOM 2820 N N . PHE B 1 111 ? 9.75 -18.875 9.266 1 95.25 111 PHE B N 1
ATOM 2821 C CA . PHE B 1 111 ? 9.898 -20.219 8.703 1 95.25 111 PHE B CA 1
ATOM 2822 C C . PHE B 1 111 ? 10.992 -20.984 9.438 1 95.25 111 PHE B C 1
ATOM 2824 O O . PHE B 1 111 ? 10.711 -21.969 10.133 1 95.25 111 PHE B O 1
ATOM 2831 N N . ASP B 1 112 ? 12.18 -20.562 9.289 1 94.75 112 ASP B N 1
ATOM 2832 C CA . ASP B 1 112 ? 13.359 -21.172 9.883 1 94.75 112 ASP B CA 1
ATOM 2833 C C . ASP B 1 112 ? 14.477 -20.141 10.078 1 94.75 112 ASP B C 1
ATOM 2835 O O . ASP B 1 112 ? 14.688 -19.281 9.219 1 94.75 112 ASP B O 1
ATOM 2839 N N . GLN B 1 113 ? 15.195 -20.266 11.18 1 93.94 113 GLN B N 1
ATOM 2840 C CA . GLN B 1 113 ? 16.234 -19.297 11.516 1 93.94 113 GLN B CA 1
ATOM 2841 C C . GLN B 1 113 ? 17.328 -19.281 10.469 1 93.94 113 GLN B C 1
ATOM 2843 O O . GLN B 1 113 ? 17.953 -18.234 10.227 1 93.94 113 GLN B O 1
ATOM 2848 N N . GLN B 1 114 ? 17.516 -20.406 9.867 1 95.06 114 GLN B N 1
ATOM 2849 C CA . GLN B 1 114 ? 18.609 -20.531 8.906 1 95.06 114 GLN B CA 1
ATOM 2850 C C . GLN B 1 114 ? 18.391 -19.609 7.707 1 95.06 114 GLN B C 1
ATOM 2852 O O . GLN B 1 114 ? 19.344 -19.203 7.039 1 95.06 114 GLN B O 1
ATOM 2857 N N . TYR B 1 115 ? 17.172 -19.219 7.484 1 96.31 115 TYR B N 1
ATOM 2858 C CA . TYR B 1 115 ? 16.859 -18.406 6.309 1 96.31 115 TYR B CA 1
ATOM 2859 C C . TYR B 1 115 ? 16.766 -16.938 6.668 1 96.31 115 TYR B C 1
ATOM 2861 O O . TYR B 1 115 ? 16.578 -16.094 5.789 1 96.31 115 TYR B O 1
ATOM 2869 N N . GLY B 1 116 ? 16.844 -16.547 7.996 1 97.75 116 GLY B N 1
ATOM 2870 C CA . GLY B 1 116 ? 16.703 -15.164 8.422 1 97.75 116 GLY B CA 1
ATOM 2871 C C . GLY B 1 116 ? 15.258 -14.695 8.445 1 97.75 116 GLY B C 1
ATOM 2872 O O . GLY B 1 116 ? 14.391 -15.344 9.039 1 97.75 116 GLY B O 1
ATOM 2873 N N . TYR B 1 117 ? 14.969 -13.664 7.754 1 98.38 117 TYR B N 1
ATOM 2874 C CA . TYR B 1 117 ? 13.648 -13.047 7.738 1 98.38 117 TYR B CA 1
ATOM 2875 C C . TYR B 1 117 ? 12.781 -13.641 6.629 1 98.38 117 TYR B C 1
ATOM 2877 O O . TYR B 1 117 ? 12.258 -12.906 5.785 1 98.38 117 TYR B O 1
ATOM 2885 N N . VAL B 1 118 ? 12.672 -14.898 6.68 1 98.12 118 VAL B N 1
ATOM 2886 C CA . VAL B 1 118 ? 11.766 -15.633 5.801 1 98.12 118 VAL B CA 1
ATOM 2887 C C . VAL B 1 118 ? 10.578 -16.156 6.609 1 98.12 118 VAL B C 1
ATOM 2889 O O . VAL B 1 118 ? 10.742 -16.656 7.719 1 98.12 118 VAL B O 1
ATOM 2892 N N . GLY B 1 119 ? 9.344 -15.875 6.094 1 97.62 119 GLY B N 1
ATOM 2893 C CA . GLY B 1 119 ? 8.156 -16.297 6.828 1 97.62 119 GLY B CA 1
ATOM 2894 C C . GLY B 1 119 ? 7.227 -17.172 6.008 1 97.62 119 GLY B C 1
ATOM 2895 O O . GLY B 1 119 ? 7.449 -17.359 4.812 1 97.62 119 GLY B O 1
ATOM 2896 N N . VAL B 1 120 ? 6.254 -17.781 6.684 1 96.56 120 VAL B N 1
ATOM 2897 C CA . VAL B 1 120 ? 5.168 -18.516 6.055 1 96.56 120 VAL B CA 1
ATOM 2898 C C . VAL B 1 120 ? 3.824 -18.016 6.586 1 96.56 120 VAL B C 1
ATOM 2900 O O . VAL B 1 120 ? 3.701 -17.688 7.766 1 96.56 120 VAL B O 1
ATOM 2903 N N . PRO B 1 121 ? 2.895 -17.906 5.676 1 97.31 121 PRO B N 1
ATOM 2904 C CA . PRO B 1 121 ? 1.584 -17.438 6.125 1 97.31 121 PRO B CA 1
ATOM 2905 C C . PRO B 1 121 ? 0.848 -18.469 6.98 1 97.31 121 PRO B C 1
ATOM 2907 O O . PRO B 1 121 ? 0.97 -19.672 6.742 1 97.31 121 PRO B O 1
ATOM 2910 N N . THR B 1 122 ? -0.007 -18 7.953 1 97.5 122 THR B N 1
ATOM 2911 C CA . THR B 1 122 ? -0.687 -18.906 8.875 1 97.5 122 THR B CA 1
ATOM 2912 C C . THR B 1 122 ? -2.195 -18.672 8.852 1 97.5 122 THR B C 1
ATOM 2914 O O . THR B 1 122 ? -2.977 -19.609 9.039 1 97.5 122 THR B O 1
ATOM 2917 N N . THR B 1 123 ? -2.609 -17.469 8.734 1 97.5 123 THR B N 1
ATOM 2918 C CA . THR B 1 123 ? -4.027 -17.125 8.75 1 97.5 123 THR B CA 1
ATOM 2919 C C . THR B 1 123 ? -4.34 -16.062 7.707 1 97.5 123 THR B C 1
ATOM 2921 O O . THR B 1 123 ? -3.58 -15.109 7.539 1 97.5 123 THR B O 1
ATOM 2924 N N . LEU B 1 124 ? -5.453 -16.297 7 1 98.5 124 LEU B N 1
ATOM 2925 C CA . LEU B 1 124 ? -5.938 -15.328 6.031 1 98.5 124 LEU B CA 1
ATOM 2926 C C . LEU B 1 124 ? -7.18 -14.609 6.555 1 98.5 124 LEU B C 1
ATOM 2928 O O . LEU B 1 124 ? -8.086 -15.25 7.09 1 98.5 124 LEU B O 1
ATOM 2932 N N . ASN B 1 125 ? -7.16 -13.312 6.488 1 98.5 125 ASN B N 1
ATOM 2933 C CA . ASN B 1 125 ? -8.344 -12.531 6.805 1 98.5 125 ASN B CA 1
ATOM 2934 C C . ASN B 1 125 ? -9.328 -12.5 5.637 1 98.5 125 ASN B C 1
ATOM 2936 O O . ASN B 1 125 ? -9.391 -11.523 4.895 1 98.5 125 ASN B O 1
ATOM 2940 N N . ILE B 1 126 ? -10.094 -13.555 5.586 1 98.62 126 ILE B N 1
ATOM 2941 C CA . ILE B 1 126 ? -10.992 -13.773 4.453 1 98.62 126 ILE B CA 1
ATOM 2942 C C . ILE B 1 126 ? -12.016 -12.641 4.387 1 98.62 126 ILE B C 1
ATOM 2944 O O . ILE B 1 126 ? -12.367 -12.172 3.297 1 98.62 126 ILE B O 1
ATOM 2948 N N . ASP B 1 127 ? -12.445 -12.188 5.5 1 98.44 127 ASP B N 1
ATOM 2949 C CA . ASP B 1 127 ? -13.445 -11.125 5.562 1 98.44 127 ASP B CA 1
ATOM 2950 C C . ASP B 1 127 ? -12.93 -9.844 4.91 1 98.44 127 ASP B C 1
ATOM 2952 O O . ASP B 1 127 ? -13.602 -9.258 4.059 1 98.44 127 ASP B O 1
ATOM 2956 N N . SER B 1 128 ? -11.766 -9.398 5.285 1 98.44 128 SER B N 1
ATOM 2957 C CA . SER B 1 128 ? -11.18 -8.188 4.727 1 98.44 128 SER B CA 1
ATOM 2958 C C . SER B 1 128 ? -10.891 -8.352 3.236 1 98.44 128 SER B C 1
ATOM 2960 O O . SER B 1 128 ? -11.125 -7.434 2.449 1 98.44 128 SER B O 1
ATOM 2962 N N . LEU B 1 129 ? -10.359 -9.5 2.863 1 98.75 129 LEU B N 1
ATOM 2963 C CA . LEU B 1 129 ? -10.047 -9.742 1.46 1 98.75 129 LEU B CA 1
ATOM 2964 C C . LEU B 1 129 ? -11.312 -9.734 0.61 1 98.75 129 LEU B C 1
ATOM 2966 O O . LEU B 1 129 ? -11.336 -9.141 -0.469 1 98.75 129 LEU B O 1
ATOM 2970 N N . SER B 1 130 ? -12.375 -10.414 1.116 1 98.62 130 SER B N 1
ATOM 2971 C CA . SER B 1 130 ? -13.648 -10.453 0.41 1 98.62 130 SER B CA 1
ATOM 2972 C C . SER B 1 130 ? -14.227 -9.047 0.245 1 98.62 130 SER B C 1
ATOM 2974 O O . SER B 1 130 ? -14.727 -8.703 -0.827 1 98.62 130 SER B O 1
ATOM 2976 N N . TYR B 1 131 ? -14.148 -8.289 1.314 1 98.69 131 TYR B N 1
ATOM 2977 C CA . TYR B 1 131 ? -14.641 -6.918 1.269 1 98.69 131 TYR B CA 1
ATOM 2978 C C . TYR B 1 131 ? -13.93 -6.121 0.18 1 98.69 131 TYR B C 1
ATOM 2980 O O . TYR B 1 131 ? -14.57 -5.465 -0.641 1 98.69 131 TYR B O 1
ATOM 2988 N N . LEU B 1 132 ? -12.586 -6.199 0.122 1 98.69 132 LEU B N 1
ATOM 2989 C CA . LEU B 1 132 ? -11.797 -5.473 -0.866 1 98.69 132 LEU B CA 1
ATOM 2990 C C . LEU B 1 132 ? -12.117 -5.949 -2.277 1 98.69 132 LEU B C 1
ATOM 2992 O O . LEU B 1 132 ? -12.188 -5.145 -3.209 1 98.69 132 LEU B O 1
ATOM 2996 N N . CYS B 1 133 ? -12.398 -7.223 -2.451 1 98.38 133 CYS B N 1
ATOM 2997 C CA . CYS B 1 133 ? -12.656 -7.824 -3.756 1 98.38 133 CYS B CA 1
ATOM 2998 C C . CYS B 1 133 ? -13.977 -7.336 -4.332 1 98.38 133 CYS B C 1
ATOM 3000 O O . CYS B 1 133 ? -14.18 -7.367 -5.547 1 98.38 133 CYS B O 1
ATOM 3002 N N . THR B 1 134 ? -14.914 -6.887 -3.461 1 97.88 134 THR B N 1
ATOM 3003 C CA . THR B 1 134 ? -16.203 -6.418 -3.965 1 97.88 134 THR B CA 1
ATOM 3004 C C . THR B 1 134 ? -16.031 -5.168 -4.824 1 97.88 134 THR B C 1
ATOM 3006 O O . THR B 1 134 ? -16.844 -4.887 -5.691 1 97.88 134 THR B O 1
ATOM 3009 N N . LYS B 1 135 ? -14.906 -4.453 -4.641 1 97.75 135 LYS B N 1
ATOM 3010 C CA . LYS B 1 135 ? -14.789 -3.188 -5.355 1 97.75 135 LYS B CA 1
ATOM 3011 C C . LYS B 1 135 ? -13.5 -3.129 -6.164 1 97.75 135 LYS B C 1
ATOM 3013 O O . LYS B 1 135 ? -13.445 -2.484 -7.215 1 97.75 135 LYS B O 1
ATOM 3018 N N . PHE B 1 136 ? -12.477 -3.787 -5.711 1 98.38 136 PHE B N 1
ATOM 3019 C CA . PHE B 1 136 ? -11.164 -3.641 -6.332 1 98.38 136 PHE B CA 1
ATOM 3020 C C . PHE B 1 136 ? -10.594 -5 -6.723 1 98.38 136 PHE B C 1
ATOM 3022 O O . PHE B 1 136 ? -11.094 -6.039 -6.281 1 98.38 136 PHE B O 1
ATOM 3029 N N . VAL B 1 137 ? -9.602 -5.027 -7.582 1 98.62 137 VAL B N 1
ATOM 3030 C CA . VAL B 1 137 ? -8.711 -6.168 -7.789 1 98.62 137 VAL B CA 1
ATOM 3031 C C . VAL B 1 137 ? -7.508 -6.062 -6.859 1 98.62 137 VAL B C 1
ATOM 3033 O O . VAL B 1 137 ? -6.645 -5.199 -7.047 1 98.62 137 VAL B O 1
ATOM 3036 N N . PRO B 1 138 ? -7.434 -6.938 -5.852 1 98.81 138 PRO B N 1
ATOM 3037 C CA . PRO B 1 138 ? -6.262 -6.887 -4.977 1 98.81 138 PRO B CA 1
ATOM 3038 C C . PRO B 1 138 ? -4.992 -7.391 -5.66 1 98.81 138 PRO B C 1
ATOM 3040 O O . PRO B 1 138 ? -5.008 -8.438 -6.309 1 98.81 138 PRO B O 1
ATOM 3043 N N . ILE B 1 139 ? -3.973 -6.609 -5.602 1 98.88 139 ILE B N 1
ATOM 3044 C CA . ILE B 1 139 ? -2.629 -6.996 -6.023 1 98.88 139 ILE B CA 1
ATOM 3045 C C . ILE B 1 139 ? -1.715 -7.086 -4.805 1 98.88 139 ILE B C 1
ATOM 3047 O O . ILE B 1 139 ? -1.36 -6.066 -4.207 1 98.88 139 ILE B O 1
ATOM 3051 N N . ILE B 1 140 ? -1.334 -8.312 -4.461 1 98.94 140 ILE B N 1
ATOM 3052 C CA . ILE B 1 140 ? -0.711 -8.602 -3.174 1 98.94 140 ILE B CA 1
ATOM 3053 C C . ILE B 1 140 ? 0.748 -9 -3.385 1 98.94 140 ILE B C 1
ATOM 3055 O O . ILE B 1 140 ? 1.042 -9.914 -4.164 1 98.94 140 ILE B O 1
ATOM 3059 N N . ASN B 1 141 ? 1.637 -8.211 -2.771 1 98.81 141 ASN B N 1
ATOM 3060 C CA . ASN B 1 141 ? 3.023 -8.664 -2.725 1 98.81 141 ASN B CA 1
ATOM 3061 C C . ASN B 1 141 ? 3.271 -9.594 -1.538 1 98.81 141 ASN B C 1
ATOM 3063 O O . ASN B 1 141 ? 2.408 -9.742 -0.671 1 98.81 141 ASN B O 1
ATOM 3067 N N . SER B 1 142 ? 4.41 -10.203 -1.462 1 98.38 142 SER B N 1
ATOM 3068 C CA . SER B 1 142 ? 4.641 -11.32 -0.546 1 98.38 142 SER B CA 1
ATOM 3069 C C . SER B 1 142 ? 5.398 -10.867 0.695 1 98.38 142 SER B C 1
ATOM 3071 O O . SER B 1 142 ? 6.195 -11.625 1.253 1 98.38 142 SER B O 1
ATOM 3073 N N . ILE B 1 143 ? 5.238 -9.617 1.103 1 98.81 143 ILE B N 1
ATOM 3074 C CA . ILE B 1 143 ? 5.824 -9.141 2.35 1 98.81 143 ILE B CA 1
ATOM 3075 C C . ILE B 1 143 ? 4.824 -9.312 3.49 1 98.81 143 ILE B C 1
ATOM 3077 O O . ILE B 1 143 ? 3.674 -8.875 3.385 1 98.81 143 ILE B O 1
ATOM 3081 N N . GLY B 1 144 ? 5.242 -10.039 4.504 1 98.44 144 GLY B N 1
ATOM 3082 C CA . GLY B 1 144 ? 4.41 -10.234 5.684 1 98.44 144 GLY B CA 1
ATOM 3083 C C . GLY B 1 144 ? 4.953 -9.531 6.914 1 98.44 144 GLY B C 1
ATOM 3084 O O . GLY B 1 144 ? 6.098 -9.078 6.922 1 98.44 144 GLY B O 1
ATOM 3085 N N . PHE B 1 145 ? 4.137 -9.336 7.832 1 97.94 145 PHE B N 1
ATOM 3086 C CA . PHE B 1 145 ? 4.492 -8.758 9.125 1 97.94 145 PHE B CA 1
ATOM 3087 C C . PHE B 1 145 ? 4.109 -9.695 10.266 1 97.94 145 PHE B C 1
ATOM 3089 O O . PHE B 1 145 ? 2.99 -10.211 10.305 1 97.94 145 PHE B O 1
ATOM 3096 N N . ASN B 1 146 ? 5.051 -9.984 11.062 1 96.69 146 ASN B N 1
ATOM 3097 C CA . ASN B 1 146 ? 4.801 -10.812 12.242 1 96.69 146 ASN B CA 1
ATOM 3098 C C . ASN B 1 146 ? 4.445 -9.961 13.461 1 96.69 146 ASN B C 1
ATOM 3100 O O . ASN B 1 146 ? 5.316 -9.312 14.047 1 96.69 146 ASN B O 1
ATOM 3104 N N . ASN B 1 147 ? 3.26 -10.086 13.945 1 91.94 147 ASN B N 1
ATOM 3105 C CA . ASN B 1 147 ? 2.764 -9.258 15.039 1 91.94 147 ASN B CA 1
ATOM 3106 C C . ASN B 1 147 ? 3.424 -9.625 16.359 1 91.94 147 ASN B C 1
ATOM 3108 O O . ASN B 1 147 ? 3.406 -8.836 17.312 1 91.94 147 ASN B O 1
ATOM 3112 N N . HIS B 1 148 ? 3.922 -10.773 16.453 1 92.62 148 HIS B N 1
ATOM 3113 C CA . HIS B 1 148 ? 4.516 -11.234 17.703 1 92.62 148 HIS B CA 1
ATOM 3114 C C . HIS B 1 148 ? 5.875 -10.578 17.938 1 92.62 148 HIS B C 1
ATOM 3116 O O . HIS B 1 148 ? 6.184 -10.172 19.062 1 92.62 148 HIS B O 1
ATOM 3122 N N . ASP B 1 149 ? 6.707 -10.422 16.906 1 94.62 149 ASP B N 1
ATOM 3123 C CA . ASP B 1 149 ? 8.047 -9.875 17.109 1 94.62 149 ASP B CA 1
ATOM 3124 C C . ASP B 1 149 ? 8.195 -8.516 16.438 1 94.62 149 ASP B C 1
ATOM 3126 O O . ASP B 1 149 ? 9.227 -7.855 16.594 1 94.62 149 ASP B O 1
ATOM 3130 N N . GLY B 1 150 ? 7.188 -8.086 15.711 1 95 150 GLY B N 1
ATOM 3131 C CA . GLY B 1 150 ? 7.164 -6.746 15.141 1 95 150 GLY B CA 1
ATOM 3132 C C . GLY B 1 150 ? 8.086 -6.586 13.953 1 95 150 GLY B C 1
ATOM 3133 O O . GLY B 1 150 ? 8.555 -5.484 13.664 1 95 150 GLY B O 1
ATOM 3134 N N . GLU B 1 151 ? 8.367 -7.715 13.219 1 96.94 151 GLU B N 1
ATOM 3135 C CA . GLU B 1 151 ? 9.305 -7.68 12.102 1 96.94 151 GLU B CA 1
ATOM 3136 C C . GLU B 1 151 ? 8.609 -8.047 10.789 1 96.94 151 GLU B C 1
ATOM 3138 O O . GLU B 1 151 ? 7.574 -8.719 10.797 1 96.94 151 GLU B O 1
ATOM 3143 N N . PHE B 1 152 ? 9.188 -7.512 9.727 1 98.19 152 PHE B N 1
ATOM 3144 C CA . PHE B 1 152 ? 8.742 -7.879 8.383 1 98.19 152 PHE B CA 1
ATOM 3145 C C . PHE B 1 152 ? 9.469 -9.125 7.898 1 98.19 152 PHE B C 1
ATOM 3147 O O . PHE B 1 152 ? 10.617 -9.367 8.273 1 98.19 152 PHE B O 1
ATOM 3154 N N . TYR B 1 153 ? 8.797 -9.906 7.105 1 98.56 153 TYR B N 1
ATOM 3155 C CA . TYR B 1 153 ? 9.359 -11.133 6.562 1 98.56 153 TYR B CA 1
ATOM 3156 C C . TYR B 1 153 ? 9.078 -11.25 5.066 1 98.56 153 TYR B C 1
ATOM 3158 O O . TYR B 1 153 ? 8.039 -10.797 4.586 1 98.56 153 TYR B O 1
ATOM 3166 N N . ASN B 1 154 ? 10.086 -11.805 4.402 1 98.19 154 ASN B N 1
ATOM 3167 C CA . ASN B 1 154 ? 9.945 -12.219 3.012 1 98.19 154 ASN B CA 1
ATOM 3168 C C . ASN B 1 154 ? 9.258 -13.578 2.896 1 98.19 154 ASN B C 1
ATOM 3170 O O . ASN B 1 154 ? 9.703 -14.555 3.506 1 98.19 154 ASN B O 1
ATOM 3174 N N . ILE B 1 155 ? 8.172 -13.633 2.178 1 97.06 155 ILE B N 1
ATOM 3175 C CA . ILE B 1 155 ? 7.473 -14.883 1.925 1 97.06 155 ILE B CA 1
ATOM 3176 C C . ILE B 1 155 ? 7.641 -15.289 0.461 1 97.06 155 ILE B C 1
ATOM 3178 O O . ILE B 1 155 ? 7.57 -14.438 -0.433 1 97.06 155 ILE B O 1
ATOM 3182 N N . ASN B 1 156 ? 7.93 -16.547 0.199 1 93.81 156 ASN B N 1
ATOM 3183 C CA . ASN B 1 156 ? 7.871 -17.031 -1.18 1 93.81 156 ASN B CA 1
ATOM 3184 C C . ASN B 1 156 ? 6.516 -16.734 -1.815 1 93.81 156 ASN B C 1
ATOM 3186 O O . ASN B 1 156 ? 5.473 -17.078 -1.254 1 93.81 156 ASN B O 1
ATOM 3190 N N . ALA B 1 157 ? 6.57 -16.109 -2.977 1 95.31 157 ALA B N 1
ATOM 3191 C CA . ALA B 1 157 ? 5.328 -15.633 -3.58 1 95.31 157 ALA B CA 1
ATOM 3192 C C . ALA B 1 157 ? 4.422 -16.797 -3.955 1 95.31 157 ALA B C 1
ATOM 3194 O O . ALA B 1 157 ? 3.195 -16.703 -3.875 1 95.31 157 ALA B O 1
ATOM 3195 N N . ASP B 1 158 ? 4.957 -17.922 -4.445 1 93.19 158 ASP B N 1
ATOM 3196 C CA . ASP B 1 158 ? 4.156 -19.109 -4.734 1 93.19 158 ASP B CA 1
ATOM 3197 C C . ASP B 1 158 ? 3.49 -19.641 -3.473 1 93.19 158 ASP B C 1
ATOM 3199 O O . ASP B 1 158 ? 2.293 -19.938 -3.473 1 93.19 158 ASP B O 1
ATOM 3203 N N . THR B 1 159 ? 4.277 -19.719 -2.408 1 93.75 159 THR B N 1
ATOM 3204 C CA . THR B 1 159 ? 3.756 -20.188 -1.132 1 93.75 159 THR B CA 1
ATOM 3205 C C . THR B 1 159 ? 2.576 -19.328 -0.678 1 93.75 159 THR B C 1
ATOM 3207 O O . THR B 1 159 ? 1.549 -19.859 -0.246 1 93.75 159 THR B O 1
ATOM 3210 N N . LEU B 1 160 ? 2.723 -18.047 -0.788 1 96.88 160 LEU B N 1
ATOM 3211 C CA . LEU B 1 160 ? 1.65 -17.141 -0.383 1 96.88 160 LEU B CA 1
ATOM 3212 C C . LEU B 1 160 ? 0.417 -17.328 -1.258 1 96.88 160 LEU B C 1
ATOM 3214 O O . LEU B 1 160 ? -0.704 -17.422 -0.75 1 96.88 160 LEU B O 1
ATOM 3218 N N . ALA B 1 161 ? 0.63 -17.391 -2.564 1 98 161 ALA B N 1
ATOM 3219 C CA . ALA B 1 161 ? -0.479 -17.531 -3.504 1 98 161 ALA B CA 1
ATOM 3220 C C . ALA B 1 161 ? -1.238 -18.844 -3.252 1 98 161 ALA B C 1
ATOM 3222 O O . ALA B 1 161 ? -2.471 -18.844 -3.244 1 98 161 ALA B O 1
ATOM 3223 N N . TYR B 1 162 ? -0.506 -19.906 -3.045 1 97.25 162 TYR B N 1
ATOM 3224 C CA . TYR B 1 162 ? -1.11 -21.203 -2.762 1 97.25 162 TYR B CA 1
ATOM 3225 C C . TYR B 1 162 ? -1.895 -21.172 -1.456 1 97.25 162 TYR B C 1
ATOM 3227 O O . TYR B 1 162 ? -2.984 -21.734 -1.363 1 97.25 162 TYR B O 1
ATOM 3235 N N . PHE B 1 163 ? -1.34 -20.578 -0.462 1 97.44 163 PHE B N 1
ATOM 3236 C CA . PHE B 1 163 ? -1.996 -20.438 0.833 1 97.44 163 PHE B CA 1
ATOM 3237 C C . PHE B 1 163 ? -3.322 -19.703 0.695 1 97.44 163 PHE B C 1
ATOM 3239 O O . PHE B 1 163 ? -4.336 -20.125 1.256 1 97.44 163 PHE B O 1
ATOM 3246 N N . ILE B 1 164 ? -3.291 -18.578 -0.077 1 98.69 164 ILE B N 1
ATOM 3247 C CA . ILE B 1 164 ? -4.504 -17.797 -0.292 1 98.69 164 ILE B CA 1
ATOM 3248 C C . ILE B 1 164 ? -5.535 -18.641 -1.041 1 98.69 164 ILE B C 1
ATOM 3250 O O . ILE B 1 164 ? -6.707 -18.688 -0.661 1 98.69 164 ILE B O 1
ATOM 3254 N N . ALA B 1 165 ? -5.129 -19.344 -2.076 1 98.56 165 ALA B N 1
ATOM 3255 C CA . ALA B 1 165 ? -6.02 -20.188 -2.865 1 98.56 165 ALA B CA 1
ATOM 3256 C C . ALA B 1 165 ? -6.645 -21.281 -2.002 1 98.56 165 ALA B C 1
ATOM 3258 O O . ALA B 1 165 ? -7.859 -21.5 -2.057 1 98.56 165 ALA B O 1
ATOM 3259 N N . ALA B 1 166 ? -5.836 -21.922 -1.211 1 98.12 166 ALA B N 1
ATOM 3260 C CA . ALA B 1 166 ? -6.316 -22.984 -0.333 1 98.12 166 ALA B CA 1
ATOM 3261 C C . ALA B 1 166 ? -7.309 -22.438 0.694 1 98.12 166 ALA B C 1
ATOM 3263 O O . ALA B 1 166 ? -8.359 -23.031 0.928 1 98.12 166 ALA B O 1
ATOM 3264 N N . SER B 1 167 ? -6.973 -21.312 1.303 1 98.31 167 SER B N 1
ATOM 3265 C CA . SER B 1 167 ? -7.801 -20.703 2.334 1 98.31 167 SER B CA 1
ATOM 3266 C C . SER B 1 167 ? -9.18 -20.328 1.787 1 98.31 167 SER B C 1
ATOM 3268 O O . SER B 1 167 ? -10.172 -20.375 2.508 1 98.31 167 SER B O 1
ATOM 3270 N N . LEU B 1 168 ? -9.219 -19.969 0.524 1 98.56 168 LEU B N 1
ATOM 3271 C CA . LEU B 1 168 ? -10.469 -19.531 -0.103 1 98.56 168 LEU B CA 1
ATOM 3272 C C . LEU B 1 168 ? -11.148 -20.688 -0.819 1 98.56 168 LEU B C 1
ATOM 3274 O O . LEU B 1 168 ? -12.242 -20.531 -1.366 1 98.56 168 LEU B O 1
ATOM 3278 N N . GLU B 1 169 ? -10.445 -21.828 -0.806 1 98 169 GLU B N 1
ATOM 3279 C CA . GLU B 1 169 ? -10.906 -22.969 -1.598 1 98 169 GLU B CA 1
ATOM 3280 C C . GLU B 1 169 ? -11.156 -22.562 -3.047 1 98 169 GLU B C 1
ATOM 3282 O O . GLU B 1 169 ? -12.219 -22.859 -3.607 1 98 169 GLU B O 1
ATOM 3287 N N . ALA B 1 170 ? -10.242 -21.844 -3.627 1 98.31 170 ALA B N 1
ATOM 3288 C CA . ALA B 1 170 ? -10.328 -21.297 -4.984 1 98.31 170 ALA B CA 1
ATOM 3289 C C . ALA B 1 170 ? -9.242 -21.891 -5.875 1 98.31 170 ALA B C 1
ATOM 3291 O O . ALA B 1 170 ? -8.164 -22.25 -5.395 1 98.31 170 ALA B O 1
ATOM 3292 N N . PRO B 1 171 ? -9.508 -22.078 -7.211 1 97.44 171 PRO B N 1
ATOM 3293 C CA . PRO B 1 171 ? -8.422 -22.453 -8.117 1 97.44 171 PRO B CA 1
ATOM 3294 C C . PRO B 1 171 ? -7.352 -21.375 -8.234 1 97.44 171 PRO B C 1
ATOM 3296 O O . PRO B 1 171 ? -7.609 -20.203 -7.934 1 97.44 171 PRO B O 1
ATOM 3299 N N . ILE B 1 172 ? -6.203 -21.844 -8.68 1 98 172 ILE B N 1
ATOM 3300 C CA . ILE B 1 172 ? -5.109 -20.891 -8.852 1 98 172 ILE B CA 1
ATOM 3301 C C . ILE B 1 172 ? -4.469 -21.078 -10.227 1 98 172 ILE B C 1
ATOM 3303 O O . ILE B 1 172 ? -4.258 -22.219 -10.664 1 98 172 ILE B O 1
ATOM 3307 N N . TYR B 1 173 ? -4.309 -19.938 -10.883 1 97.06 173 TYR B N 1
ATOM 3308 C CA . TYR B 1 173 ? -3.531 -19.859 -12.117 1 97.06 173 TYR B CA 1
ATOM 3309 C C . TYR B 1 173 ? -2.131 -19.312 -11.844 1 97.06 173 TYR B C 1
ATOM 3311 O O . TYR B 1 173 ? -1.965 -18.156 -11.469 1 97.06 173 TYR B O 1
ATOM 3319 N N . VAL B 1 174 ? -1.171 -20.188 -12.062 1 96.06 174 VAL B N 1
ATOM 3320 C CA . VAL B 1 174 ? 0.221 -19.781 -11.906 1 96.06 174 VAL B CA 1
ATOM 3321 C C . VAL B 1 174 ? 0.818 -19.438 -13.266 1 96.06 174 VAL B C 1
ATOM 3323 O O . VAL B 1 174 ? 1.184 -20.328 -14.039 1 96.06 174 VAL B O 1
ATOM 3326 N N . LEU B 1 175 ? 0.895 -18.125 -13.484 1 95.62 175 LEU B N 1
ATOM 3327 C CA . LEU B 1 175 ? 1.48 -17.641 -14.727 1 95.62 175 LEU B CA 1
ATOM 3328 C C . LEU B 1 175 ? 2.992 -17.484 -14.594 1 95.62 175 LEU B C 1
ATOM 3330 O O . LEU B 1 175 ? 3.471 -16.672 -13.805 1 95.62 175 LEU B O 1
ATOM 3334 N N . SER B 1 176 ? 3.688 -18.266 -15.367 1 91 176 SER B N 1
ATOM 3335 C CA . SER B 1 176 ? 5.145 -18.328 -15.312 1 91 176 SER B CA 1
ATOM 3336 C C . SER B 1 176 ? 5.758 -18.188 -16.703 1 91 176 SER B C 1
ATOM 3338 O O . SER B 1 176 ? 5.051 -17.891 -17.672 1 91 176 SER B O 1
ATOM 3340 N N . ASN B 1 177 ? 7.098 -18.141 -16.719 1 88.06 177 ASN B N 1
ATOM 3341 C CA . ASN B 1 177 ? 7.793 -18.031 -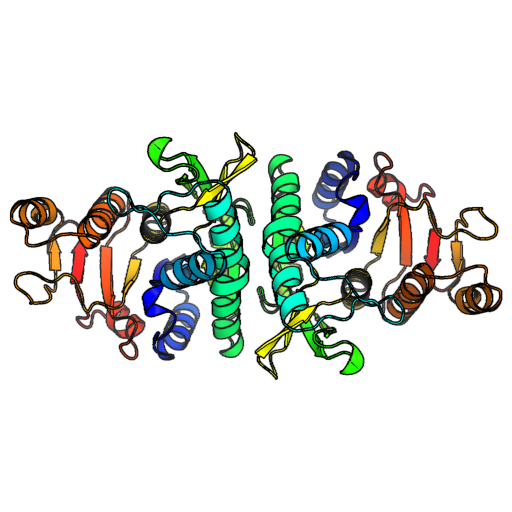18 1 88.06 177 ASN B CA 1
ATOM 3342 C C . ASN B 1 177 ? 7.969 -19.406 -18.641 1 88.06 177 ASN B C 1
ATOM 3344 O O . ASN B 1 177 ? 8.68 -19.531 -19.641 1 88.06 177 ASN B O 1
ATOM 3348 N N . ILE B 1 178 ? 7.344 -20.438 -18.109 1 85.38 178 ILE B N 1
ATOM 3349 C CA . ILE B 1 178 ? 7.375 -21.781 -18.688 1 85.38 178 ILE B CA 1
ATOM 3350 C C . ILE B 1 178 ? 5.973 -22.172 -19.141 1 85.38 178 ILE B C 1
ATOM 3352 O O . ILE B 1 178 ? 4.977 -21.688 -18.609 1 85.38 178 ILE B O 1
ATOM 3356 N N . ALA B 1 179 ? 5.906 -23.094 -20.047 1 88.88 179 ALA B N 1
ATOM 3357 C CA . ALA B 1 179 ? 4.637 -23.484 -20.656 1 88.88 179 ALA B CA 1
ATOM 3358 C C . ALA B 1 179 ? 3.854 -24.422 -19.75 1 88.88 179 ALA B C 1
ATOM 3360 O O . ALA B 1 179 ? 2.639 -24.578 -19.891 1 88.88 179 ALA B O 1
ATOM 3361 N N . GLY B 1 180 ? 4.461 -25 -18.844 1 91.31 180 GLY B N 1
ATOM 3362 C CA . GLY B 1 180 ? 3.924 -26 -17.922 1 91.31 180 GLY B CA 1
ATOM 3363 C C . GLY B 1 180 ? 4.988 -26.906 -17.328 1 91.31 180 GLY B C 1
ATOM 3364 O O . GLY B 1 180 ? 6.184 -26.594 -17.422 1 91.31 180 GLY B O 1
ATOM 3365 N N . VAL B 1 181 ? 4.562 -27.859 -16.625 1 91.56 181 VAL B N 1
ATOM 3366 C CA . VAL B 1 181 ? 5.496 -28.859 -16.109 1 91.56 181 VAL B CA 1
ATOM 3367 C C . VAL B 1 181 ? 6.012 -29.734 -17.25 1 91.56 181 VAL B C 1
ATOM 3369 O O . VAL B 1 181 ? 5.219 -30.328 -18 1 91.56 181 VAL B O 1
ATOM 3372 N N . LEU B 1 182 ? 7.297 -29.719 -17.344 1 90.56 182 LEU B N 1
ATOM 3373 C CA . LEU B 1 182 ? 7.93 -30.5 -18.406 1 90.56 182 LEU B CA 1
ATOM 3374 C C . LEU B 1 182 ? 8.359 -31.875 -17.891 1 90.56 182 LEU B C 1
ATOM 3376 O O . LEU B 1 182 ? 9.062 -31.969 -16.875 1 90.56 182 LEU B O 1
ATOM 3380 N N . ILE B 1 183 ? 7.93 -32.875 -18.516 1 88.38 183 ILE B N 1
ATOM 3381 C CA . ILE B 1 183 ? 8.43 -34.25 -18.344 1 88.38 183 ILE B CA 1
ATOM 3382 C C . ILE B 1 183 ? 9.023 -34.75 -19.656 1 88.38 183 ILE B C 1
ATOM 3384 O O . ILE B 1 183 ? 8.328 -34.781 -20.688 1 88.38 183 ILE B O 1
ATOM 3388 N N . ASN B 1 184 ? 10.258 -35.062 -19.641 1 87.81 184 ASN B N 1
ATOM 3389 C CA . ASN B 1 184 ? 10.961 -35.438 -20.859 1 87.81 184 ASN B CA 1
ATOM 3390 C C . ASN B 1 184 ? 10.773 -34.375 -21.953 1 87.81 184 ASN B C 1
ATOM 3392 O O . ASN B 1 184 ? 10.383 -34.719 -23.062 1 87.81 184 ASN B O 1
ATOM 3396 N N . ASP B 1 185 ? 10.82 -33.125 -21.547 1 87.31 185 ASP B N 1
ATOM 3397 C CA . ASP B 1 185 ? 10.836 -31.953 -22.422 1 87.31 185 ASP B CA 1
ATOM 3398 C C . ASP B 1 185 ? 9.477 -31.75 -23.094 1 87.31 185 ASP B C 1
ATOM 3400 O O . ASP B 1 185 ? 9.375 -31.047 -24.094 1 87.31 185 ASP B O 1
ATOM 3404 N N . VAL B 1 186 ? 8.586 -32.438 -22.562 1 91.06 186 VAL B N 1
ATOM 3405 C CA . VAL B 1 186 ? 7.227 -32.25 -23.062 1 91.06 186 VAL B CA 1
ATOM 3406 C C . VAL B 1 186 ? 6.324 -31.75 -21.938 1 91.06 186 VAL B C 1
ATOM 3408 O O . VAL B 1 186 ? 6.398 -32.219 -20.797 1 91.06 186 VAL B O 1
ATOM 3411 N N . VAL B 1 187 ? 5.477 -30.766 -22.281 1 92.88 187 VAL B N 1
ATOM 3412 C CA . VAL B 1 187 ? 4.523 -30.25 -21.312 1 92.88 187 VAL B CA 1
ATOM 3413 C C . VAL B 1 187 ? 3.439 -31.297 -21.047 1 92.88 187 VAL B C 1
ATOM 3415 O O . VAL B 1 187 ? 2.789 -31.766 -21.984 1 92.88 187 VAL B O 1
ATOM 3418 N N . ILE B 1 188 ? 3.254 -31.656 -19.844 1 91.81 188 ILE B N 1
ATOM 3419 C CA . ILE B 1 188 ? 2.186 -32.594 -19.516 1 91.81 188 ILE B CA 1
ATOM 3420 C C . ILE B 1 188 ? 0.913 -31.828 -19.172 1 91.81 188 ILE B C 1
ATOM 3422 O O . ILE B 1 188 ? 0.943 -30.891 -18.359 1 91.81 188 ILE B O 1
ATOM 3426 N N . PRO B 1 189 ? -0.159 -32.219 -19.797 1 92.5 189 PRO B N 1
ATOM 3427 C CA . PRO B 1 189 ? -1.39 -31.453 -19.578 1 92.5 189 PRO B CA 1
ATOM 3428 C C . PRO B 1 189 ? -1.955 -31.625 -18.172 1 92.5 189 PRO B C 1
ATOM 3430 O O . PRO B 1 189 ? -2.643 -30.734 -17.672 1 92.5 189 PRO B O 1
ATOM 3433 N N . GLN B 1 190 ? -1.715 -32.812 -17.609 1 93.5 190 GLN B N 1
ATOM 3434 C CA . GLN B 1 190 ? -2.223 -33.094 -16.266 1 93.5 190 GLN B CA 1
ATOM 3435 C C . GLN B 1 190 ? -1.156 -33.781 -15.406 1 93.5 190 GLN B C 1
ATOM 3437 O O . GLN B 1 190 ? -0.385 -34.594 -15.906 1 93.5 190 GLN B O 1
ATOM 3442 N N . LEU B 1 191 ? -1.137 -33.375 -14.227 1 93.38 191 LEU B N 1
ATOM 3443 C CA . LEU B 1 191 ? -0.231 -33.938 -13.242 1 93.38 191 LEU B CA 1
ATOM 3444 C C . LEU B 1 191 ? -0.979 -34.312 -11.961 1 93.38 191 LEU B C 1
ATOM 3446 O O . LEU B 1 191 ? -1.187 -33.469 -11.094 1 93.38 191 LEU B O 1
ATOM 3450 N N . PRO B 1 192 ? -1.388 -35.625 -11.828 1 93.62 192 PRO B N 1
ATOM 3451 C CA . PRO B 1 192 ? -2.027 -36.031 -10.578 1 93.62 192 PRO B CA 1
ATOM 3452 C C . PRO B 1 192 ? -1.097 -35.938 -9.375 1 93.62 192 PRO B C 1
ATOM 3454 O O . PRO B 1 192 ? 0.099 -36.219 -9.484 1 93.62 192 PRO B O 1
ATOM 3457 N N . LEU B 1 193 ? -1.666 -35.625 -8.211 1 93.5 193 LEU B N 1
ATOM 3458 C CA . LEU B 1 193 ? -0.887 -35.469 -6.988 1 93.5 193 LEU B CA 1
ATOM 3459 C C . LEU B 1 193 ? -0.063 -36.719 -6.707 1 93.5 193 LEU B C 1
ATOM 3461 O O . LEU B 1 193 ? 1.081 -36.625 -6.254 1 93.5 193 LEU B O 1
ATOM 3465 N N . ALA B 1 194 ? -0.696 -37.812 -7.012 1 91.62 194 ALA B N 1
ATOM 3466 C CA . ALA B 1 194 ? -0.112 -39.125 -6.688 1 91.62 194 ALA B CA 1
ATOM 3467 C C . ALA B 1 194 ? 1.181 -39.344 -7.465 1 91.62 194 ALA B C 1
ATOM 3469 O O . ALA B 1 194 ? 2.029 -40.156 -7.047 1 91.62 194 ALA B O 1
ATOM 3470 N N . ASP B 1 195 ? 1.327 -38.656 -8.523 1 92.88 195 ASP B N 1
ATOM 3471 C CA . ASP B 1 195 ? 2.453 -38.906 -9.422 1 92.88 195 ASP B CA 1
ATOM 3472 C C . ASP B 1 195 ? 3.623 -38 -9.094 1 92.88 195 ASP B C 1
ATOM 3474 O O . ASP B 1 195 ? 4.742 -38.219 -9.562 1 92.88 195 ASP B O 1
ATOM 3478 N N . ILE B 1 196 ? 3.41 -36.938 -8.312 1 91.75 196 ILE B N 1
ATOM 3479 C CA . ILE B 1 196 ? 4.371 -35.875 -8.117 1 91.75 196 ILE B CA 1
ATOM 3480 C C . ILE B 1 196 ? 5.656 -36.438 -7.512 1 91.75 196 ILE B C 1
ATOM 3482 O O . ILE B 1 196 ? 6.75 -36.188 -8.023 1 91.75 196 ILE B O 1
ATOM 3486 N N . ASN B 1 197 ? 5.535 -37.219 -6.469 1 91.5 197 ASN B N 1
ATOM 3487 C CA . ASN B 1 197 ? 6.707 -37.75 -5.789 1 91.5 197 ASN B CA 1
ATOM 3488 C C . ASN B 1 197 ? 7.535 -38.625 -6.711 1 91.5 197 ASN B C 1
ATOM 3490 O O . ASN B 1 197 ? 8.766 -38.594 -6.676 1 91.5 197 ASN B O 1
ATOM 3494 N N . GLN B 1 198 ? 6.883 -39.406 -7.434 1 92.56 198 GLN B N 1
ATOM 3495 C CA . GLN B 1 198 ? 7.57 -40.312 -8.359 1 92.56 198 GLN B CA 1
ATOM 3496 C C . GLN B 1 198 ? 8.359 -39.531 -9.406 1 92.56 198 GLN B C 1
ATOM 3498 O O . GLN B 1 198 ? 9.492 -39.875 -9.734 1 92.56 198 GLN B O 1
ATOM 3503 N N . TYR B 1 199 ? 7.738 -38.469 -9.906 1 92.44 199 TYR B N 1
ATOM 3504 C CA . TYR B 1 199 ? 8.406 -37.656 -10.914 1 92.44 199 TYR B CA 1
ATOM 3505 C C . TYR B 1 199 ? 9.617 -36.938 -10.328 1 92.44 199 TYR B C 1
ATOM 3507 O O . TYR B 1 199 ? 10.617 -36.719 -11.023 1 92.44 199 TYR B O 1
ATOM 3515 N N . ILE B 1 200 ? 9.539 -36.5 -9.078 1 89.94 200 ILE B N 1
ATOM 3516 C CA . ILE B 1 200 ? 10.656 -35.875 -8.391 1 89.94 200 ILE B CA 1
ATOM 3517 C C . ILE B 1 200 ? 11.773 -36.906 -8.18 1 89.94 200 ILE B C 1
ATOM 3519 O O . ILE B 1 200 ? 12.938 -36.625 -8.492 1 89.94 200 ILE B O 1
ATOM 3523 N N . GLU B 1 201 ? 11.414 -38.094 -7.699 1 91.81 201 GLU B N 1
ATOM 3524 C CA . GLU B 1 201 ? 12.367 -39.156 -7.418 1 91.81 201 GLU B CA 1
ATOM 3525 C C . GLU B 1 201 ? 13.094 -39.594 -8.688 1 91.81 201 GLU B C 1
ATOM 3527 O O . GLU B 1 201 ? 14.289 -39.906 -8.648 1 91.81 201 GLU B O 1
ATO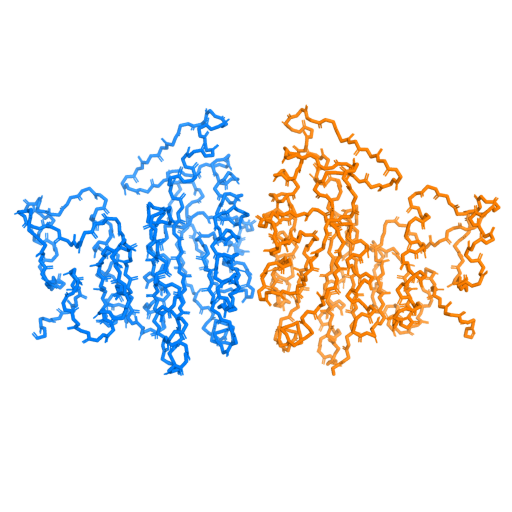M 3532 N N . HIS B 1 202 ? 12.391 -39.625 -9.742 1 92.38 202 HIS B N 1
ATOM 3533 C CA . HIS B 1 202 ? 12.953 -40.062 -11.016 1 92.38 202 HIS B CA 1
ATOM 3534 C C . HIS B 1 202 ? 13.789 -38.969 -11.656 1 92.38 202 HIS B C 1
ATOM 3536 O O . HIS B 1 202 ? 14.469 -39.188 -12.664 1 92.38 202 HIS B O 1
ATOM 3542 N N . GLY B 1 203 ? 13.656 -37.75 -11.133 1 89.62 203 GLY B N 1
ATOM 3543 C CA . GLY B 1 203 ? 14.461 -36.656 -11.633 1 89.62 203 GLY B CA 1
ATOM 3544 C C . GLY B 1 203 ? 13.797 -35.906 -12.773 1 89.62 203 GLY B C 1
ATOM 3545 O O . GLY B 1 203 ? 14.414 -35.031 -13.398 1 89.62 203 GLY B O 1
ATOM 3546 N N . ASP B 1 204 ? 12.578 -36.312 -13.094 1 90.62 204 ASP B N 1
ATOM 3547 C CA . ASP B 1 204 ? 11.844 -35.625 -14.148 1 90.62 204 ASP B CA 1
ATOM 3548 C C . ASP B 1 204 ? 11.492 -34.188 -13.727 1 90.62 204 ASP B C 1
ATOM 3550 O O . ASP B 1 204 ? 11.398 -33.281 -14.562 1 90.62 204 ASP B O 1
ATOM 3554 N N . ILE B 1 205 ? 11.141 -34 -12.523 1 87.19 205 ILE B N 1
ATOM 3555 C CA . ILE B 1 205 ? 10.938 -32.688 -11.883 1 87.19 205 ILE B CA 1
ATOM 3556 C C . ILE B 1 205 ? 12.133 -32.375 -10.992 1 87.19 205 ILE B C 1
ATOM 3558 O O . ILE B 1 205 ? 12.516 -33.188 -10.141 1 87.19 205 ILE B O 1
ATOM 3562 N N . TYR B 1 206 ? 12.742 -31.234 -11.266 1 80 206 TYR B N 1
ATOM 3563 C CA . TYR B 1 206 ? 13.969 -30.891 -10.547 1 80 206 TYR B CA 1
ATOM 3564 C C . TYR B 1 206 ? 14.086 -29.391 -10.336 1 80 206 TYR B C 1
ATOM 3566 O O . TYR B 1 206 ? 13.258 -28.625 -10.828 1 80 206 TYR B O 1
ATOM 3574 N N . GLY B 1 207 ? 15.047 -29.016 -9.492 1 73 207 GLY B N 1
ATOM 3575 C CA . GLY B 1 207 ? 15.352 -27.609 -9.281 1 73 207 GLY B CA 1
ATOM 3576 C C . GLY B 1 207 ? 14.195 -26.828 -8.672 1 73 207 GLY B C 1
ATOM 3577 O O . GLY B 1 207 ? 13.617 -27.266 -7.676 1 73 207 GLY B O 1
ATOM 3578 N N . GLY B 1 208 ? 13.93 -25.625 -9.25 1 71.75 208 GLY B N 1
ATOM 3579 C CA . GLY B 1 208 ? 12.938 -24.719 -8.719 1 71.75 208 GLY B CA 1
ATOM 3580 C C . GLY B 1 208 ? 11.508 -25.188 -8.914 1 71.75 208 GLY B C 1
ATOM 3581 O O . GLY B 1 208 ? 10.586 -24.703 -8.258 1 71.75 208 GLY B O 1
ATOM 3582 N N . MET B 1 209 ? 11.383 -26.172 -9.703 1 80.38 209 MET B N 1
ATOM 3583 C CA . MET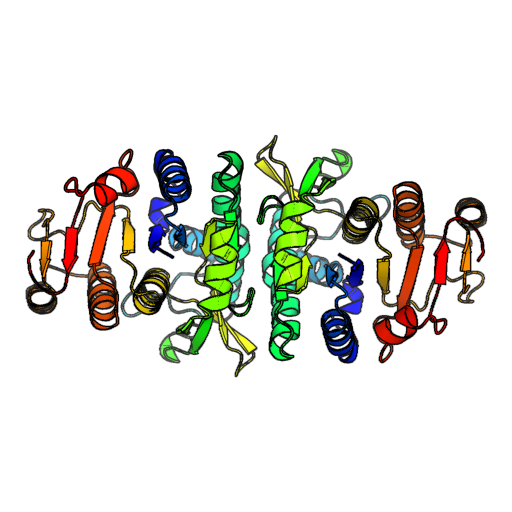 B 1 209 ? 10.055 -26.719 -9.977 1 80.38 209 MET 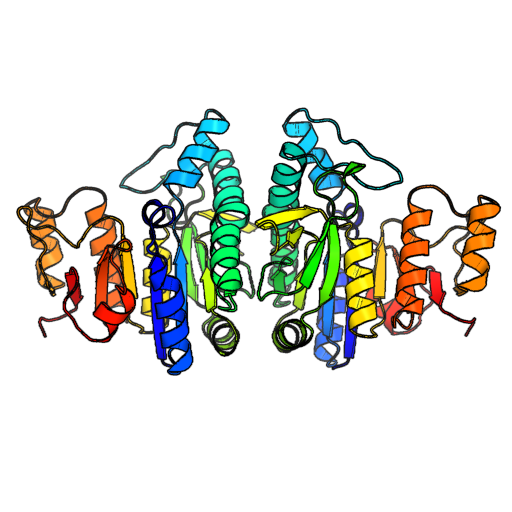B CA 1
ATOM 3584 C C . MET B 1 209 ? 9.586 -27.594 -8.82 1 80.38 209 MET B C 1
ATOM 3586 O O . MET B 1 209 ? 8.383 -27.734 -8.586 1 80.38 209 MET B O 1
ATOM 3590 N N . ILE B 1 210 ? 10.539 -28.141 -8.078 1 81.5 210 ILE B N 1
ATOM 3591 C CA . ILE B 1 210 ? 10.188 -29.031 -6.969 1 81.5 210 ILE B CA 1
ATOM 3592 C C . ILE B 1 210 ? 9.344 -28.266 -5.953 1 81.5 210 ILE B C 1
ATOM 3594 O O . ILE B 1 210 ? 8.203 -28.641 -5.68 1 81.5 210 ILE B O 1
ATOM 3598 N N . PRO B 1 211 ? 9.883 -27.125 -5.445 1 77.19 211 PRO B N 1
ATOM 3599 C CA . PRO B 1 211 ? 9.031 -26.406 -4.492 1 77.19 211 PRO B CA 1
ATOM 3600 C C . PRO B 1 211 ? 7.707 -25.953 -5.102 1 77.19 211 PRO B C 1
ATOM 3602 O O . PRO B 1 211 ? 6.684 -25.938 -4.414 1 77.19 211 PRO B O 1
ATOM 3605 N N . LYS B 1 212 ? 7.668 -25.625 -6.324 1 83.94 212 LYS B N 1
ATOM 3606 C CA . LYS B 1 212 ? 6.457 -25.172 -7.004 1 83.94 212 LYS B CA 1
ATOM 3607 C C . LYS B 1 212 ? 5.383 -26.25 -6.992 1 83.94 212 LYS B C 1
ATOM 3609 O O . LYS B 1 212 ? 4.227 -25.984 -6.66 1 83.94 212 LYS B O 1
ATOM 3614 N N . VAL B 1 213 ? 5.773 -27.484 -7.328 1 87.94 213 VAL B N 1
ATOM 3615 C CA . VAL B 1 213 ? 4.793 -28.562 -7.434 1 87.94 213 VAL B CA 1
ATOM 3616 C C . VAL B 1 213 ? 4.434 -29.062 -6.039 1 87.94 213 VAL B C 1
ATOM 3618 O O . VAL B 1 213 ? 3.297 -29.469 -5.793 1 87.94 213 VAL B O 1
ATOM 3621 N N . LEU B 1 214 ? 5.426 -29.031 -5.148 1 87.62 214 LEU B N 1
ATOM 3622 C CA . LEU B 1 214 ? 5.141 -29.453 -3.783 1 87.62 214 LEU B CA 1
ATOM 3623 C C . LEU B 1 214 ? 4.195 -28.484 -3.092 1 87.62 214 LEU B C 1
ATOM 3625 O O . LEU B 1 214 ? 3.295 -28.891 -2.359 1 87.62 214 LEU B O 1
ATOM 3629 N N . ASP B 1 215 ? 4.395 -27.234 -3.336 1 89.56 215 ASP B N 1
ATOM 3630 C CA . ASP B 1 215 ? 3.492 -26.234 -2.795 1 89.56 215 ASP B CA 1
ATOM 3631 C C . ASP B 1 215 ? 2.09 -26.375 -3.387 1 89.56 215 ASP B C 1
ATOM 3633 O O . ASP B 1 215 ? 1.094 -26.172 -2.689 1 89.56 215 ASP B O 1
ATOM 3637 N N . ALA B 1 216 ? 2.092 -26.703 -4.633 1 93.19 216 ALA B N 1
ATOM 3638 C CA . ALA B 1 216 ? 0.807 -26.938 -5.281 1 93.19 216 ALA B CA 1
ATOM 3639 C C . ALA B 1 216 ? 0.087 -28.125 -4.652 1 93.19 216 ALA B C 1
ATOM 3641 O O . ALA B 1 216 ? -1.121 -28.062 -4.406 1 93.19 216 ALA B O 1
ATOM 3642 N N . LYS B 1 217 ? 0.873 -29.172 -4.438 1 93.69 217 LYS B N 1
ATOM 3643 C CA . LYS B 1 217 ? 0.323 -30.359 -3.775 1 93.69 217 LYS B CA 1
ATOM 3644 C C . LYS B 1 217 ? -0.266 -30 -2.414 1 93.69 217 LYS B C 1
ATOM 3646 O O . LYS B 1 217 ? -1.4 -30.375 -2.105 1 93.69 217 LYS B O 1
ATOM 3651 N N . ASN B 1 218 ? 0.469 -29.312 -1.692 1 93.62 218 ASN B N 1
ATOM 3652 C CA . ASN B 1 218 ? 0.024 -28.891 -0.369 1 93.62 218 ASN B CA 1
ATOM 3653 C C . ASN B 1 218 ? -1.243 -28.047 -0.446 1 93.62 218 ASN B C 1
ATOM 3655 O O . ASN B 1 218 ? -2.154 -28.203 0.368 1 93.62 218 ASN B O 1
ATOM 3659 N N . ALA B 1 219 ? -1.273 -27.172 -1.369 1 95.81 219 ALA B N 1
ATOM 3660 C CA . ALA B 1 219 ? -2.436 -26.297 -1.53 1 95.81 219 ALA B CA 1
ATOM 3661 C C . ALA B 1 219 ? -3.691 -27.109 -1.832 1 95.81 219 ALA B C 1
ATOM 3663 O O . ALA B 1 219 ? -4.754 -26.859 -1.263 1 95.81 219 ALA B O 1
ATOM 3664 N N . ILE B 1 220 ? -3.541 -28.078 -2.688 1 96 220 ILE B N 1
ATOM 3665 C CA . ILE B 1 220 ? -4.676 -28.906 -3.088 1 96 220 ILE B CA 1
ATOM 3666 C C . ILE B 1 220 ? -5.145 -29.734 -1.902 1 96 220 ILE B C 1
ATOM 3668 O O . ILE B 1 220 ? -6.348 -29.875 -1.669 1 96 220 ILE B O 1
ATOM 3672 N N . GLU B 1 221 ? -4.207 -30.203 -1.173 1 95.5 221 GLU B N 1
ATOM 3673 C CA . GLU B 1 221 ? -4.535 -31.016 0.002 1 95.5 221 GLU B CA 1
ATOM 3674 C C . GLU B 1 221 ? -5.207 -30.156 1.079 1 95.5 221 GLU B C 1
ATOM 3676 O O . GLU B 1 221 ? -5.859 -30.703 1.979 1 95.5 221 GLU B O 1
ATOM 3681 N N . ASN B 1 222 ? -5.074 -28.859 0.943 1 95.31 222 ASN B N 1
ATOM 3682 C CA . ASN B 1 222 ? -5.605 -27.969 1.977 1 95.31 222 ASN B CA 1
ATOM 3683 C C . ASN B 1 222 ? -6.781 -27.141 1.458 1 95.31 222 ASN B C 1
ATOM 3685 O O . ASN B 1 222 ? -7.133 -26.125 2.051 1 95.31 222 ASN B O 1
ATOM 3689 N N . GLY B 1 223 ? -7.312 -27.516 0.301 1 95.62 223 GLY B N 1
ATOM 3690 C CA . GLY B 1 223 ? -8.578 -26.906 -0.064 1 95.62 223 GLY B CA 1
ATOM 3691 C C . GLY B 1 223 ? -8.578 -26.328 -1.47 1 95.62 223 GLY B C 1
ATOM 3692 O O . GLY B 1 223 ? -9.641 -26.094 -2.049 1 95.62 223 GLY B O 1
ATOM 3693 N N . CYS B 1 224 ? -7.461 -26.094 -2.08 1 97 224 CYS B N 1
ATOM 3694 C CA . CYS B 1 224 ? -7.383 -25.609 -3.455 1 97 224 CYS B CA 1
ATOM 3695 C C . CYS B 1 224 ? -7.871 -26.672 -4.434 1 97 224 CYS B C 1
ATOM 3697 O O . CYS B 1 224 ? -7.348 -27.781 -4.465 1 97 224 CYS B O 1
ATOM 3699 N N . PRO B 1 225 ? -8.812 -26.375 -5.246 1 95.94 225 PRO B N 1
ATOM 3700 C CA . PRO B 1 225 ? -9.375 -27.422 -6.117 1 95.94 225 PRO B CA 1
ATOM 3701 C C . PRO B 1 225 ? -8.414 -27.828 -7.23 1 95.94 225 PRO B C 1
ATOM 3703 O O . PRO B 1 225 ? -8.367 -29 -7.609 1 95.94 225 PRO B O 1
ATOM 3706 N N . LYS B 1 226 ? -7.711 -26.891 -7.766 1 95.06 226 LYS B N 1
ATOM 3707 C CA . LYS B 1 226 ? -6.742 -27.203 -8.812 1 95.06 226 LYS B CA 1
ATOM 3708 C C . LYS B 1 226 ? -5.73 -26.078 -8.984 1 95.06 226 LYS B C 1
ATOM 3710 O O . LYS B 1 226 ? -6.039 -24.922 -8.711 1 95.06 226 LYS B O 1
ATOM 3715 N N . VAL B 1 227 ? -4.602 -26.469 -9.445 1 96.56 227 VAL B N 1
ATOM 3716 C CA . VAL B 1 227 ? -3.506 -25.562 -9.773 1 96.56 227 VAL B CA 1
ATOM 3717 C C . VAL B 1 227 ? -3.189 -25.656 -11.266 1 96.56 227 VAL B C 1
ATOM 3719 O O . VAL B 1 227 ? -2.996 -26.75 -11.797 1 96.56 227 VAL B O 1
ATOM 3722 N N . ILE B 1 228 ? -3.209 -24.547 -11.93 1 95.88 228 ILE B N 1
ATOM 3723 C CA . ILE B 1 228 ? -2.85 -24.531 -13.344 1 95.88 228 ILE B CA 1
ATOM 3724 C C . ILE B 1 228 ? -1.567 -23.719 -13.539 1 95.88 228 ILE B C 1
ATOM 3726 O O . ILE B 1 228 ? -1.471 -22.578 -13.086 1 95.88 228 ILE B O 1
ATOM 3730 N N . ILE B 1 229 ? -0.633 -24.344 -14.133 1 94.44 229 ILE B N 1
ATOM 3731 C CA . ILE B 1 229 ? 0.618 -23.688 -14.484 1 94.44 229 ILE B CA 1
ATOM 3732 C C . ILE B 1 229 ? 0.653 -23.406 -15.984 1 94.44 229 ILE B C 1
ATOM 3734 O O . ILE B 1 229 ? 0.487 -24.328 -16.797 1 94.44 229 ILE B O 1
ATOM 3738 N N . ALA B 1 230 ? 0.843 -22.188 -16.344 1 94.56 230 ALA B N 1
ATOM 3739 C CA . ALA B 1 230 ? 0.836 -21.812 -17.766 1 94.56 230 ALA B CA 1
ATOM 3740 C C . ALA B 1 230 ? 1.76 -20.625 -18.016 1 94.56 230 ALA B C 1
ATOM 3742 O O . ALA B 1 230 ? 2.242 -20 -17.062 1 94.56 230 ALA B O 1
ATOM 3743 N N . SER B 1 231 ? 1.992 -20.359 -19.297 1 93.12 231 SER B N 1
ATOM 3744 C CA . SER B 1 231 ? 2.852 -19.25 -19.688 1 93.12 231 SER B CA 1
ATOM 3745 C C . SER B 1 231 ? 2.088 -17.938 -19.672 1 93.12 231 SER B C 1
ATOM 3747 O O . SER B 1 231 ? 1.056 -17.797 -20.328 1 93.12 231 SER B O 1
ATOM 3749 N N . GLY B 1 232 ? 2.674 -16.938 -18.969 1 93 232 GLY B N 1
ATOM 3750 C CA . GLY B 1 232 ? 2.037 -15.641 -18.859 1 93 232 GLY B CA 1
ATOM 3751 C C . GLY B 1 232 ? 2.27 -14.766 -20.078 1 93 232 GLY B C 1
ATOM 3752 O O . GLY B 1 232 ? 1.7 -13.68 -20.188 1 93 232 GLY B O 1
ATOM 3753 N N . ASN B 1 233 ? 3.072 -15.227 -21.016 1 92.62 233 ASN B N 1
ATOM 3754 C CA . ASN B 1 233 ? 3.383 -14.438 -22.203 1 92.62 233 ASN B CA 1
ATOM 3755 C C . ASN B 1 233 ? 2.471 -14.797 -23.375 1 92.62 233 ASN B C 1
ATOM 3757 O O . ASN B 1 233 ? 2.568 -14.203 -24.453 1 92.62 233 ASN B O 1
ATOM 3761 N N . LYS B 1 234 ? 1.57 -15.656 -23.141 1 92.5 234 LYS B N 1
ATOM 3762 C CA . LYS B 1 234 ? 0.644 -16.078 -24.188 1 92.5 234 LYS B CA 1
ATOM 3763 C C . LYS B 1 234 ? -0.61 -15.203 -24.203 1 92.5 234 LYS B C 1
ATOM 3765 O O . LYS B 1 234 ? -1.137 -14.859 -23.141 1 92.5 234 LYS B O 1
ATOM 3770 N N . PRO B 1 235 ? -1.054 -14.867 -25.391 1 94.12 235 PRO B N 1
ATOM 3771 C CA . PRO B 1 235 ? -2.266 -14.047 -25.469 1 94.12 235 PRO B CA 1
ATOM 3772 C C . PRO B 1 235 ? -3.492 -14.75 -24.891 1 94.12 235 PRO B C 1
ATOM 3774 O O . PRO B 1 235 ? -3.664 -15.961 -25.094 1 94.12 235 PRO B O 1
ATOM 3777 N N . ASN B 1 236 ? -4.262 -14.039 -24.109 1 95.81 236 ASN B N 1
ATOM 3778 C CA . ASN B 1 236 ? -5.555 -14.461 -23.578 1 95.81 236 ASN B CA 1
ATOM 3779 C C . ASN B 1 236 ? -5.441 -15.742 -22.766 1 95.81 236 ASN B C 1
ATOM 3781 O O . ASN B 1 236 ? -6.324 -16.609 -22.828 1 95.81 236 ASN B O 1
ATOM 3785 N N . ILE B 1 237 ? -4.332 -15.859 -22.062 1 94.75 237 ILE B N 1
ATOM 3786 C CA . ILE B 1 237 ? -4.004 -17.078 -21.344 1 94.75 237 ILE B CA 1
ATOM 3787 C C . ILE B 1 237 ? -5.031 -17.328 -20.234 1 94.75 237 ILE B C 1
ATOM 3789 O O . ILE B 1 237 ? -5.449 -18.453 -20.016 1 94.75 237 ILE B O 1
ATOM 3793 N N . ILE B 1 238 ? -5.484 -16.312 -19.594 1 96 238 ILE B N 1
ATOM 3794 C CA . ILE B 1 238 ? -6.422 -16.469 -18.484 1 96 238 ILE B CA 1
ATOM 3795 C C . ILE B 1 238 ? -7.781 -16.922 -19.016 1 96 238 ILE B C 1
ATOM 3797 O O . ILE B 1 238 ? -8.422 -17.797 -18.438 1 96 238 ILE B O 1
ATOM 3801 N N . GLU B 1 239 ? -8.172 -16.344 -20.078 1 94.5 239 GLU B N 1
ATOM 3802 C CA . GLU B 1 239 ? -9.422 -16.75 -20.719 1 94.5 239 GLU B CA 1
ATOM 3803 C C . GLU B 1 239 ? -9.359 -18.203 -21.188 1 94.5 239 GLU B C 1
ATOM 3805 O O . GLU B 1 239 ? -10.328 -18.953 -21.062 1 94.5 239 GLU B O 1
ATOM 3810 N N . ALA B 1 240 ? -8.258 -18.5 -21.781 1 94.31 240 ALA B N 1
ATOM 3811 C CA . ALA B 1 240 ? -8.062 -19.875 -22.25 1 94.31 240 ALA B CA 1
ATOM 3812 C C . ALA B 1 240 ? -8.18 -20.875 -21.094 1 94.31 240 ALA B C 1
ATOM 3814 O O . ALA B 1 240 ? -8.852 -21.891 -21.219 1 94.31 240 ALA B O 1
ATOM 3815 N N . ILE B 1 241 ? -7.574 -20.562 -19.984 1 93 241 ILE B N 1
ATOM 3816 C CA . ILE B 1 241 ? -7.613 -21.422 -18.812 1 93 241 ILE B CA 1
ATOM 3817 C C . ILE B 1 241 ? -9.047 -21.516 -18.281 1 93 241 ILE B C 1
ATOM 3819 O O . ILE B 1 241 ? -9.555 -22.609 -18.031 1 93 241 ILE B O 1
ATOM 3823 N N . TYR B 1 242 ? -9.688 -20.375 -18.219 1 92.44 242 TYR B N 1
ATOM 3824 C CA . TYR B 1 242 ? -11.023 -20.297 -17.656 1 92.44 242 TYR B CA 1
ATOM 3825 C C . TYR B 1 242 ? -12.016 -21.125 -18.469 1 92.44 242 TYR B C 1
ATOM 3827 O O . TYR B 1 242 ? -12.93 -21.734 -17.922 1 92.44 242 TYR B O 1
ATOM 3835 N N . ASN B 1 243 ? -11.797 -21.156 -19.781 1 91.81 243 ASN B N 1
ATOM 3836 C CA . ASN B 1 243 ? -12.703 -21.859 -20.688 1 91.81 243 ASN B CA 1
ATOM 3837 C C . ASN B 1 243 ? -12.281 -23.312 -20.906 1 91.81 243 ASN B C 1
ATOM 3839 O O . ASN B 1 243 ? -12.82 -24 -21.766 1 91.81 243 ASN B O 1
ATOM 3843 N N . ASN B 1 244 ? -11.242 -23.719 -20.25 1 87.38 244 ASN B N 1
ATOM 3844 C CA . ASN B 1 244 ? -10.742 -25.078 -20.297 1 87.38 244 ASN B CA 1
ATOM 3845 C C . ASN B 1 244 ? -10.125 -25.406 -21.641 1 87.38 244 ASN B C 1
ATOM 3847 O O . ASN B 1 244 ? -10.25 -26.531 -22.141 1 87.38 244 ASN B O 1
ATOM 3851 N N . ASP B 1 245 ? -9.711 -24.391 -22.234 1 85.38 245 ASP B N 1
ATOM 3852 C CA . ASP B 1 245 ? -8.867 -24.625 -23.406 1 85.38 245 ASP B CA 1
ATOM 3853 C C . ASP B 1 245 ? -7.441 -24.984 -23 1 85.38 245 ASP B C 1
ATOM 3855 O O . ASP B 1 245 ? -6.773 -24.203 -22.312 1 85.38 245 ASP B O 1
ATOM 3859 N N . PHE B 1 246 ? -7.238 -26.172 -23.078 1 72.56 246 PHE B N 1
ATOM 3860 C CA . PHE B 1 246 ? -6.055 -26.719 -22.438 1 72.56 246 PHE B CA 1
ATOM 3861 C C . PHE B 1 246 ? -4.816 -25.906 -22.797 1 72.56 246 PHE B C 1
ATOM 3863 O O . PHE B 1 246 ? -4.535 -25.672 -23.969 1 72.56 246 PHE B O 1
ATOM 3870 N N . VAL B 1 247 ? -4.344 -25.188 -21.719 1 84.38 247 VAL B N 1
ATOM 3871 C CA . VAL B 1 247 ? -3.094 -24.438 -21.812 1 84.38 247 VAL B CA 1
ATOM 3872 C C . VAL B 1 247 ? -2.201 -24.766 -20.625 1 84.38 247 VAL B C 1
ATOM 3874 O O . VAL B 1 247 ? -2.582 -24.547 -19.469 1 84.38 247 VAL B O 1
ATOM 3877 N N . GLY B 1 248 ? -1.128 -25.516 -20.828 1 94.12 248 GLY B N 1
ATOM 3878 C CA . GLY B 1 248 ? -0.146 -25.781 -19.781 1 94.12 248 GLY B CA 1
ATOM 3879 C C . GLY B 1 248 ? -0.421 -27.062 -19.016 1 94.12 248 GLY B C 1
ATOM 3880 O O . GLY B 1 248 ? -0.737 -28.094 -19.609 1 94.12 248 GLY B O 1
ATOM 3881 N N . THR B 1 249 ? -0.167 -27.094 -17.656 1 95.5 249 THR B N 1
ATOM 3882 C CA . THR B 1 249 ? -0.335 -28.266 -16.797 1 95.5 249 THR B CA 1
ATOM 3883 C C . THR B 1 249 ? -1.349 -28 -15.695 1 95.5 249 THR B C 1
ATOM 3885 O O . THR B 1 249 ? -1.272 -26.969 -15.016 1 95.5 249 THR B O 1
ATOM 3888 N N . THR B 1 250 ? -2.293 -28.875 -15.57 1 95.12 250 THR B N 1
ATOM 3889 C CA . THR B 1 250 ? -3.236 -28.828 -14.461 1 95.12 250 THR B CA 1
ATOM 3890 C C . THR B 1 250 ? -2.865 -29.859 -13.398 1 95.12 250 THR B C 1
ATOM 3892 O O . THR B 1 250 ? -2.748 -31.062 -13.695 1 95.12 250 THR B O 1
ATOM 3895 N N . ILE B 1 251 ? -2.584 -29.391 -12.227 1 94.25 251 ILE B N 1
ATOM 3896 C CA . ILE B 1 251 ? -2.336 -30.266 -11.078 1 94.25 251 ILE B CA 1
ATOM 3897 C C . ILE B 1 251 ? -3.619 -30.422 -10.266 1 94.25 251 ILE B C 1
ATOM 3899 O O . ILE B 1 251 ? -4.238 -29.438 -9.875 1 94.25 251 ILE B O 1
ATOM 3903 N N . LEU B 1 252 ? -4.031 -31.594 -10.047 1 92.75 252 LEU B N 1
ATOM 3904 C CA . LEU B 1 252 ? -5.277 -31.891 -9.336 1 92.75 252 LEU B CA 1
ATOM 3905 C C . LEU B 1 252 ? -5.195 -33.219 -8.602 1 92.75 252 LEU B C 1
ATOM 3907 O O . LEU B 1 252 ? -4.223 -33.969 -8.758 1 92.75 252 LEU B O 1
ATOM 3911 N N . LYS B 1 253 ? -6.148 -33.469 -7.652 1 90.25 253 LYS B N 1
ATOM 3912 C CA . LYS B 1 253 ? -6.141 -34.688 -6.824 1 90.25 253 LYS B CA 1
ATOM 3913 C C . LYS B 1 253 ? -6.219 -35.938 -7.688 1 90.25 253 LYS B C 1
ATOM 3915 O O . LYS B 1 253 ? -5.422 -36.875 -7.516 1 90.25 253 LYS B O 1
ATOM 3920 N N . SER B 1 254 ? -7.219 -36.062 -8.469 1 82 254 SER B N 1
ATOM 3921 C CA . SER B 1 254 ? -7.387 -37.188 -9.367 1 82 254 SER B CA 1
ATOM 3922 C C . SER B 1 254 ? -7.648 -36.75 -10.797 1 82 254 SER B C 1
ATOM 3924 O O . SER B 1 254 ? -8.016 -35.594 -11.023 1 82 254 SER B O 1
ATOM 3926 N N . LEU B 1 255 ? -7.16 -37.562 -11.672 1 69.81 255 LEU B N 1
ATOM 3927 C CA . LEU B 1 255 ? -7.375 -37.25 -13.078 1 69.81 255 LEU B CA 1
ATOM 3928 C C . LEU B 1 255 ? -8.852 -37.031 -13.375 1 69.81 255 LEU B C 1
ATOM 3930 O O . LEU B 1 255 ? -9.711 -37.688 -12.781 1 69.81 255 LEU B O 1
ATOM 3934 N N . VAL B 1 256 ? -9.18 -35.938 -14.008 1 57 256 VAL B N 1
ATOM 3935 C CA . VAL B 1 256 ? -10.555 -35.688 -14.422 1 57 256 VAL B CA 1
ATOM 3936 C C . VAL B 1 256 ? -10.859 -36.5 -15.688 1 57 256 VAL B C 1
ATOM 3938 O O . VAL B 1 256 ? -9.984 -36.688 -16.531 1 57 256 VAL B O 1
#

pLDDT: mean 94.51, std 5.45, range [56.97, 98.94]